Protein AF-A0A162VFV4-F1 (afdb_monomer)

Solvent-accessible surface area (backbone atoms only — not comparable to full-atom values): 24121 Å² total; per-residue (Å²): 110,75,72,62,54,53,55,50,56,59,56,55,60,69,70,59,73,81,79,79,86,73,93,78,83,89,80,93,70,93,70,96,76,67,69,66,65,52,52,51,51,52,40,52,52,50,49,52,54,46,51,55,49,50,52,56,51,53,48,55,54,46,56,59,59,71,70,54,73,95,78,82,79,85,52,70,67,57,56,52,51,50,51,54,50,51,51,51,52,53,51,48,54,52,54,46,49,56,42,50,54,53,48,53,52,52,49,44,57,50,47,54,53,49,45,53,51,32,35,64,72,56,96,61,96,64,74,80,54,72,65,58,58,50,50,56,63,71,41,44,66,61,53,46,49,48,43,57,61,52,67,79,54,94,61,96,65,52,67,66,36,55,36,32,50,51,51,35,53,22,32,71,33,93,87,24,95,55,21,51,56,80,59,48,49,65,52,51,53,63,56,44,54,62,78,65,39,95,84,58,88,44,72,68,42,59,49,49,57,49,35,52,75,74,30,70,67,56,32,50,53,51,49,55,53,49,50,55,48,53,52,51,52,51,48,54,46,48,51,51,48,50,29,30,52,36,19,28,41,62,26,81,91,38,61,48,45,60,61,73,53,95,83,62,79,86,62,81,72,64,70,83,66,62,72,46,36,29,37,60,42,42,97,80,48,84,36,46,80,57,100,88,46,80,42,23,37,3,68,71,72,34,6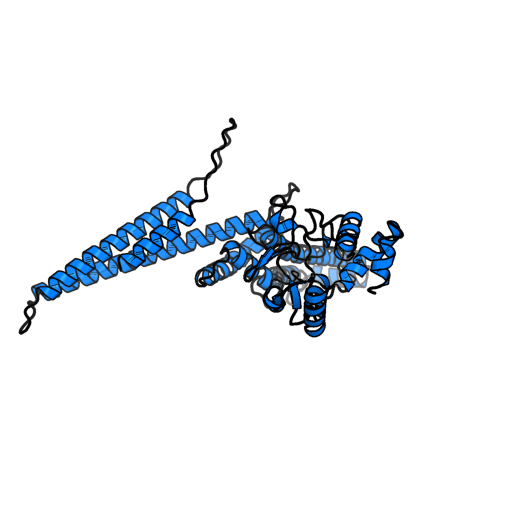1,103,64,54,32,61,58,36,59,71,74,41,62,60,70,58,31,33,50,53,53,46,45,74,70,37,77,89,46,69,71,70,56,65,63,45,49,67,77,85,68,37,75,44,64,68,57,38,50,53,50,44,52,51,48,23,65,76,68,74,41,62,66,93,58,54,47,74,50,77,46,53,58,88,81,46,65,86,33,61,63,74,57,63,60,58,54,44,63,74,29,39,75,53,27,56,77,73,35,78,80,47,37,60,59,60,66,70,73,110

Organism: Didymella rabiei (NCBI:txid5454)

Foldseek 3Di:
DVVVVVVVVVVVVVPPDPPDDDDDDDDDDDDPDDDLVVLLVVLVVLLVVLVVVLVVLVVVLVVLVVPDDPDDDDPVVSVVVNVVSVVVNVVSVVSNVVSVVSNLVSVLVVLLVLLLVQLPPDPDPDDDDPLLVVLCVVCVVVLSVLLVVLVVDDDPDDSSLSSLLLLLVLCPDPNRPSPCCVVVVVVVVVVVVVPPVPPDPDPVVVVLVVCCVPPPPSVVVVVVVVVVVVVVSVVSSVSNSSSSLSSQLRPVVHFAFQDAPDPPPPDCQDLPDDQKWKDKDFPPPADDDDPPDDWHLLVPQNDPCLLSDRLNPDDLLVSLVLLLLVQDPVNVVDDSRNNDDDIDPDPVVSVVVLVVCCVPVVHDSVRMDMDMDGCVVDRRRSDGDPLVSLVVSQVVQVVVDDSSNVSSVPVD

InterPro domains:
  IPR056009 Domain of unknown function DUF7587 [PF24494] (273-393)

Secondary structure (DSSP, 8-state):
-HHHHHHHHHHHHTTS------------------HHHHHHHHHHHHHHHHHHHHHHHHHHHHHHHHSS-SSS---HHHHHHHHHHHHHHHHHHHHHHHHHHHHHHHHHHHHHHHHHHHHT--SS-----HHHHHHHHHTHHHHHHHHHHHHTS--SS-HHHHHHHHHHHHHHSTT-TT-THHHHHHHHHHHHHHHH-TT---HHHHHHHHHHHH-HHHHHHHHHHHHHHHHHHHHHHHHHHHHHHHHHHHSTTPPPP----TT-TTS-------S-EEEEEETTSSSEESSS-EE-SHHHHS-TTTS---GGGS-HHHHHHHHHHHH-GGG-S--TT------BS-HHHHHHHHHHHHHHTT--GGGEEEEEE-GGGS-TTSS--HHHHHHHHHHHHHHH-HHHHHHHTT--

Mean predicted aligned error: 14.33 Å

Radius of gyration: 30.44 Å; Cα contacts (8 Å, |Δi|>4): 358; chains: 1; bounding box: 78×60×94 Å

Sequence (412 aa):
MQNSVNDIEGSIRGFTLSGNASESRKRERPSSIPNHLAYLQDSIQGLDQSTNTIVLQAQSVRDLADDAPAFGCIPIAEVISLHEQTRKLTGIISDLRTTIDKMTESIEISVIRQLNSLGNRTTDIEFCRPPIKQLLSHFDAEIKNIVHESFNISNDQSILLRVAEKCYEQSVNPSGVLHADHYFDPFEEAQQEWPYDPDFESEEYYEHENRLILDDGYAADFQAQAERRSEASQKDRQDWVDFWVRALNHAPGGPTLFHPPVGLHERSLSLDVPKYLFRTFDAVSPGRNDDSIIASRASIVGSENSGQRDILGVEKRRAAKLLHMHLDKYVFGCEEQDNLMSWTSSLLFAIQYAIWRSYNNGRSTSKINICAVDPCKFPLGQFMRDVPLLETFHATAEQLGNPMENIFLREC

pLDDT: mean 74.68, std 18.02, range [26.03, 96.75]

Nearest PDB structures (foldseek):
  5m48-assembly1_A-2  TM=6.465E-01  e=7.325E+00  Saccharomyces cerevisiae S288C

Structure (mmCIF, N/CA/C/O backbone):
data_AF-A0A162VFV4-F1
#
_entry.id   AF-A0A162VFV4-F1
#
loop_
_atom_site.group_PDB
_atom_site.id
_atom_site.type_symbol
_atom_site.label_atom_id
_atom_site.label_alt_id
_atom_site.label_comp_id
_atom_site.label_asym_id
_atom_site.label_entity_id
_atom_site.label_seq_id
_atom_site.pdbx_PDB_ins_code
_atom_site.Cartn_x
_atom_site.Cartn_y
_atom_site.Cartn_z
_atom_site.occupancy
_atom_site.B_iso_or_equiv
_atom_site.auth_seq_id
_atom_site.auth_comp_id
_atom_site.auth_asym_id
_atom_site.auth_atom_id
_atom_site.pdbx_PDB_model_num
ATOM 1 N N . MET A 1 1 ? -0.249 -12.610 38.301 1.00 33.38 1 MET A N 1
ATOM 2 C CA . MET A 1 1 ? -0.887 -11.301 38.035 1.00 33.38 1 MET A CA 1
ATOM 3 C C . MET A 1 1 ? 0.087 -10.141 38.208 1.00 33.38 1 MET A C 1
ATOM 5 O O . MET A 1 1 ? 0.255 -9.428 37.236 1.00 33.38 1 MET A O 1
ATOM 9 N N . GLN A 1 2 ? 0.806 -10.003 39.333 1.00 26.66 2 GLN A N 1
ATOM 10 C CA . GLN A 1 2 ? 1.802 -8.926 39.536 1.00 26.66 2 GLN A CA 1
ATOM 11 C C . GLN A 1 2 ? 2.846 -8.797 38.405 1.00 26.66 2 GLN A C 1
ATOM 13 O O . GLN A 1 2 ? 3.128 -7.698 37.946 1.00 26.66 2 GLN A O 1
ATOM 18 N N . ASN A 1 3 ? 3.359 -9.924 37.896 1.00 26.03 3 ASN A N 1
ATOM 19 C CA . ASN A 1 3 ? 4.365 -9.921 36.823 1.00 26.03 3 ASN A CA 1
ATOM 20 C C . ASN A 1 3 ? 3.812 -9.429 35.472 1.00 26.03 3 ASN A C 1
ATOM 22 O O . ASN A 1 3 ? 4.558 -8.873 34.685 1.00 26.03 3 ASN A O 1
ATOM 26 N N . SER A 1 4 ? 2.502 -9.564 35.233 1.00 33.69 4 SER A N 1
ATOM 27 C CA . SER A 1 4 ? 1.850 -9.125 33.989 1.00 33.69 4 SER A CA 1
ATOM 28 C C . SER A 1 4 ? 1.588 -7.618 33.956 1.00 33.69 4 SER A C 1
ATOM 30 O O . SER A 1 4 ? 1.450 -7.057 32.878 1.00 33.69 4 SER A O 1
ATOM 32 N N . VAL A 1 5 ? 1.497 -6.969 35.121 1.00 35.09 5 VAL A N 1
ATOM 33 C CA . VAL A 1 5 ? 1.289 -5.515 35.240 1.00 35.09 5 VAL A CA 1
ATOM 34 C C . VAL A 1 5 ? 2.613 -4.770 35.034 1.00 35.09 5 VAL A C 1
ATOM 36 O O . VAL A 1 5 ? 2.645 -3.748 34.356 1.00 35.09 5 VAL A O 1
ATOM 39 N N . ASN A 1 6 ? 3.722 -5.340 35.514 1.00 33.44 6 ASN A N 1
ATOM 40 C CA . ASN A 1 6 ? 5.062 -4.781 35.310 1.00 33.44 6 ASN A CA 1
ATOM 41 C C . ASN A 1 6 ? 5.524 -4.866 33.840 1.00 33.44 6 ASN A C 1
ATOM 43 O O . ASN A 1 6 ? 6.211 -3.963 33.366 1.00 33.44 6 ASN A O 1
ATOM 47 N N . ASP A 1 7 ? 5.106 -5.899 33.098 1.00 33.88 7 ASP A N 1
ATOM 48 C CA . ASP A 1 7 ? 5.380 -6.022 31.654 1.00 33.88 7 ASP A CA 1
ATOM 49 C C . ASP A 1 7 ? 4.609 -4.978 30.815 1.00 33.88 7 ASP A C 1
ATOM 51 O O . ASP A 1 7 ? 5.102 -4.491 29.791 1.00 33.88 7 ASP A O 1
ATOM 55 N N . ILE A 1 8 ? 3.424 -4.564 31.282 1.00 35.69 8 ILE A N 1
ATOM 56 C CA . ILE A 1 8 ? 2.628 -3.486 30.676 1.00 35.69 8 ILE A CA 1
ATOM 57 C C . ILE A 1 8 ? 3.259 -2.118 30.983 1.00 35.69 8 ILE A C 1
ATOM 59 O O . ILE A 1 8 ? 3.409 -1.301 30.076 1.00 35.69 8 ILE A O 1
ATOM 63 N N . GLU A 1 9 ? 3.723 -1.882 32.217 1.00 32.41 9 GLU A N 1
ATOM 64 C CA . GLU A 1 9 ? 4.441 -0.648 32.587 1.00 32.41 9 GLU A CA 1
ATOM 65 C C . GLU A 1 9 ? 5.753 -0.483 31.791 1.00 32.41 9 GLU A C 1
ATOM 67 O O . GLU A 1 9 ? 6.088 0.619 31.342 1.00 32.41 9 GLU A O 1
ATOM 72 N N . GLY A 1 10 ? 6.470 -1.588 31.547 1.00 32.25 10 GLY A N 1
ATOM 73 C CA . GLY A 1 10 ? 7.669 -1.617 30.703 1.00 32.25 10 GLY A CA 1
ATOM 74 C C . GLY A 1 10 ? 7.387 -1.268 29.238 1.00 32.25 10 GLY A C 1
ATOM 75 O O . GLY A 1 10 ? 8.144 -0.509 28.631 1.00 32.25 10 GLY A O 1
ATOM 76 N N . SER A 1 11 ? 6.264 -1.746 28.694 1.00 36.16 11 SER A N 1
ATOM 77 C CA . SER A 1 11 ? 5.836 -1.451 27.319 1.00 36.16 11 SER A CA 1
ATOM 78 C C . SER A 1 11 ? 5.369 0.001 27.145 1.00 36.16 11 SER A C 1
ATOM 80 O O . SER A 1 11 ? 5.610 0.612 26.104 1.00 36.16 11 SER A O 1
ATOM 82 N N . ILE A 1 12 ? 4.773 0.602 28.182 1.00 38.94 12 ILE A N 1
ATOM 83 C CA . ILE A 1 12 ? 4.299 1.997 28.171 1.00 38.94 12 ILE A CA 1
ATOM 84 C C . ILE A 1 12 ? 5.465 3.001 28.192 1.00 38.94 12 ILE A C 1
ATOM 86 O O . ILE A 1 12 ? 5.394 4.031 27.520 1.00 38.94 12 ILE A O 1
ATOM 90 N N . ARG A 1 13 ? 6.585 2.701 28.869 1.00 34.56 13 ARG A N 1
ATOM 91 C CA . ARG A 1 13 ? 7.779 3.577 28.846 1.00 34.56 13 ARG A CA 1
ATOM 92 C C . ARG A 1 13 ? 8.432 3.686 27.465 1.00 34.56 13 ARG A C 1
ATOM 94 O O . ARG A 1 13 ? 9.055 4.710 27.182 1.00 34.56 13 ARG A O 1
ATOM 101 N N . GLY A 1 14 ? 8.252 2.687 26.599 1.00 30.97 14 GLY A N 1
ATOM 102 C CA . GLY A 1 14 ? 8.723 2.708 25.209 1.00 30.97 14 GLY A CA 1
ATOM 103 C C . GLY A 1 14 ? 7.986 3.704 24.302 1.00 30.97 14 GLY A C 1
ATOM 104 O O . GLY A 1 14 ? 8.540 4.121 23.289 1.00 30.97 14 GLY A O 1
ATOM 105 N N . PHE A 1 15 ? 6.776 4.139 24.680 1.00 35.66 15 PHE A N 1
ATOM 106 C CA . PHE A 1 15 ? 5.977 5.111 23.919 1.00 35.66 15 PHE A CA 1
ATOM 107 C C . PHE A 1 15 ? 6.298 6.577 24.240 1.00 35.66 15 PHE A C 1
ATOM 109 O O . PHE A 1 15 ? 5.860 7.480 23.522 1.00 35.66 15 PHE A O 1
ATOM 116 N N . THR A 1 16 ? 7.099 6.840 25.274 1.00 29.81 16 THR A N 1
ATOM 117 C CA . THR A 1 16 ? 7.666 8.171 25.517 1.00 29.81 16 THR A CA 1
ATOM 118 C C . THR A 1 16 ? 8.778 8.432 24.504 1.00 29.81 16 THR A C 1
ATOM 120 O O . THR A 1 16 ? 9.950 8.154 24.748 1.00 29.81 16 THR A O 1
ATOM 123 N N . LEU A 1 17 ? 8.397 8.953 23.335 1.00 34.00 17 LEU A N 1
ATOM 124 C CA . LEU A 1 17 ? 9.319 9.516 22.352 1.00 34.00 17 LEU A CA 1
ATOM 125 C C . LEU A 1 17 ? 10.290 10.468 23.059 1.00 34.00 17 LEU A C 1
ATOM 127 O O . LEU A 1 17 ? 9.880 11.467 23.653 1.00 34.00 17 LEU A O 1
ATOM 131 N N . SER A 1 18 ? 11.576 10.119 22.999 1.00 30.80 18 SER A N 1
ATOM 132 C CA . SER A 1 18 ? 12.696 10.917 23.487 1.00 30.80 18 SER A CA 1
ATOM 133 C C . SER A 1 18 ? 12.605 12.338 22.925 1.00 30.80 18 SER A C 1
ATOM 135 O O . SER A 1 18 ? 12.891 12.588 21.752 1.00 30.80 18 SER A O 1
ATOM 137 N N . GLY A 1 19 ? 12.172 13.276 23.766 1.00 28.62 19 GLY A N 1
ATOM 138 C CA . GLY A 1 19 ? 12.260 14.701 23.496 1.00 28.62 19 GLY A CA 1
ATOM 139 C C . GLY A 1 19 ? 13.720 15.117 23.579 1.00 28.62 19 GLY A C 1
ATOM 140 O O . GLY A 1 19 ? 14.217 15.434 24.658 1.00 28.62 19 GLY A O 1
ATOM 141 N N . ASN A 1 20 ? 14.419 15.093 22.446 1.00 29.27 20 ASN A N 1
ATOM 142 C CA . ASN A 1 20 ? 15.765 15.639 22.356 1.00 29.27 20 ASN A CA 1
ATOM 143 C C . ASN A 1 20 ? 15.718 17.141 22.658 1.00 29.27 20 ASN A C 1
ATOM 145 O O . ASN A 1 20 ? 15.183 17.942 21.892 1.00 29.27 20 ASN A O 1
ATOM 149 N N . ALA A 1 21 ? 16.296 17.505 23.799 1.00 32.72 21 ALA A N 1
ATOM 150 C CA . ALA A 1 21 ? 16.601 18.873 24.152 1.00 32.72 21 ALA A CA 1
ATOM 151 C C . ALA A 1 21 ? 17.703 19.401 23.223 1.00 32.72 21 ALA A C 1
ATOM 153 O O . ALA A 1 21 ? 18.863 19.004 23.319 1.00 32.72 21 ALA A O 1
ATOM 154 N N . SER A 1 22 ? 17.348 20.335 22.350 1.00 29.41 22 SER A N 1
ATOM 155 C CA . SER A 1 22 ? 18.295 21.288 21.783 1.00 29.41 22 SER A CA 1
ATOM 156 C C . SER A 1 22 ? 17.670 22.680 21.821 1.00 29.41 22 SER A C 1
ATOM 158 O O . SER A 1 22 ? 16.678 22.994 21.165 1.00 29.41 22 SER A O 1
ATOM 160 N N . GLU A 1 23 ? 18.238 23.518 22.683 1.00 38.91 23 GLU A N 1
ATOM 161 C CA . GLU A 1 23 ? 17.912 24.931 22.803 1.00 38.91 23 GLU A CA 1
ATOM 162 C C . GLU A 1 23 ? 18.188 25.659 21.479 1.00 38.91 23 GLU A C 1
ATOM 164 O O . GLU A 1 23 ? 19.328 25.711 21.028 1.00 38.91 23 GLU A O 1
ATOM 169 N N . SER A 1 24 ? 17.185 26.328 20.899 1.00 28.84 24 SER A N 1
ATOM 170 C CA . SER A 1 24 ? 17.389 27.683 20.364 1.00 28.84 24 SER A CA 1
ATOM 171 C C . SER A 1 24 ? 16.076 28.448 20.117 1.00 28.84 24 SER A C 1
ATOM 173 O O . SER A 1 24 ? 15.231 28.092 19.308 1.00 28.84 24 SER A O 1
ATOM 175 N N . ARG A 1 25 ? 15.951 29.549 20.867 1.00 31.70 25 ARG A N 1
ATOM 176 C CA . ARG A 1 25 ? 15.312 30.847 20.566 1.00 31.70 25 ARG A CA 1
ATOM 177 C C . ARG A 1 25 ? 13.996 30.913 19.759 1.00 31.70 25 ARG A C 1
ATOM 179 O O . ARG A 1 25 ? 13.984 30.973 18.538 1.00 31.70 25 ARG A O 1
ATOM 186 N N . LYS A 1 26 ? 12.938 31.223 20.525 1.00 35.94 26 LYS A N 1
ATOM 187 C CA . LYS A 1 26 ? 11.893 32.254 20.309 1.00 35.94 26 LYS A CA 1
ATOM 188 C C . LYS A 1 26 ? 11.377 32.474 18.875 1.00 35.94 26 LYS A C 1
ATOM 190 O O . LYS A 1 26 ? 11.910 33.302 18.139 1.00 35.94 26 LYS A O 1
ATOM 195 N N . ARG A 1 27 ? 10.163 31.971 18.626 1.00 27.94 27 ARG A N 1
ATOM 196 C CA . ARG A 1 27 ? 9.044 32.783 18.111 1.00 27.94 27 ARG A CA 1
ATOM 197 C C . ARG A 1 27 ? 7.712 32.129 18.473 1.00 27.94 27 ARG A C 1
ATOM 199 O O . ARG A 1 27 ? 7.403 31.037 18.017 1.00 27.94 27 ARG A O 1
ATOM 206 N N . GLU A 1 28 ? 6.951 32.821 19.311 1.00 37.12 28 GLU A N 1
ATOM 207 C CA . GLU A 1 28 ? 5.586 32.470 19.689 1.00 37.12 28 GLU A CA 1
ATOM 208 C C . GLU A 1 28 ? 4.658 32.549 18.470 1.00 37.12 28 GLU A C 1
ATOM 210 O O . GLU A 1 28 ? 4.552 33.586 17.810 1.00 37.12 28 GLU A O 1
ATOM 215 N N . ARG A 1 29 ? 3.953 31.449 18.202 1.00 28.06 29 ARG A N 1
ATOM 216 C CA . ARG A 1 29 ? 2.618 31.440 17.596 1.00 28.06 29 ARG A CA 1
ATOM 217 C C . ARG A 1 29 ? 1.773 30.421 18.367 1.00 28.06 29 ARG A C 1
ATOM 219 O O . ARG A 1 29 ? 2.307 29.374 18.731 1.00 28.06 29 ARG A O 1
ATOM 226 N N . PRO A 1 30 ? 0.490 30.702 18.641 1.00 31.64 30 PRO A N 1
ATOM 227 C CA . PRO A 1 30 ? -0.341 29.836 19.463 1.00 31.64 30 PRO A CA 1
ATOM 228 C C . PRO A 1 30 ? -0.775 28.626 18.630 1.00 31.64 30 PRO A C 1
ATOM 230 O O . PRO A 1 30 ? -1.716 28.706 17.844 1.00 31.64 30 PRO A O 1
ATOM 233 N N . SER A 1 31 ? -0.067 27.505 18.760 1.00 32.19 31 SER A N 1
ATOM 234 C CA . SER A 1 31 ? -0.538 26.225 18.237 1.00 32.19 31 SER A CA 1
ATOM 235 C C . SER A 1 31 ? -1.573 25.657 19.203 1.00 32.19 31 SER A C 1
ATOM 237 O O . SER A 1 31 ? -1.273 25.448 20.378 1.00 32.19 31 SER A O 1
ATOM 239 N N . SER A 1 32 ? -2.778 25.395 18.712 1.00 34.69 32 SER A N 1
ATOM 240 C CA . SER A 1 32 ? -3.899 24.766 19.416 1.00 34.69 32 SER A CA 1
ATOM 241 C C . SER A 1 32 ? -3.643 23.282 19.734 1.00 34.69 32 SER A C 1
ATOM 243 O O . SER A 1 32 ? -4.359 22.397 19.269 1.00 34.69 32 SER A O 1
ATOM 245 N N . ILE A 1 33 ? -2.589 23.001 20.497 1.00 48.66 33 ILE A N 1
ATOM 246 C CA . ILE A 1 33 ? -2.152 21.666 20.910 1.00 48.66 33 ILE A CA 1
ATOM 247 C C . ILE A 1 33 ? -2.204 21.636 22.444 1.00 48.66 33 ILE A C 1
ATOM 249 O O . ILE A 1 33 ? -1.253 22.089 23.077 1.00 48.66 33 ILE A O 1
ATOM 253 N N . PRO A 1 34 ? -3.338 21.239 23.062 1.00 49.69 34 PRO A N 1
ATOM 254 C CA . PRO A 1 34 ? -3.206 20.461 24.306 1.00 49.69 34 PRO A CA 1
ATOM 255 C C . PRO A 1 34 ? -4.309 19.425 24.630 1.00 49.69 34 PRO A C 1
ATOM 257 O O . PRO A 1 34 ? -4.224 18.800 25.680 1.00 49.69 34 PRO A O 1
ATOM 260 N N . ASN A 1 35 ? -5.331 19.184 23.799 1.00 53.50 35 ASN A N 1
ATOM 261 C CA . ASN A 1 35 ? -6.517 18.459 24.309 1.00 53.50 35 ASN A CA 1
ATOM 262 C C . ASN A 1 35 ? -6.455 16.919 24.224 1.00 53.50 35 ASN A C 1
ATOM 264 O O . ASN A 1 35 ? -7.015 16.244 25.082 1.00 53.50 35 ASN A O 1
ATOM 268 N N . HIS A 1 36 ? -5.768 16.332 23.239 1.00 51.59 36 HIS A N 1
ATOM 269 C CA . HIS A 1 36 ? -5.791 14.868 23.050 1.00 51.59 36 HIS A CA 1
ATOM 270 C C . HIS A 1 36 ? -4.813 14.100 23.947 1.00 51.59 36 HIS A C 1
ATOM 272 O O . HIS A 1 36 ? -5.125 12.997 24.385 1.00 51.59 36 HIS A O 1
ATOM 278 N N . LEU A 1 37 ? -3.646 14.681 24.244 1.00 54.59 37 LEU A N 1
ATOM 279 C CA . LEU A 1 37 ? -2.688 14.081 25.180 1.00 54.59 37 LEU A CA 1
ATOM 280 C C . LEU A 1 37 ? -3.233 14.092 26.610 1.00 54.59 37 LEU A C 1
ATOM 282 O O . LEU A 1 37 ? -3.085 13.098 27.310 1.00 54.59 37 LEU A O 1
ATOM 286 N N . ALA A 1 38 ? -3.931 15.167 26.994 1.00 61.12 38 ALA A N 1
ATOM 287 C CA . ALA A 1 38 ? -4.657 15.231 28.258 1.00 61.12 38 ALA A CA 1
ATOM 288 C C . ALA A 1 38 ? -5.726 14.128 28.338 1.00 61.12 38 ALA A C 1
ATOM 290 O O . ALA A 1 38 ? -5.752 13.373 29.298 1.00 61.12 38 ALA A O 1
ATOM 291 N N . TYR A 1 39 ? -6.516 13.941 27.275 1.00 60.34 39 TYR A N 1
ATOM 292 C CA . TYR A 1 39 ? -7.553 12.904 27.230 1.00 60.34 39 TYR A CA 1
ATOM 293 C C . TYR A 1 39 ? -7.002 11.467 27.321 1.00 60.34 39 TYR A C 1
ATOM 295 O O . TYR A 1 39 ? -7.576 10.612 27.997 1.00 60.34 39 TYR A O 1
ATOM 303 N N . LEU A 1 40 ? -5.873 11.186 26.658 1.00 62.50 40 LEU A N 1
ATOM 304 C CA . LEU A 1 40 ? -5.198 9.889 26.757 1.00 62.50 40 LEU A CA 1
ATOM 305 C C . LEU A 1 40 ? -4.637 9.663 28.167 1.00 62.50 40 LEU A C 1
ATOM 307 O O . LEU A 1 40 ? -4.778 8.575 28.717 1.00 62.50 40 LEU A O 1
ATOM 311 N N . GLN A 1 41 ? -4.034 10.692 28.759 1.00 70.00 41 GLN A N 1
ATOM 312 C CA . GLN A 1 41 ? -3.475 10.636 30.105 1.00 70.00 41 GLN A CA 1
ATOM 313 C C . GLN A 1 41 ? -4.564 10.428 31.167 1.00 70.00 41 GLN A C 1
ATOM 315 O O . GLN A 1 41 ? -4.400 9.577 32.041 1.00 70.00 41 GLN A O 1
ATOM 320 N N . ASP A 1 42 ? -5.703 11.108 31.029 1.00 70.69 42 ASP A N 1
ATOM 321 C CA . ASP A 1 42 ? -6.886 10.919 31.873 1.00 70.69 42 ASP A CA 1
ATOM 322 C C . ASP A 1 42 ? -7.443 9.493 31.738 1.00 70.69 42 ASP A C 1
ATOM 324 O O . ASP A 1 42 ? -7.806 8.862 32.732 1.00 70.69 42 ASP A O 1
ATOM 328 N N . SER A 1 43 ? -7.454 8.944 30.518 1.00 64.69 43 SER A N 1
ATOM 329 C CA . SER A 1 43 ? -7.892 7.566 30.269 1.00 64.69 43 SER A CA 1
ATOM 330 C C . SER A 1 43 ? -6.941 6.548 30.907 1.00 64.69 43 SER A C 1
ATOM 332 O O . SER A 1 43 ? -7.396 5.593 31.533 1.00 64.69 43 SER A O 1
ATOM 334 N N . ILE A 1 44 ? -5.622 6.757 30.800 1.00 70.31 44 ILE A N 1
ATOM 335 C CA . ILE A 1 44 ? -4.602 5.897 31.429 1.00 70.31 44 ILE A CA 1
ATOM 336 C C . ILE A 1 44 ? -4.757 5.923 32.949 1.00 70.31 44 ILE A C 1
ATOM 338 O O . ILE A 1 44 ? -4.760 4.871 33.588 1.00 70.31 44 ILE A O 1
ATOM 342 N N . GLN A 1 45 ? -4.951 7.107 33.528 1.00 73.88 45 GLN A N 1
ATOM 343 C CA . GLN A 1 45 ? -5.179 7.252 34.960 1.00 73.88 45 GLN A CA 1
ATOM 344 C C . GLN A 1 45 ? -6.486 6.575 35.404 1.00 73.88 45 GLN A C 1
ATOM 346 O O . GLN A 1 45 ? -6.514 5.919 36.445 1.00 73.88 45 GLN A O 1
ATOM 351 N N . GLY A 1 46 ? -7.552 6.680 34.605 1.00 70.12 46 GLY A N 1
ATOM 352 C CA . GLY A 1 46 ? -8.819 5.988 34.849 1.00 70.12 46 GLY A CA 1
ATOM 353 C C . GLY A 1 46 ? -8.690 4.462 34.798 1.00 70.12 46 GLY A C 1
ATOM 354 O O . GLY A 1 46 ? -9.272 3.763 35.634 1.00 70.12 46 GLY A O 1
ATOM 355 N N . LEU A 1 47 ? -7.878 3.934 33.875 1.00 72.94 47 LEU A N 1
ATOM 356 C CA . LEU A 1 47 ? -7.587 2.502 33.781 1.00 72.94 47 LEU A CA 1
ATOM 357 C C . LEU A 1 47 ? -6.810 2.010 35.008 1.00 72.94 47 LEU A C 1
ATOM 359 O O . LEU A 1 47 ? -7.157 0.976 35.580 1.00 72.94 47 LEU A O 1
ATOM 363 N N . ASP A 1 48 ? -5.800 2.760 35.441 1.00 71.69 48 ASP A N 1
ATOM 364 C CA . ASP A 1 48 ? -4.977 2.415 36.601 1.00 71.69 48 ASP A CA 1
ATOM 365 C C . ASP A 1 48 ? -5.809 2.426 37.899 1.00 71.69 48 ASP A C 1
ATOM 367 O O . ASP A 1 48 ? -5.783 1.484 38.695 1.00 71.69 48 ASP A O 1
ATOM 371 N N . GLN A 1 49 ? -6.670 3.434 38.073 1.00 74.19 49 GLN A N 1
ATOM 372 C CA . GLN A 1 49 ? -7.623 3.500 39.188 1.00 74.19 49 GLN A CA 1
ATOM 373 C C . GLN A 1 49 ? -8.622 2.335 39.178 1.00 74.19 49 GLN A C 1
ATOM 375 O O . GLN A 1 49 ? -8.860 1.708 40.217 1.00 74.19 49 GLN A O 1
ATOM 380 N N . SER A 1 50 ? -9.182 2.012 38.010 1.00 70.31 50 SER A N 1
ATOM 381 C CA . SER A 1 50 ? -10.135 0.907 37.855 1.00 70.31 50 SER A CA 1
ATOM 382 C C . SER A 1 50 ? -9.474 -0.437 38.164 1.00 70.31 50 SER A C 1
ATOM 384 O O . SER A 1 50 ? -10.023 -1.239 38.918 1.00 70.31 50 SER A O 1
ATOM 386 N N . THR A 1 51 ? -8.254 -0.655 37.670 1.00 69.25 51 THR A N 1
ATOM 387 C CA . THR A 1 51 ? -7.484 -1.888 37.889 1.00 69.25 51 THR A CA 1
ATOM 388 C C . THR A 1 51 ? -7.140 -2.077 39.366 1.00 69.25 51 THR A C 1
ATOM 390 O O . THR A 1 51 ? -7.384 -3.149 39.922 1.00 69.25 51 THR A O 1
ATOM 393 N N . ASN A 1 52 ? -6.667 -1.024 40.039 1.00 73.75 52 ASN A N 1
ATOM 394 C CA . ASN A 1 52 ? -6.393 -1.060 41.477 1.00 73.75 52 ASN A CA 1
ATOM 395 C C . ASN A 1 52 ? -7.660 -1.350 42.299 1.00 73.75 52 ASN A C 1
ATOM 397 O O . ASN A 1 52 ? -7.622 -2.118 43.261 1.00 73.75 52 ASN A O 1
ATOM 401 N N . THR A 1 53 ? -8.807 -0.808 41.885 1.00 72.50 53 THR A N 1
ATOM 402 C CA . THR A 1 53 ? -10.093 -1.068 42.547 1.00 72.50 53 THR A CA 1
ATOM 403 C C . THR A 1 53 ? -10.548 -2.520 42.358 1.00 72.50 53 THR A C 1
ATOM 405 O O . THR A 1 53 ? -11.002 -3.137 43.322 1.00 72.50 53 THR A O 1
ATOM 408 N N . ILE A 1 54 ? -10.378 -3.102 41.161 1.00 72.50 54 ILE A N 1
ATOM 409 C CA . ILE A 1 54 ? -10.656 -4.530 40.906 1.00 72.50 54 ILE A CA 1
ATOM 410 C C . ILE A 1 54 ? -9.791 -5.413 41.802 1.00 72.50 54 ILE A C 1
ATOM 412 O O . ILE A 1 54 ? -10.312 -6.350 42.404 1.00 72.50 54 ILE A O 1
ATOM 416 N N . VAL A 1 55 ? -8.492 -5.119 41.911 1.00 75.19 55 VAL A N 1
ATOM 417 C CA . VAL A 1 55 ? -7.566 -5.897 42.748 1.00 75.19 55 VAL A CA 1
ATOM 418 C C . VAL A 1 55 ? -8.018 -5.875 44.209 1.00 75.19 55 VAL A C 1
ATOM 420 O O . VAL A 1 55 ? -8.181 -6.939 44.804 1.00 75.19 55 VAL A O 1
ATOM 423 N N . LEU A 1 56 ? -8.320 -4.692 44.756 1.00 75.88 56 LEU A N 1
ATOM 424 C CA . LEU A 1 56 ? -8.798 -4.538 46.135 1.00 75.88 56 LEU A CA 1
ATOM 425 C C . LEU A 1 56 ? -10.128 -5.265 46.386 1.00 75.88 56 LEU A C 1
ATOM 427 O O . LEU A 1 56 ? -10.298 -5.912 47.419 1.00 75.88 56 LEU A O 1
ATOM 431 N N . GLN A 1 57 ? -11.071 -5.195 45.443 1.00 71.19 57 GLN A N 1
ATOM 432 C CA . GLN A 1 57 ? -12.355 -5.893 45.558 1.00 71.19 57 GLN A CA 1
ATOM 433 C C . GLN A 1 57 ? -12.197 -7.412 45.449 1.00 71.19 57 GLN A C 1
ATOM 435 O O . GLN A 1 57 ? -12.804 -8.142 46.227 1.00 71.19 57 GLN A O 1
ATOM 440 N N . ALA A 1 58 ? -11.357 -7.897 44.533 1.00 69.44 58 ALA A N 1
ATOM 441 C CA . ALA A 1 58 ? -11.069 -9.319 44.388 1.00 69.44 58 ALA A CA 1
ATOM 442 C C . ALA A 1 58 ? -10.380 -9.897 45.636 1.00 69.44 58 ALA A C 1
ATOM 444 O O . ALA A 1 58 ? -10.655 -11.037 46.008 1.00 69.44 58 ALA A O 1
ATOM 445 N N . GLN A 1 59 ? -9.526 -9.111 46.301 1.00 75.88 59 GLN A N 1
ATOM 446 C CA . GLN A 1 59 ? -8.940 -9.471 47.593 1.00 75.88 59 GLN A CA 1
ATOM 447 C C . GLN A 1 59 ? -10.005 -9.549 48.687 1.00 75.88 59 GLN A C 1
ATOM 449 O O . GLN A 1 59 ? -10.105 -10.569 49.353 1.00 75.88 59 GLN A O 1
ATOM 454 N N . SER A 1 60 ? -10.880 -8.546 48.786 1.00 71.94 60 SER A N 1
ATOM 455 C CA . SER A 1 60 ? -11.964 -8.550 49.773 1.00 71.94 60 SER A CA 1
ATOM 456 C C . SER A 1 60 ? -12.951 -9.711 49.588 1.00 71.94 60 SER A C 1
ATOM 458 O O . SER A 1 60 ? -13.431 -10.247 50.581 1.00 71.94 60 SER A O 1
ATOM 460 N N . VAL A 1 61 ? -13.243 -10.116 48.346 1.00 67.31 61 VAL A N 1
ATOM 461 C CA . VAL A 1 61 ? -14.067 -11.304 48.045 1.00 67.31 61 VAL A CA 1
ATOM 462 C C . VAL A 1 61 ? -13.347 -12.592 48.453 1.00 67.31 61 VAL A C 1
ATOM 464 O O . VAL A 1 61 ? -13.987 -13.521 48.939 1.00 67.31 61 VAL A O 1
ATOM 467 N N . ARG A 1 62 ? -12.023 -12.660 48.260 1.00 73.06 62 ARG A N 1
ATOM 468 C CA . ARG A 1 62 ? -11.206 -13.815 48.652 1.00 73.06 62 ARG A CA 1
ATOM 469 C C . ARG A 1 62 ? -11.139 -13.965 50.169 1.00 73.06 62 ARG A C 1
ATOM 471 O O . ARG A 1 62 ? -11.402 -15.055 50.653 1.00 73.06 62 ARG A O 1
ATOM 478 N N . ASP A 1 63 ? -10.879 -12.879 50.890 1.00 74.81 63 ASP A N 1
ATOM 479 C CA . ASP A 1 63 ? -10.831 -12.883 52.356 1.00 74.81 63 ASP A CA 1
ATOM 480 C C . ASP A 1 63 ? -12.179 -13.342 52.944 1.00 74.81 63 ASP A C 1
ATOM 482 O O . ASP A 1 63 ? -12.223 -14.160 53.858 1.00 74.81 63 ASP A O 1
ATOM 486 N N . LEU A 1 64 ? -13.296 -12.904 52.345 1.00 66.81 64 LEU A N 1
ATOM 487 C CA . LEU A 1 64 ? -14.644 -13.335 52.737 1.00 66.81 64 LEU A CA 1
ATOM 488 C C . LEU A 1 64 ? -14.913 -14.823 52.447 1.00 66.81 64 LEU A C 1
ATOM 490 O O . LEU A 1 64 ? -15.691 -15.461 53.151 1.00 66.81 64 LEU A O 1
ATOM 494 N N . ALA A 1 65 ? -14.316 -15.364 51.383 1.00 66.06 65 ALA A N 1
ATOM 495 C CA . ALA A 1 65 ? -14.451 -16.767 51.004 1.00 66.06 65 ALA A CA 1
ATOM 496 C C . ALA A 1 65 ? -13.569 -17.690 51.861 1.00 66.06 65 ALA A C 1
ATOM 498 O O . ALA A 1 65 ? -13.971 -18.821 52.131 1.00 66.06 65 ALA A O 1
ATOM 499 N N . ASP A 1 66 ? -12.404 -17.207 52.301 1.00 68.81 66 ASP A N 1
ATOM 500 C CA . ASP A 1 66 ? -11.473 -17.934 53.171 1.00 68.81 66 ASP A CA 1
ATOM 501 C C . ASP A 1 66 ? -11.974 -17.993 54.634 1.00 68.81 66 ASP A C 1
ATOM 503 O O . ASP A 1 66 ? -11.698 -18.969 55.335 1.00 68.81 66 ASP A O 1
ATOM 507 N N . ASP A 1 67 ? -12.770 -17.008 55.072 1.00 64.31 67 ASP A N 1
ATOM 508 C CA . ASP A 1 67 ? -13.410 -16.967 56.400 1.00 64.31 67 ASP A CA 1
ATOM 509 C C . ASP A 1 67 ? -14.698 -17.819 56.507 1.00 64.31 67 ASP A C 1
ATOM 511 O O . ASP A 1 67 ? -15.231 -18.016 57.606 1.00 64.31 67 ASP A O 1
ATOM 515 N N . ALA A 1 68 ? -15.208 -18.363 55.395 1.00 58.25 68 ALA A N 1
ATOM 516 C CA . ALA A 1 68 ? -16.442 -19.148 55.387 1.00 58.25 68 ALA A CA 1
ATOM 517 C C . ALA A 1 68 ? -16.222 -20.562 55.985 1.00 58.25 68 ALA A C 1
ATOM 519 O O . ALA A 1 68 ? -15.389 -21.330 55.491 1.00 58.25 68 ALA A O 1
ATOM 520 N N . PRO A 1 69 ? -16.969 -20.979 57.031 1.00 55.19 69 PRO A N 1
ATOM 521 C CA . PRO A 1 69 ? -16.744 -22.259 57.697 1.00 55.19 69 PRO A CA 1
ATOM 522 C C . PRO A 1 69 ? -17.052 -23.454 56.785 1.00 55.19 69 PRO A C 1
ATOM 524 O O . PRO A 1 69 ? -18.089 -23.519 56.125 1.00 55.19 69 PRO A O 1
ATOM 527 N N . ALA A 1 70 ? -16.164 -24.453 56.817 1.00 54.47 70 ALA A N 1
ATOM 528 C CA . ALA A 1 70 ? -16.131 -25.582 55.886 1.00 54.47 70 ALA A CA 1
ATOM 529 C C . ALA A 1 70 ? -17.403 -26.456 55.820 1.00 54.47 70 ALA A C 1
ATOM 531 O O . ALA A 1 70 ? -17.528 -27.231 54.878 1.00 54.47 70 ALA A O 1
ATOM 532 N N . PHE A 1 71 ? -18.361 -26.356 56.751 1.00 49.28 71 PHE A N 1
ATOM 533 C CA . PHE A 1 71 ? -19.636 -27.080 56.672 1.00 49.28 71 PHE A CA 1
ATOM 534 C C . PHE A 1 71 ? -20.773 -26.351 57.418 1.00 49.28 71 PHE A C 1
ATOM 536 O O . PHE A 1 71 ? -20.746 -26.257 58.642 1.00 49.28 71 PHE A O 1
ATOM 543 N N . GLY A 1 72 ? -21.822 -25.950 56.683 1.00 56.12 72 GLY A N 1
ATOM 544 C CA . GLY A 1 72 ? -23.189 -25.777 57.205 1.00 56.12 72 GLY A CA 1
ATOM 545 C C . GLY A 1 72 ? -23.714 -24.340 57.326 1.00 56.12 72 GLY A C 1
ATOM 546 O O . GLY A 1 72 ? -23.560 -23.716 58.366 1.00 56.12 72 GLY A O 1
ATOM 547 N N . CYS A 1 73 ? -24.451 -23.898 56.298 1.00 57.25 73 CYS A N 1
ATOM 548 C CA . CYS A 1 73 ? -25.195 -22.631 56.185 1.00 57.25 73 CYS A CA 1
ATOM 549 C C . CYS A 1 73 ? -24.351 -21.349 56.186 1.00 57.25 73 CYS A C 1
ATOM 551 O O . CYS A 1 73 ? -24.078 -20.768 57.231 1.00 57.25 73 CYS A O 1
ATOM 553 N N . ILE A 1 74 ? -24.069 -20.848 54.978 1.00 60.56 74 ILE A N 1
ATOM 554 C CA . ILE A 1 74 ? -23.624 -19.466 54.763 1.00 60.56 74 ILE A CA 1
ATOM 555 C C . ILE A 1 74 ? -24.725 -18.536 55.307 1.00 60.56 74 ILE A C 1
ATOM 557 O O . ILE A 1 74 ? -25.870 -18.619 54.840 1.00 60.56 74 ILE A O 1
ATOM 561 N N . PRO A 1 75 ? -24.437 -17.673 56.294 1.00 71.94 75 PRO A N 1
ATOM 562 C CA . PRO A 1 75 ? -25.384 -16.684 56.783 1.00 71.94 75 PRO A CA 1
ATOM 563 C C . PRO A 1 75 ? -25.921 -15.828 55.632 1.00 71.94 75 PRO A C 1
ATOM 565 O O . PRO A 1 75 ? -25.166 -15.349 54.789 1.00 71.94 75 PRO A O 1
ATOM 568 N N . ILE A 1 76 ? -27.230 -15.561 55.618 1.00 72.12 76 ILE A N 1
ATOM 569 C CA . ILE A 1 76 ? -27.866 -14.690 54.607 1.00 72.12 76 ILE A CA 1
ATOM 570 C C . ILE A 1 76 ? -27.162 -13.321 54.525 1.00 72.12 76 ILE A C 1
ATOM 572 O O . ILE A 1 76 ? -27.072 -12.739 53.449 1.00 72.12 76 ILE A O 1
ATOM 576 N N . ALA A 1 77 ? -26.609 -12.831 55.640 1.00 73.75 77 ALA A N 1
ATOM 577 C CA . ALA A 1 77 ? -25.820 -11.602 55.684 1.00 73.75 77 ALA A CA 1
ATOM 578 C C . ALA A 1 77 ? -24.536 -11.668 54.831 1.00 73.75 77 ALA A C 1
ATOM 580 O O . ALA A 1 77 ? -24.226 -10.704 54.133 1.00 73.75 77 ALA A O 1
ATOM 581 N N . GLU A 1 78 ? -23.824 -12.798 54.828 1.00 70.81 78 GLU A N 1
ATOM 582 C CA . GLU A 1 78 ? -22.638 -13.010 53.986 1.00 70.81 78 GLU A CA 1
ATOM 583 C C . GLU A 1 78 ? -23.022 -13.132 52.509 1.00 70.81 78 GLU A C 1
ATOM 585 O O . GLU A 1 78 ? -22.366 -12.543 51.654 1.00 70.81 78 GLU A O 1
ATOM 590 N N . VAL A 1 79 ? -24.148 -13.790 52.202 1.00 72.00 79 VAL A N 1
ATOM 591 C CA . VAL A 1 79 ? -24.690 -13.859 50.832 1.00 72.00 79 VAL A CA 1
ATOM 592 C C . VAL A 1 79 ? -25.065 -12.466 50.307 1.00 72.00 79 VAL A C 1
ATOM 594 O O . VAL A 1 79 ? -24.756 -12.135 49.162 1.00 72.00 79 VAL A O 1
ATOM 597 N N . ILE A 1 80 ? -25.695 -11.625 51.135 1.00 76.44 80 ILE A N 1
ATOM 598 C CA . ILE A 1 80 ? -26.026 -10.233 50.783 1.00 76.44 80 ILE A CA 1
ATOM 599 C C . ILE A 1 80 ? -24.747 -9.407 50.581 1.00 76.44 80 ILE A C 1
ATOM 601 O O . ILE A 1 80 ? -24.662 -8.646 49.615 1.00 76.44 80 ILE A O 1
ATOM 605 N N . SER A 1 81 ? -23.741 -9.583 51.445 1.00 75.00 81 SER A N 1
ATOM 606 C CA . SER A 1 81 ? -22.437 -8.915 51.326 1.00 75.00 81 SER A CA 1
ATOM 607 C C . SER A 1 81 ? -21.719 -9.287 50.022 1.00 75.00 81 SER A C 1
ATOM 609 O O . SER A 1 81 ? -21.289 -8.411 49.269 1.00 75.00 81 SER A O 1
ATOM 611 N N . LEU A 1 82 ? -21.673 -10.580 49.688 1.00 73.75 82 LEU A N 1
ATOM 612 C CA . LEU A 1 82 ? -21.080 -11.079 48.448 1.00 73.75 82 LEU A CA 1
ATOM 613 C C . LEU A 1 82 ? -21.832 -10.571 47.208 1.00 73.75 82 LEU A C 1
ATOM 615 O O . LEU A 1 82 ? -21.217 -10.195 46.207 1.00 73.75 82 LEU A O 1
ATOM 619 N N . HIS A 1 83 ? -23.165 -10.512 47.264 1.00 74.81 83 HIS A N 1
ATOM 620 C CA . HIS A 1 83 ? -23.980 -9.958 46.183 1.00 74.81 83 HIS A CA 1
ATOM 621 C C . HIS A 1 83 ? -23.707 -8.458 45.959 1.00 74.81 83 HIS A C 1
ATOM 623 O O . HIS A 1 83 ? -23.572 -8.015 44.816 1.00 74.81 83 HIS A O 1
ATOM 629 N N . GLU A 1 84 ? -23.559 -7.678 47.034 1.00 78.94 84 GLU A N 1
ATOM 630 C CA . GLU A 1 84 ? -23.165 -6.264 46.977 1.00 78.94 84 GLU A CA 1
ATOM 631 C C . GLU A 1 84 ? -21.781 -6.089 46.331 1.00 78.94 84 GLU A C 1
ATOM 633 O O . GLU A 1 84 ? -21.615 -5.249 45.444 1.00 78.94 84 GLU A O 1
ATOM 638 N N . GLN A 1 85 ? -20.798 -6.907 46.722 1.00 75.88 85 GLN A N 1
ATOM 639 C CA . GLN A 1 85 ? -19.453 -6.896 46.134 1.00 75.88 85 GLN A CA 1
ATOM 640 C C . GLN A 1 85 ? -19.471 -7.288 44.648 1.00 75.88 85 GLN A C 1
ATOM 642 O O . GLN A 1 85 ? -18.852 -6.619 43.824 1.00 75.88 85 GLN A O 1
ATOM 647 N N . THR A 1 86 ? -20.248 -8.305 44.270 1.00 72.88 86 THR A N 1
ATOM 648 C CA . THR A 1 86 ? -20.381 -8.746 42.868 1.00 72.88 86 THR A CA 1
ATOM 649 C C . THR A 1 86 ? -20.996 -7.650 41.990 1.00 72.88 86 THR A C 1
ATOM 651 O O . THR A 1 86 ? -20.554 -7.423 40.860 1.00 72.88 86 THR A O 1
ATOM 654 N N . ARG A 1 87 ? -21.981 -6.907 42.514 1.00 81.06 87 ARG A N 1
ATOM 655 C CA . ARG A 1 87 ? -22.556 -5.746 41.820 1.00 81.06 87 ARG A CA 1
ATOM 656 C C . ARG A 1 87 ? -21.544 -4.611 41.666 1.00 81.06 87 ARG A C 1
ATOM 658 O O . ARG A 1 87 ? -21.465 -4.033 40.585 1.00 81.06 87 ARG A O 1
ATOM 665 N N . LYS A 1 88 ? -20.750 -4.314 42.701 1.00 80.00 88 LYS A N 1
ATOM 666 C CA . LYS A 1 88 ? -19.667 -3.318 42.609 1.00 80.00 88 LYS A CA 1
ATOM 667 C C . LYS A 1 88 ? -18.633 -3.715 41.556 1.00 80.00 88 LYS A C 1
ATOM 669 O O . LYS A 1 88 ? -18.296 -2.890 40.714 1.00 80.00 88 LYS A O 1
ATOM 674 N N . LEU A 1 89 ? -18.212 -4.980 41.536 1.00 78.38 89 LEU A N 1
ATOM 675 C CA . LEU A 1 89 ? -17.297 -5.505 40.522 1.00 78.38 89 LEU A CA 1
ATOM 676 C C . LEU A 1 89 ? -17.872 -5.380 39.104 1.00 78.38 89 LEU A C 1
ATOM 678 O O . LEU A 1 89 ? -17.163 -4.981 38.185 1.00 78.38 89 LEU A O 1
ATOM 682 N N . THR A 1 90 ? -19.165 -5.659 38.932 1.00 79.75 90 THR A N 1
ATOM 683 C CA . THR A 1 90 ? -19.854 -5.489 37.643 1.00 79.75 90 THR A CA 1
ATOM 684 C C . THR A 1 90 ? -19.828 -4.028 37.179 1.00 79.75 90 THR A C 1
ATOM 686 O O . THR A 1 90 ? -19.572 -3.769 36.004 1.00 79.75 90 THR A O 1
ATOM 689 N N . GLY A 1 91 ? -20.033 -3.077 38.099 1.00 83.62 91 GLY A N 1
ATOM 690 C CA . GLY A 1 91 ? -19.894 -1.645 37.818 1.00 83.62 91 GLY A CA 1
ATOM 691 C C . GLY A 1 91 ? -18.484 -1.281 37.349 1.00 83.62 91 GLY A C 1
ATOM 692 O O . GLY A 1 91 ? -18.327 -0.673 36.297 1.00 83.62 91 GLY A O 1
ATOM 693 N N . ILE A 1 92 ? -17.454 -1.763 38.048 1.00 80.88 92 ILE A N 1
ATOM 694 C CA . ILE A 1 92 ? -16.059 -1.481 37.679 1.00 80.88 92 ILE A CA 1
ATOM 695 C C . ILE A 1 92 ? -15.700 -2.087 36.310 1.00 80.88 92 ILE A C 1
ATOM 697 O O . ILE A 1 92 ? -14.996 -1.464 35.521 1.00 80.88 92 ILE A O 1
ATOM 701 N N . ILE A 1 93 ? -16.204 -3.283 35.985 1.00 79.94 93 ILE A N 1
ATOM 702 C CA . ILE A 1 93 ? -16.006 -3.894 34.658 1.00 79.94 93 ILE A CA 1
ATOM 703 C C . ILE A 1 93 ? -16.648 -3.038 33.555 1.00 79.94 93 ILE A C 1
ATOM 705 O O . ILE A 1 93 ? -16.066 -2.890 32.481 1.00 79.94 93 ILE A O 1
ATOM 709 N N . SER A 1 94 ? -17.831 -2.468 33.806 1.00 84.62 94 SER A N 1
ATOM 710 C CA . SER A 1 94 ? -18.493 -1.534 32.884 1.00 84.62 94 SER A CA 1
ATOM 711 C C . SER A 1 94 ? -17.665 -0.261 32.666 1.00 84.62 94 SER A C 1
ATOM 713 O O . SER A 1 94 ? -17.467 0.161 31.524 1.00 84.62 94 SER A O 1
ATOM 715 N N . ASP A 1 95 ? -17.136 0.322 33.742 1.00 83.69 95 ASP A N 1
ATOM 716 C CA . ASP A 1 95 ? -16.295 1.523 33.675 1.00 83.69 95 ASP A CA 1
ATOM 717 C C . ASP A 1 95 ? -14.986 1.254 32.919 1.00 83.69 95 ASP A C 1
ATOM 719 O O . ASP A 1 95 ? -14.547 2.062 32.093 1.00 83.69 95 ASP A O 1
ATOM 723 N N . LEU A 1 96 ? -14.392 0.077 33.134 1.00 81.88 96 LEU A N 1
ATOM 724 C CA . LEU A 1 96 ? -13.174 -0.347 32.451 1.00 81.88 96 LEU A CA 1
ATOM 725 C C . LEU A 1 96 ? -13.409 -0.556 30.952 1.00 81.88 96 LEU A C 1
ATOM 727 O O . LEU A 1 96 ? -12.604 -0.086 30.152 1.00 81.88 96 LEU A O 1
ATOM 731 N N . ARG A 1 97 ? -14.525 -1.183 30.554 1.00 86.06 97 ARG A N 1
ATOM 732 C CA . ARG A 1 97 ? -14.910 -1.292 29.134 1.00 86.06 97 ARG A CA 1
ATOM 733 C C . ARG A 1 97 ? -15.063 0.082 28.491 1.00 86.06 97 ARG A C 1
ATOM 735 O O . ARG A 1 97 ? -14.426 0.349 27.484 1.00 86.06 97 ARG A O 1
ATOM 742 N N . THR A 1 98 ? -15.791 0.982 29.150 1.00 88.00 98 THR A N 1
ATOM 743 C CA . THR A 1 98 ? -15.978 2.363 28.676 1.00 88.00 98 THR A CA 1
ATOM 744 C C . THR A 1 98 ? -14.644 3.100 28.513 1.00 88.00 98 THR A C 1
ATOM 746 O O . THR A 1 98 ? -14.468 3.897 27.593 1.00 88.00 98 THR A O 1
ATOM 749 N N . THR A 1 99 ? -13.690 2.856 29.414 1.00 84.75 99 THR A N 1
ATOM 750 C CA . THR A 1 99 ? -12.349 3.453 29.344 1.00 84.75 99 THR A CA 1
ATOM 751 C C . THR A 1 99 ? -11.539 2.883 28.181 1.00 84.75 99 THR A C 1
ATOM 753 O O . THR A 1 99 ? -10.889 3.649 27.472 1.00 84.75 99 THR A O 1
ATOM 756 N N . ILE A 1 100 ? -11.605 1.568 27.950 1.00 83.06 100 ILE A N 1
ATOM 757 C CA . ILE A 1 100 ? -10.966 0.919 26.797 1.00 83.06 100 ILE A CA 1
ATOM 758 C C . ILE A 1 100 ? -11.536 1.475 25.490 1.00 83.06 100 ILE A C 1
ATOM 760 O O . ILE A 1 100 ? -10.759 1.886 24.635 1.00 83.06 100 ILE A O 1
ATOM 764 N N . ASP A 1 101 ? -12.861 1.574 25.365 1.00 85.50 101 ASP A N 1
ATOM 765 C CA . ASP A 1 101 ? -13.512 2.083 24.151 1.00 85.50 101 ASP A CA 1
ATOM 766 C C . ASP A 1 101 ? -13.045 3.513 23.820 1.00 85.50 101 ASP A C 1
ATOM 768 O O . ASP A 1 101 ? -12.670 3.810 22.685 1.00 85.50 101 ASP A O 1
ATOM 772 N N . LYS A 1 102 ? -12.954 4.386 24.834 1.00 86.19 102 LYS A N 1
ATOM 773 C CA . LYS A 1 102 ? -12.423 5.755 24.692 1.00 86.19 102 LYS A CA 1
ATOM 774 C C . LYS A 1 102 ? -10.948 5.793 24.298 1.00 86.19 102 LYS A C 1
ATOM 776 O O . LYS A 1 102 ? -10.533 6.672 23.540 1.00 86.19 102 LYS A O 1
ATOM 781 N N . MET A 1 103 ? -10.134 4.882 24.835 1.00 82.56 103 MET A N 1
ATOM 782 C CA . MET A 1 103 ? -8.734 4.770 24.428 1.00 82.56 103 MET A CA 1
ATOM 783 C C . MET A 1 103 ? -8.637 4.365 22.964 1.00 82.56 103 MET A C 1
ATOM 785 O O . MET A 1 103 ? -7.915 5.017 22.216 1.00 82.56 103 MET A O 1
ATOM 789 N N . THR A 1 104 ? -9.381 3.341 22.549 1.00 85.62 104 THR A N 1
ATOM 790 C CA . THR A 1 104 ? -9.401 2.867 21.163 1.00 85.62 104 THR A CA 1
ATOM 791 C C . THR A 1 104 ? -9.797 3.987 20.203 1.00 85.62 104 THR A C 1
ATOM 793 O O . THR A 1 104 ? -9.042 4.267 19.274 1.00 85.62 104 THR A O 1
ATOM 796 N N . GLU A 1 105 ? -10.873 4.723 20.493 1.00 87.88 105 GLU A N 1
ATOM 797 C CA . GLU A 1 105 ? -11.294 5.891 19.705 1.00 87.88 105 GLU A CA 1
ATOM 798 C C . GLU A 1 105 ? -10.189 6.965 19.621 1.00 87.88 105 GLU A C 1
ATOM 800 O O . GLU A 1 105 ? -9.897 7.516 18.557 1.00 87.88 105 GLU A O 1
ATOM 805 N N . SER A 1 106 ? -9.511 7.250 20.736 1.00 85.56 106 SER A N 1
ATOM 806 C CA . SER A 1 106 ? -8.410 8.221 20.770 1.00 85.56 106 SER A CA 1
ATOM 807 C C . SER A 1 106 ? -7.225 7.791 19.897 1.00 85.56 106 SER A C 1
ATOM 809 O O . SER A 1 106 ? -6.626 8.620 19.198 1.00 85.56 106 SER A O 1
ATOM 811 N N . ILE A 1 107 ? -6.886 6.497 19.902 1.00 84.69 107 ILE A N 1
ATOM 812 C CA . ILE A 1 107 ? -5.802 5.973 19.070 1.00 84.69 107 ILE A CA 1
ATOM 813 C C . ILE A 1 107 ? -6.216 5.991 17.594 1.00 84.69 107 ILE A C 1
ATOM 815 O O . ILE A 1 107 ? -5.415 6.434 16.772 1.00 84.69 107 ILE A O 1
ATOM 819 N N . GLU A 1 108 ? -7.453 5.616 17.255 1.00 88.12 108 GLU A N 1
ATOM 820 C CA . GLU A 1 108 ? -7.998 5.719 15.893 1.00 88.12 108 GLU A CA 1
ATOM 821 C C . GLU A 1 108 ? -7.856 7.142 15.343 1.00 88.12 108 GLU A C 1
ATOM 823 O O . GLU A 1 108 ? -7.229 7.360 14.303 1.00 88.12 108 GLU A O 1
ATOM 828 N N . ILE A 1 109 ? -8.325 8.137 16.101 1.00 87.56 109 ILE A N 1
ATOM 829 C CA . ILE A 1 109 ? -8.208 9.555 15.740 1.00 87.56 109 ILE A CA 1
ATOM 830 C C . ILE A 1 109 ? -6.736 9.967 15.571 1.00 87.56 109 ILE A C 1
ATOM 832 O O . ILE A 1 109 ? -6.397 10.741 14.671 1.00 87.56 109 ILE A O 1
ATOM 836 N N . SER A 1 110 ? -5.843 9.488 16.442 1.00 88.00 110 SER A N 1
ATOM 837 C CA . SER A 1 110 ? -4.412 9.801 16.375 1.00 88.00 110 SER A CA 1
ATOM 838 C C . SER A 1 110 ? -3.746 9.205 15.133 1.00 88.00 110 SER A C 1
ATOM 840 O O . SER A 1 110 ? -3.012 9.912 14.440 1.00 88.00 110 SER A O 1
ATOM 842 N N . VAL A 1 111 ? -4.031 7.939 14.821 1.00 89.31 111 VAL A N 1
ATOM 843 C CA . VAL A 1 111 ? -3.500 7.225 13.653 1.00 89.31 111 VAL A CA 1
ATOM 844 C C . VAL A 1 111 ? -3.979 7.885 12.366 1.00 89.31 111 VAL A C 1
ATOM 846 O O . VAL A 1 111 ? -3.148 8.255 11.540 1.00 89.31 111 VAL A O 1
ATOM 849 N N . ILE A 1 112 ? -5.283 8.139 12.232 1.00 89.94 112 ILE A N 1
ATOM 850 C CA . ILE A 1 112 ? -5.860 8.805 11.053 1.00 89.94 112 ILE A CA 1
ATOM 851 C C . ILE A 1 112 ? -5.233 10.188 10.854 1.00 89.94 112 ILE A C 1
ATOM 853 O O . ILE A 1 112 ? -4.835 10.553 9.748 1.00 89.94 112 ILE A O 1
ATOM 857 N N . ARG A 1 113 ? -5.056 10.958 11.935 1.00 89.12 113 ARG A N 1
ATOM 858 C CA . ARG A 1 113 ? -4.396 12.270 11.871 1.00 89.12 113 ARG A CA 1
ATOM 859 C C . ARG A 1 113 ? -2.951 12.170 11.384 1.00 89.12 113 ARG A C 1
ATOM 861 O O . ARG A 1 113 ? -2.509 13.022 10.613 1.00 89.12 113 ARG A O 1
ATOM 868 N N . GLN A 1 114 ? -2.207 11.168 11.845 1.00 88.31 114 GLN A N 1
ATOM 869 C CA . GLN A 1 114 ? -0.827 10.960 11.417 1.00 88.31 114 GLN A CA 1
ATOM 870 C C . GLN A 1 114 ? -0.755 10.519 9.956 1.00 88.31 114 GLN A C 1
ATOM 872 O O . GLN A 1 114 ? 0.019 11.105 9.209 1.00 88.31 114 GLN A O 1
ATOM 877 N N . LEU A 1 115 ? -1.605 9.588 9.519 1.00 89.94 115 LEU A N 1
ATOM 878 C CA . LEU A 1 115 ? -1.694 9.170 8.116 1.00 89.94 115 LEU A CA 1
ATOM 879 C C . LEU A 1 115 ? -2.032 10.342 7.195 1.00 89.94 115 LEU A C 1
ATOM 881 O O . LEU A 1 115 ? -1.349 10.552 6.196 1.00 89.94 115 LEU A O 1
ATOM 885 N N . ASN A 1 116 ? -2.991 11.179 7.593 1.00 89.19 116 ASN A N 1
ATOM 886 C CA . ASN A 1 116 ? -3.300 12.415 6.882 1.00 89.19 116 ASN A CA 1
ATOM 887 C C . ASN A 1 116 ? -2.085 13.341 6.808 1.00 89.19 116 ASN A C 1
ATOM 889 O O . ASN A 1 116 ? -1.808 13.905 5.757 1.00 89.19 116 ASN A O 1
ATOM 893 N N . SER A 1 117 ? -1.324 13.497 7.892 1.00 87.88 117 SER A N 1
ATOM 894 C CA . SER A 1 117 ? -0.085 14.281 7.858 1.00 87.88 117 SER A CA 1
ATOM 895 C C . SER A 1 117 ? 0.928 13.696 6.867 1.00 87.88 117 SER A C 1
ATOM 897 O O . SER A 1 117 ? 1.490 14.436 6.065 1.00 87.88 117 SER A O 1
ATOM 899 N N . LEU A 1 118 ? 1.120 12.375 6.863 1.00 86.50 118 LEU A N 1
ATOM 900 C CA . LEU A 1 118 ? 2.078 11.683 5.995 1.00 86.50 118 LEU A CA 1
ATOM 901 C C . LEU A 1 118 ? 1.699 11.752 4.508 1.00 86.50 118 LEU A C 1
ATOM 903 O O . LEU A 1 118 ? 2.556 12.056 3.678 1.00 86.50 118 LEU A O 1
ATOM 907 N N . GLY A 1 119 ? 0.425 11.539 4.171 1.00 83.06 119 GLY A N 1
ATOM 908 C CA . GLY A 1 119 ? -0.071 11.613 2.792 1.00 83.06 119 GLY A CA 1
ATOM 909 C C . GLY A 1 119 ? -0.088 13.034 2.211 1.00 83.06 119 GLY A C 1
ATOM 910 O O . GLY A 1 119 ? -0.050 13.199 0.990 1.00 83.06 119 GLY A O 1
ATOM 911 N N . ASN A 1 120 ? -0.085 14.058 3.076 1.00 82.81 120 ASN A N 1
ATOM 912 C CA . ASN A 1 120 ? -0.069 15.481 2.705 1.00 82.81 120 ASN A CA 1
ATOM 913 C C . ASN A 1 120 ? 1.315 16.147 2.830 1.00 82.81 120 ASN A C 1
ATOM 915 O O . ASN A 1 120 ? 1.429 17.357 2.637 1.00 82.81 120 ASN A O 1
ATOM 919 N N . ARG A 1 121 ? 2.378 15.404 3.168 1.00 71.00 121 ARG A N 1
ATOM 920 C CA . ARG A 1 121 ? 3.756 15.925 3.157 1.00 71.00 121 ARG A CA 1
ATOM 921 C C . ARG A 1 121 ? 4.229 16.110 1.712 1.00 71.00 121 ARG A C 1
ATOM 923 O O . ARG A 1 121 ? 4.916 15.257 1.162 1.00 71.00 121 ARG A O 1
ATOM 930 N N . THR A 1 122 ? 3.877 17.235 1.105 1.00 57.12 122 THR A N 1
ATOM 931 C CA . THR A 1 122 ? 4.478 17.726 -0.141 1.00 57.12 122 THR A CA 1
ATOM 932 C C . THR A 1 122 ? 5.275 18.999 0.128 1.00 57.12 122 THR A C 1
ATOM 934 O O . THR A 1 122 ? 4.895 19.836 0.944 1.00 57.12 122 THR A O 1
ATOM 937 N N . THR A 1 123 ? 6.416 19.140 -0.553 1.00 46.62 123 THR A N 1
ATOM 938 C CA . THR A 1 123 ? 7.223 20.374 -0.576 1.00 46.62 123 THR A CA 1
ATOM 939 C C . THR A 1 123 ? 6.559 21.500 -1.365 1.00 46.62 123 THR A C 1
ATOM 941 O O . THR A 1 123 ? 6.992 22.646 -1.260 1.00 46.62 123 THR A O 1
ATOM 944 N N . ASP A 1 124 ? 5.502 21.187 -2.113 1.00 42.75 124 ASP A N 1
ATOM 945 C CA . ASP A 1 124 ? 4.661 22.175 -2.766 1.00 42.75 124 ASP A CA 1
ATOM 946 C C . ASP A 1 124 ? 3.549 22.618 -1.819 1.00 42.75 124 ASP A C 1
ATOM 948 O O . ASP A 1 124 ? 2.808 21.814 -1.247 1.00 42.75 124 ASP A O 1
ATOM 952 N N . ILE A 1 125 ? 3.493 23.934 -1.630 1.00 39.88 125 ILE A N 1
ATOM 953 C CA . ILE A 1 125 ? 2.487 24.664 -0.870 1.00 39.88 125 ILE A CA 1
ATOM 954 C C . ILE A 1 125 ? 1.146 24.473 -1.581 1.00 39.88 125 ILE A C 1
ATOM 956 O O . ILE A 1 125 ? 0.742 25.314 -2.371 1.00 39.88 125 ILE A O 1
ATOM 960 N N . GLU A 1 126 ? 0.448 23.379 -1.308 1.00 41.28 126 GLU A N 1
ATOM 961 C CA . GLU A 1 126 ? -0.953 23.237 -1.677 1.00 41.28 126 GLU A CA 1
ATOM 962 C C . GLU A 1 126 ? -1.673 22.404 -0.618 1.00 41.28 126 GLU A C 1
ATOM 964 O O . GLU A 1 126 ? -1.291 21.292 -0.262 1.00 41.28 126 GLU A O 1
ATOM 969 N N . PHE A 1 127 ? -2.707 23.022 -0.054 1.00 45.88 127 PHE A N 1
ATOM 970 C CA . PHE A 1 127 ? -3.706 22.403 0.802 1.00 45.88 127 PHE A CA 1
ATOM 971 C C . PHE A 1 127 ? -4.188 21.085 0.182 1.00 45.88 127 PHE A C 1
ATOM 973 O O . PHE A 1 127 ? -4.254 20.995 -1.043 1.00 45.88 127 PHE A O 1
ATOM 980 N N . CYS A 1 128 ? -4.572 20.096 1.006 1.00 51.16 128 CYS A N 1
ATOM 981 C CA . CYS A 1 128 ? -5.263 18.887 0.538 1.00 51.16 128 CYS A CA 1
ATOM 982 C C . CYS A 1 128 ? -6.238 19.260 -0.582 1.00 51.16 128 CYS A C 1
ATOM 984 O O . CYS A 1 128 ? -7.141 20.073 -0.342 1.00 51.16 128 CYS A O 1
ATOM 986 N N . ARG A 1 129 ? -6.046 18.712 -1.789 1.00 63.06 129 ARG A N 1
ATOM 987 C CA . ARG A 1 129 ? -6.970 18.977 -2.893 1.00 63.06 129 ARG A CA 1
ATOM 988 C C . ARG A 1 129 ? -8.394 18.642 -2.422 1.00 63.06 129 ARG A C 1
ATOM 990 O O . ARG A 1 129 ? -8.561 17.650 -1.703 1.00 63.06 129 ARG A O 1
ATOM 997 N N . PRO A 1 130 ? -9.410 19.449 -2.780 1.00 62.88 130 PRO A N 1
ATOM 998 C CA . PRO A 1 130 ? -10.788 19.247 -2.329 1.00 62.88 130 PRO A CA 1
ATOM 999 C C . PRO A 1 130 ? -11.298 17.793 -2.425 1.00 62.88 130 PRO A C 1
ATOM 1001 O O . PRO A 1 130 ? -11.905 17.353 -1.444 1.00 62.88 130 PRO A O 1
ATOM 1004 N N . PRO A 1 131 ? -10.981 17.018 -3.488 1.00 80.12 131 PRO A N 1
ATOM 1005 C CA . PRO A 1 131 ? -11.402 15.620 -3.612 1.00 80.12 131 PRO A CA 1
ATOM 1006 C C . PRO A 1 131 ? -10.847 14.708 -2.512 1.00 80.12 131 PRO A C 1
ATOM 1008 O O . PRO A 1 131 ? -11.594 13.945 -1.914 1.00 80.12 131 PRO A O 1
ATOM 1011 N N . ILE A 1 132 ? -9.566 14.834 -2.138 1.00 86.88 132 ILE A N 1
ATOM 1012 C CA . ILE A 1 132 ? -8.950 13.976 -1.104 1.00 86.88 132 ILE A CA 1
ATOM 1013 C C . ILE A 1 132 ? -9.615 14.177 0.253 1.00 86.88 132 ILE A C 1
ATOM 1015 O O . ILE A 1 132 ? -9.844 13.226 0.995 1.00 86.88 132 ILE A O 1
ATOM 1019 N N . LYS A 1 133 ? -9.960 15.421 0.591 1.00 87.06 133 LYS A N 1
ATOM 1020 C CA . LYS A 1 133 ? -10.646 15.709 1.853 1.00 87.06 133 LYS A CA 1
ATOM 1021 C C . LYS A 1 133 ? -12.061 15.118 1.875 1.00 87.06 133 LYS A C 1
ATOM 1023 O O . LYS A 1 133 ? -12.512 14.684 2.932 1.00 87.06 133 LYS A O 1
ATOM 1028 N N . GLN A 1 134 ? -12.745 15.115 0.732 1.00 90.12 134 GLN A N 1
ATOM 1029 C CA . GLN A 1 134 ? -14.067 14.507 0.583 1.00 90.12 134 GLN A CA 1
ATOM 1030 C C . GLN A 1 134 ? -13.982 12.981 0.669 1.00 90.12 134 GLN A C 1
ATOM 1032 O O . GLN A 1 134 ? -14.732 12.396 1.443 1.00 90.12 134 GLN A O 1
ATOM 1037 N N . LEU A 1 135 ? -13.009 12.362 -0.004 1.00 91.75 135 LEU A N 1
ATOM 1038 C CA . LEU A 1 135 ? -12.740 10.922 0.059 1.00 91.75 135 LEU A CA 1
ATOM 1039 C C . LEU A 1 135 ? -12.410 10.460 1.485 1.00 91.75 135 LEU A C 1
ATOM 1041 O O . LEU A 1 135 ? -13.016 9.518 1.981 1.00 91.75 135 LEU A O 1
ATOM 1045 N N . LEU A 1 136 ? -11.526 11.172 2.194 1.00 92.50 136 LEU A N 1
ATOM 1046 C CA . LEU A 1 136 ? -11.215 10.876 3.599 1.00 92.50 136 LEU A CA 1
ATOM 1047 C C . LEU A 1 136 ? -12.445 10.970 4.510 1.00 92.50 136 LEU A C 1
ATOM 1049 O O . LEU A 1 136 ? -12.545 10.223 5.476 1.00 92.50 136 LEU A O 1
ATOM 1053 N N . SER A 1 137 ? -13.361 11.899 4.225 1.00 92.62 137 SER A N 1
ATOM 1054 C CA . SER A 1 137 ? -14.610 12.028 4.978 1.00 92.62 137 SER A CA 1
ATOM 1055 C C . SER A 1 137 ? -15.628 10.954 4.606 1.00 92.62 137 SER A C 1
ATOM 1057 O O . SER A 1 137 ? -16.407 10.558 5.468 1.00 92.62 137 SER A O 1
ATOM 1059 N N . HIS A 1 138 ? -15.664 10.536 3.341 1.00 93.88 138 HIS A N 1
ATOM 1060 C CA . HIS A 1 138 ? -16.557 9.496 2.848 1.00 93.88 138 HIS A CA 1
ATOM 1061 C C . HIS A 1 138 ? -16.181 8.135 3.441 1.00 93.88 138 HIS A C 1
ATOM 1063 O O . HIS A 1 138 ? -17.053 7.448 3.955 1.00 93.88 138 HIS A O 1
ATOM 1069 N N . PHE A 1 139 ? -14.883 7.815 3.470 1.00 95.38 139 PHE A N 1
ATOM 1070 C CA . PHE A 1 139 ? -14.355 6.542 3.964 1.00 95.38 139 PHE A CA 1
ATOM 1071 C C . PHE A 1 139 ? -13.957 6.540 5.455 1.00 95.38 139 PHE A C 1
ATOM 1073 O O . PHE A 1 139 ? -13.179 5.691 5.892 1.00 95.38 139 PHE A O 1
ATOM 1080 N N . ASP A 1 140 ? -14.411 7.508 6.263 1.00 93.69 140 ASP A N 1
ATOM 1081 C CA . ASP A 1 140 ? -13.979 7.635 7.670 1.00 93.69 140 ASP A CA 1
ATOM 1082 C C . ASP A 1 140 ? -14.288 6.368 8.489 1.00 93.69 140 ASP A C 1
ATOM 1084 O O . ASP A 1 140 ? -13.460 5.925 9.289 1.00 93.69 140 ASP A O 1
ATOM 1088 N N . ALA A 1 141 ? -15.451 5.751 8.261 1.00 94.06 141 ALA A N 1
ATOM 1089 C CA . ALA A 1 141 ? -15.864 4.538 8.962 1.00 94.06 141 ALA A CA 1
ATOM 1090 C C . ALA A 1 141 ? -15.014 3.323 8.553 1.00 94.06 141 ALA A C 1
ATOM 1092 O O . ALA A 1 141 ? -14.555 2.564 9.407 1.00 94.06 141 ALA A O 1
ATOM 1093 N N . GLU A 1 142 ? -14.755 3.160 7.260 1.00 95.94 142 GLU A N 1
ATOM 1094 C CA . GLU A 1 142 ? -13.943 2.090 6.688 1.00 95.94 142 GLU A CA 1
ATOM 1095 C C . GLU A 1 142 ? -12.490 2.200 7.161 1.00 95.94 142 GLU A C 1
ATOM 1097 O O . GLU A 1 142 ? -11.898 1.209 7.590 1.00 95.94 142 GLU A O 1
ATOM 1102 N N . ILE A 1 143 ? -11.927 3.413 7.171 1.00 94.69 143 ILE A N 1
ATOM 1103 C CA . ILE A 1 143 ? -10.573 3.662 7.678 1.00 94.69 143 ILE A CA 1
ATOM 1104 C C . ILE A 1 143 ? -10.500 3.347 9.178 1.00 94.69 143 ILE A C 1
ATOM 1106 O O . ILE A 1 143 ? -9.555 2.685 9.612 1.00 94.69 143 ILE A O 1
ATOM 1110 N N . LYS A 1 144 ? -11.492 3.756 9.982 1.00 92.44 144 LYS A N 1
ATOM 1111 C CA . LYS A 1 144 ? -11.556 3.395 11.411 1.00 92.44 144 LYS A CA 1
ATOM 1112 C C . LYS A 1 144 ? -11.615 1.887 11.616 1.00 92.44 144 LYS A C 1
ATOM 1114 O O . LYS A 1 144 ? -10.866 1.369 12.439 1.00 92.44 144 LYS A O 1
ATOM 1119 N N . ASN A 1 145 ? -12.412 1.173 10.822 1.00 92.94 145 ASN A N 1
ATOM 1120 C CA . ASN A 1 145 ? -12.469 -0.287 10.874 1.00 92.94 145 ASN A CA 1
ATOM 1121 C C . ASN A 1 145 ? -11.104 -0.922 10.557 1.00 92.94 145 ASN A C 1
ATOM 1123 O O . ASN A 1 145 ? -10.657 -1.806 11.288 1.00 92.94 145 ASN A O 1
ATOM 1127 N N . ILE A 1 146 ? -10.382 -0.429 9.543 1.00 93.31 146 ILE A N 1
ATOM 1128 C CA . ILE A 1 146 ? -9.023 -0.902 9.220 1.00 93.31 146 ILE A CA 1
ATOM 1129 C C . ILE A 1 146 ? -8.060 -0.664 10.390 1.00 93.31 146 ILE A C 1
ATOM 1131 O O . ILE A 1 146 ? -7.243 -1.537 10.715 1.00 93.31 146 ILE A O 1
ATOM 1135 N N . VAL A 1 147 ? -8.140 0.502 11.035 1.00 91.62 147 VAL A N 1
ATOM 1136 C CA . VAL A 1 147 ? -7.332 0.825 12.217 1.00 91.62 147 VAL A CA 1
ATOM 1137 C C . VAL A 1 147 ? -7.668 -0.126 13.368 1.00 91.62 147 VAL A C 1
ATOM 1139 O O . VAL A 1 147 ? -6.759 -0.726 13.946 1.00 91.62 147 VAL A O 1
ATOM 1142 N N . HIS A 1 148 ? -8.957 -0.339 13.628 1.00 88.12 148 HIS A N 1
ATOM 1143 C CA . HIS A 1 148 ? -9.459 -1.241 14.658 1.00 88.12 148 HIS A CA 1
ATOM 1144 C C . HIS A 1 148 ? -8.949 -2.677 14.472 1.00 88.12 148 HIS A C 1
ATOM 1146 O O . HIS A 1 148 ? -8.360 -3.269 15.379 1.00 88.12 148 HIS A O 1
ATOM 1152 N N . GLU A 1 149 ? -9.091 -3.231 13.267 1.00 89.19 149 GLU A N 1
ATOM 1153 C CA . GLU A 1 149 ? -8.591 -4.566 12.929 1.00 89.19 149 GLU A CA 1
ATOM 1154 C C . GLU A 1 149 ? -7.070 -4.686 13.070 1.00 89.19 149 GLU A C 1
ATOM 1156 O O . GLU A 1 149 ? -6.546 -5.757 13.383 1.00 89.19 149 GLU A O 1
ATOM 1161 N N . SER A 1 150 ? -6.345 -3.595 12.827 1.00 86.50 150 SER A N 1
ATOM 1162 C CA . SER A 1 150 ? -4.884 -3.582 12.866 1.00 86.50 150 SER A CA 1
ATOM 1163 C C . SER A 1 150 ? -4.321 -3.624 14.288 1.00 86.50 150 SER A C 1
ATOM 1165 O O . SER A 1 150 ? -3.208 -4.132 14.460 1.00 86.50 150 SER A O 1
ATOM 1167 N N . PHE A 1 151 ? -5.075 -3.170 15.299 1.00 78.44 151 PHE A N 1
ATOM 1168 C CA . PHE A 1 151 ? -4.680 -3.267 16.714 1.00 78.44 151 PHE A CA 1
ATOM 1169 C C . PHE A 1 151 ? -4.692 -4.693 17.252 1.00 78.44 151 PHE A C 1
ATOM 1171 O O . PHE A 1 151 ? -3.870 -5.035 18.098 1.00 78.44 151 PHE A O 1
ATOM 1178 N N . ASN A 1 152 ? -5.594 -5.536 16.751 1.00 70.31 152 ASN A N 1
ATOM 1179 C CA . ASN A 1 152 ? -5.768 -6.898 17.258 1.00 70.31 152 ASN A CA 1
ATOM 1180 C C . ASN A 1 152 ? -4.623 -7.847 16.857 1.00 70.31 152 ASN A C 1
ATOM 1182 O O . ASN A 1 152 ? -4.592 -9.004 17.275 1.00 70.31 152 ASN A O 1
ATOM 1186 N N . ILE A 1 153 ? -3.664 -7.368 16.060 1.00 71.12 153 ILE A N 1
ATOM 1187 C CA . ILE A 1 153 ? -2.535 -8.148 15.561 1.00 71.12 153 ILE A CA 1
ATOM 1188 C C . ILE A 1 153 ? -1.275 -7.767 16.358 1.00 71.12 153 ILE A C 1
ATOM 1190 O O . ILE A 1 153 ? -0.743 -6.663 16.233 1.00 71.12 153 ILE A O 1
ATOM 1194 N N . SER A 1 154 ? -0.767 -8.699 17.167 1.00 56.22 154 SER A N 1
ATOM 1195 C CA . SER A 1 154 ? 0.506 -8.549 17.884 1.00 56.22 154 SER A CA 1
ATOM 1196 C C . SER A 1 154 ? 1.666 -8.779 16.912 1.00 56.22 154 SER A C 1
ATOM 1198 O O . SER A 1 154 ? 1.988 -9.916 16.577 1.00 56.22 154 SER A O 1
ATOM 1200 N N . ASN A 1 155 ? 2.245 -7.698 16.388 1.00 62.12 155 ASN A N 1
ATOM 1201 C CA . ASN A 1 155 ? 3.447 -7.751 15.556 1.00 62.12 155 ASN A CA 1
ATOM 1202 C C . ASN A 1 155 ? 4.280 -6.474 15.759 1.00 62.12 155 ASN A C 1
ATOM 1204 O O . ASN A 1 155 ? 3.698 -5.409 15.977 1.00 62.12 155 ASN A O 1
ATOM 1208 N N . ASP A 1 156 ? 5.607 -6.587 15.648 1.00 61.50 156 ASP A N 1
ATOM 1209 C CA . ASP A 1 156 ? 6.604 -5.533 15.929 1.00 61.50 156 ASP A CA 1
ATOM 1210 C C . ASP A 1 156 ? 6.561 -4.350 14.940 1.00 61.50 156 ASP A C 1
ATOM 1212 O O . ASP A 1 156 ? 7.175 -3.305 15.162 1.00 61.50 156 ASP A O 1
ATOM 1216 N N . GLN A 1 157 ? 5.833 -4.495 13.830 1.00 67.81 157 GLN A N 1
ATOM 1217 C CA . GLN A 1 157 ? 5.663 -3.446 12.826 1.00 67.81 157 GLN A CA 1
ATOM 1218 C C . GLN A 1 157 ? 4.792 -2.306 13.364 1.00 67.81 157 GLN A C 1
ATOM 1220 O O . GLN A 1 157 ? 3.742 -2.556 13.965 1.00 67.81 157 GLN A O 1
ATOM 1225 N N . SER A 1 158 ? 5.187 -1.057 13.088 1.00 82.94 158 SER A N 1
ATOM 1226 C CA . SER A 1 158 ? 4.435 0.120 13.527 1.00 82.94 158 SER A CA 1
ATOM 1227 C C . SER A 1 158 ? 2.975 0.044 13.060 1.00 82.94 158 SER A C 1
ATOM 1229 O O . SER A 1 158 ? 2.686 -0.278 11.906 1.00 82.94 158 SER A O 1
ATOM 1231 N N . ILE A 1 159 ? 2.038 0.341 13.968 1.00 87.19 159 ILE A N 1
ATOM 1232 C CA . ILE A 1 159 ? 0.597 0.353 13.664 1.00 87.19 159 ILE A CA 1
ATOM 1233 C C . ILE A 1 159 ? 0.310 1.295 12.488 1.00 87.19 159 ILE A C 1
ATOM 1235 O O . ILE A 1 159 ? -0.486 0.967 11.617 1.00 87.19 159 ILE A O 1
ATOM 1239 N N . LEU A 1 160 ? 1.011 2.431 12.431 1.00 88.44 160 LEU A N 1
ATOM 1240 C CA . LEU A 1 160 ? 0.902 3.403 11.343 1.00 88.44 160 LEU A CA 1
ATOM 1241 C C . LEU A 1 160 ? 1.215 2.785 9.983 1.00 88.44 160 LEU A C 1
ATOM 1243 O O . LEU A 1 160 ? 0.432 2.954 9.055 1.00 88.44 160 LEU A O 1
ATOM 1247 N N . LEU A 1 161 ? 2.337 2.068 9.872 1.00 88.81 161 LEU A N 1
ATOM 1248 C CA . LEU A 1 161 ? 2.735 1.441 8.618 1.00 88.81 161 LEU A CA 1
ATOM 1249 C C . LEU A 1 161 ? 1.718 0.380 8.200 1.00 88.81 161 LEU A C 1
ATOM 1251 O O . LEU A 1 161 ? 1.255 0.394 7.069 1.00 88.81 161 LEU A O 1
ATOM 1255 N N . ARG A 1 162 ? 1.296 -0.475 9.131 1.00 89.69 162 ARG A N 1
ATOM 1256 C CA . ARG A 1 162 ? 0.322 -1.535 8.849 1.00 89.69 162 ARG A CA 1
ATOM 1257 C C . ARG A 1 162 ? -1.018 -0.993 8.359 1.00 89.69 162 ARG A C 1
ATOM 1259 O O . ARG A 1 162 ? -1.600 -1.533 7.423 1.00 89.69 162 ARG A O 1
ATOM 1266 N N . VAL A 1 163 ? -1.514 0.066 8.997 1.00 92.44 163 VAL A N 1
ATOM 1267 C CA . VAL A 1 163 ? -2.754 0.719 8.567 1.00 92.44 163 VAL A CA 1
ATOM 1268 C C . VAL A 1 163 ? -2.560 1.360 7.196 1.00 92.44 163 VAL A C 1
ATOM 1270 O O . VAL A 1 163 ? -3.414 1.183 6.336 1.00 92.44 163 VAL A O 1
ATOM 1273 N N . ALA A 1 164 ? -1.438 2.045 6.955 1.00 92.81 164 ALA A N 1
ATOM 1274 C CA . ALA A 1 164 ? -1.137 2.612 5.642 1.00 92.81 164 ALA A CA 1
ATOM 1275 C C . ALA A 1 164 ? -1.076 1.535 4.541 1.00 92.81 164 ALA A C 1
ATOM 1277 O O . ALA A 1 164 ? -1.609 1.757 3.458 1.00 92.81 164 ALA A O 1
ATOM 1278 N N . GLU A 1 165 ? -0.484 0.368 4.824 1.00 92.12 165 GLU A N 1
ATOM 1279 C CA . GLU A 1 165 ? -0.381 -0.763 3.886 1.00 92.12 165 GLU A CA 1
ATOM 1280 C C . GLU A 1 165 ? -1.758 -1.308 3.533 1.00 92.12 165 GLU A C 1
ATOM 1282 O O . GLU A 1 165 ? -2.085 -1.421 2.352 1.00 92.12 165 GLU A O 1
ATOM 1287 N N . LYS A 1 166 ? -2.593 -1.563 4.546 1.00 93.00 166 LYS A N 1
ATOM 1288 C CA . LYS A 1 166 ? -3.973 -2.001 4.329 1.00 93.00 166 LYS A CA 1
ATOM 1289 C C . LYS A 1 166 ? -4.789 -0.961 3.567 1.00 93.00 166 LYS A C 1
ATOM 1291 O O . LYS A 1 166 ? -5.505 -1.323 2.641 1.00 93.00 166 LYS A O 1
ATOM 1296 N N . CYS A 1 167 ? -4.695 0.320 3.925 1.00 95.00 167 CYS A N 1
ATOM 1297 C CA . CYS A 1 167 ? -5.440 1.364 3.226 1.00 95.00 167 CYS A CA 1
ATOM 1298 C C . CYS A 1 167 ? -5.019 1.472 1.756 1.00 95.00 167 CYS A C 1
ATOM 1300 O O . CYS A 1 167 ? -5.873 1.566 0.878 1.00 95.00 167 CYS A O 1
ATOM 1302 N N . TYR A 1 168 ? -3.715 1.395 1.481 1.00 94.25 168 TYR A N 1
ATOM 1303 C CA . TYR A 1 168 ? -3.201 1.351 0.117 1.00 94.25 168 TYR A CA 1
ATOM 1304 C C . TYR A 1 168 ? -3.731 0.135 -0.651 1.00 94.25 168 TYR A C 1
ATOM 1306 O O . TYR A 1 168 ? -4.306 0.302 -1.723 1.00 94.25 168 TYR A O 1
ATOM 1314 N N . GLU A 1 169 ? -3.623 -1.071 -0.089 1.00 91.94 169 GLU A N 1
ATOM 1315 C CA . GLU A 1 169 ? -4.135 -2.300 -0.707 1.00 91.94 169 GLU A CA 1
ATOM 1316 C C . GLU A 1 169 ? -5.630 -2.197 -1.049 1.00 91.94 169 GLU A C 1
ATOM 1318 O O . GLU A 1 169 ? -6.035 -2.518 -2.166 1.00 91.94 169 GLU A O 1
ATOM 1323 N N . GLN A 1 170 ? -6.444 -1.686 -0.121 1.00 94.31 170 GLN A N 1
ATOM 1324 C CA . GLN A 1 170 ? -7.880 -1.485 -0.328 1.00 94.31 170 GLN A CA 1
ATOM 1325 C C . GLN A 1 170 ? -8.193 -0.375 -1.342 1.00 94.31 170 GLN A C 1
ATOM 1327 O O . GLN A 1 170 ? -9.259 -0.400 -1.943 1.00 94.31 170 GLN A O 1
ATOM 1332 N N . SER A 1 171 ? -7.298 0.598 -1.528 1.00 92.75 171 SER A N 1
ATOM 1333 C CA . SER A 1 171 ? -7.478 1.680 -2.506 1.00 92.75 171 SER A CA 1
ATOM 1334 C C . SER A 1 171 ? -7.155 1.262 -3.942 1.00 92.75 171 SER A C 1
ATOM 1336 O O . SER A 1 171 ? -7.757 1.783 -4.874 1.00 92.75 171 SER A O 1
ATOM 1338 N N . VAL A 1 172 ? -6.223 0.319 -4.123 1.00 89.06 172 VAL A N 1
ATOM 1339 C CA . VAL A 1 172 ? -5.765 -0.151 -5.443 1.00 89.06 172 VAL A CA 1
ATOM 1340 C C . VAL A 1 172 ? -6.530 -1.383 -5.922 1.00 89.06 172 VAL A C 1
ATOM 1342 O O . VAL A 1 172 ? -6.649 -1.614 -7.123 1.00 89.06 172 VAL A O 1
ATOM 1345 N N . ASN A 1 173 ? -7.031 -2.207 -5.001 1.00 87.94 173 ASN A N 1
ATOM 1346 C CA . ASN A 1 173 ? -7.809 -3.385 -5.355 1.00 87.94 173 ASN A CA 1
ATOM 1347 C C . ASN A 1 173 ? -9.215 -2.972 -5.838 1.00 87.94 173 ASN A C 1
ATOM 1349 O O . ASN A 1 173 ? -9.929 -2.335 -5.064 1.00 87.94 173 ASN A O 1
ATOM 1353 N N . PRO A 1 174 ? -9.666 -3.389 -7.040 1.00 87.81 174 PRO A N 1
ATOM 1354 C CA . PRO A 1 174 ? -11.014 -3.090 -7.536 1.00 87.81 174 PRO A CA 1
ATOM 1355 C C . PRO A 1 174 ? -12.152 -3.570 -6.626 1.00 87.81 174 PRO A C 1
ATOM 1357 O O . PRO A 1 174 ? -13.257 -3.048 -6.693 1.00 87.81 174 PRO A O 1
ATOM 1360 N N . SER A 1 175 ? -11.907 -4.582 -5.786 1.00 89.88 175 SER A N 1
ATOM 1361 C CA . SER A 1 175 ? -12.875 -5.063 -4.792 1.00 89.88 175 SER A CA 1
ATOM 1362 C C . SER A 1 175 ? -12.624 -4.512 -3.385 1.00 89.88 175 SER A C 1
ATOM 1364 O O . SER A 1 175 ? -13.133 -5.070 -2.412 1.00 89.88 175 SER A O 1
ATOM 1366 N N . GLY A 1 176 ? -11.736 -3.530 -3.246 1.00 93.25 176 GLY A N 1
ATOM 1367 C CA . GLY A 1 176 ? -11.333 -2.980 -1.964 1.00 93.25 176 GLY A CA 1
ATOM 1368 C C . GLY A 1 176 ? -12.326 -1.944 -1.450 1.00 93.25 176 GLY A C 1
ATOM 1369 O O . GLY A 1 176 ? -12.858 -1.140 -2.206 1.00 93.25 176 GLY A O 1
ATOM 1370 N N . VAL A 1 177 ? -12.552 -1.922 -0.137 1.00 95.44 177 VAL A N 1
ATOM 1371 C CA . VAL A 1 177 ? -13.561 -1.037 0.480 1.00 95.44 177 VAL A CA 1
ATOM 1372 C C . VAL A 1 177 ? -13.209 0.450 0.390 1.00 95.44 177 VAL A C 1
ATOM 1374 O O . VAL A 1 177 ? -14.068 1.297 0.597 1.00 95.44 177 VAL A O 1
ATOM 1377 N N . LEU A 1 178 ? -11.945 0.767 0.089 1.00 95.88 178 LEU A N 1
ATOM 1378 C CA . LEU A 1 178 ? -11.455 2.130 -0.113 1.00 95.88 178 LEU A CA 1
ATOM 1379 C C . LEU A 1 178 ? -11.259 2.466 -1.597 1.00 95.88 178 LEU A C 1
ATOM 1381 O O . LEU A 1 178 ? -10.583 3.451 -1.903 1.00 95.88 178 LEU A O 1
ATOM 1385 N N . HIS A 1 179 ? -11.773 1.650 -2.519 1.00 94.38 179 HIS A N 1
ATOM 1386 C CA . HIS A 1 179 ? -11.645 1.923 -3.944 1.00 94.38 179 HIS A CA 1
ATOM 1387 C C . HIS A 1 179 ? -12.365 3.229 -4.302 1.00 94.38 179 HIS A C 1
ATOM 1389 O O . HIS A 1 179 ? -13.492 3.466 -3.868 1.00 94.38 179 HIS A O 1
ATOM 1395 N N . ALA A 1 180 ? -11.712 4.086 -5.091 1.00 91.94 180 ALA A N 1
ATOM 1396 C CA . ALA A 1 180 ? -12.207 5.433 -5.385 1.00 91.94 180 ALA A CA 1
ATOM 1397 C C . ALA A 1 180 ? -13.594 5.424 -6.056 1.00 91.94 180 ALA A C 1
ATOM 1399 O O . ALA A 1 180 ? -14.413 6.301 -5.790 1.00 91.94 180 ALA A O 1
ATOM 1400 N N . ASP A 1 181 ? -13.877 4.407 -6.867 1.00 91.38 181 ASP A N 1
ATOM 1401 C CA . ASP A 1 181 ? -15.154 4.240 -7.572 1.00 91.38 181 ASP A CA 1
ATOM 1402 C C . ASP A 1 181 ? -16.357 4.147 -6.622 1.00 91.38 181 ASP A C 1
ATOM 1404 O O . ASP A 1 181 ? -17.434 4.629 -6.952 1.00 91.38 181 ASP A O 1
ATOM 1408 N N . HIS A 1 182 ? -16.181 3.657 -5.388 1.00 92.12 182 HIS A N 1
ATOM 1409 C CA . HIS A 1 182 ? -17.262 3.666 -4.391 1.00 92.12 182 HIS A CA 1
ATOM 1410 C C . HIS A 1 182 ? -17.727 5.079 -4.010 1.00 92.12 182 HIS A C 1
ATOM 1412 O O . HIS A 1 182 ? -18.862 5.254 -3.566 1.00 92.12 182 HIS A O 1
ATOM 1418 N N . TYR A 1 183 ? -16.872 6.083 -4.210 1.00 91.19 183 TYR A N 1
ATOM 1419 C CA . TYR A 1 183 ? -17.218 7.491 -4.062 1.00 91.19 183 TYR A CA 1
ATOM 1420 C C . TYR A 1 183 ? -17.644 8.121 -5.392 1.00 91.19 183 TYR A C 1
ATOM 1422 O O . TYR A 1 183 ? -18.647 8.834 -5.440 1.00 91.19 183 TYR A O 1
ATOM 1430 N N . PHE A 1 184 ? -16.872 7.892 -6.459 1.00 89.12 184 PHE A N 1
ATOM 1431 C CA . PHE A 1 184 ? -17.074 8.589 -7.727 1.00 89.12 184 PHE A CA 1
ATOM 1432 C C . PHE A 1 184 ? -18.238 8.039 -8.548 1.00 89.12 184 PHE A C 1
ATOM 1434 O O . PHE A 1 184 ? -18.949 8.852 -9.124 1.00 89.12 184 PHE A O 1
ATOM 1441 N N . ASP A 1 185 ? -18.489 6.729 -8.576 1.00 88.50 185 ASP A N 1
ATOM 1442 C CA . ASP A 1 185 ? -19.537 6.163 -9.435 1.00 88.50 185 ASP A CA 1
ATOM 1443 C C . ASP A 1 185 ? -20.934 6.647 -9.016 1.00 88.50 185 ASP A C 1
ATOM 1445 O O . ASP A 1 185 ? -21.624 7.218 -9.860 1.00 88.50 185 ASP A O 1
ATOM 1449 N N . PRO A 1 186 ? -21.346 6.584 -7.727 1.00 86.31 186 PRO A N 1
ATOM 1450 C CA . PRO A 1 186 ? -22.647 7.122 -7.322 1.00 86.31 186 PRO A CA 1
ATOM 1451 C C . PRO A 1 186 ? -22.747 8.640 -7.526 1.00 86.31 186 PRO A C 1
ATOM 1453 O O . PRO A 1 186 ? -23.823 9.179 -7.778 1.00 86.31 186 PRO A O 1
ATOM 1456 N N . PHE A 1 187 ? -21.624 9.352 -7.392 1.00 82.62 187 PHE A N 1
ATOM 1457 C CA . PHE A 1 187 ? -21.566 10.797 -7.596 1.00 82.62 187 PHE A CA 1
ATOM 1458 C C . PHE A 1 187 ? -21.709 11.175 -9.076 1.00 82.62 187 PHE A C 1
ATOM 1460 O O . PHE A 1 187 ? -22.399 12.140 -9.400 1.00 82.62 187 PHE A O 1
ATOM 1467 N N . GLU A 1 188 ? -21.071 10.426 -9.971 1.00 82.56 188 GLU A N 1
ATOM 1468 C CA . GLU A 1 188 ? -21.144 10.608 -11.419 1.00 82.56 188 GLU A CA 1
ATOM 1469 C C . GLU A 1 188 ? -22.511 10.170 -11.962 1.00 82.56 188 GLU A C 1
ATOM 1471 O O . GLU A 1 188 ? -23.080 10.893 -12.778 1.00 82.56 188 GLU A O 1
ATOM 1476 N N . GLU A 1 189 ? -23.086 9.072 -11.462 1.00 80.31 189 GLU A N 1
ATOM 1477 C CA . GLU A 1 189 ? -24.460 8.644 -11.767 1.00 80.31 189 GLU A CA 1
ATOM 1478 C C . GLU A 1 189 ? -25.481 9.723 -11.380 1.00 80.31 189 GLU A C 1
ATOM 1480 O O . GLU A 1 189 ? -26.299 10.125 -12.206 1.00 80.31 189 GLU A O 1
ATOM 1485 N N . ALA A 1 190 ? -25.379 10.291 -10.172 1.00 77.75 190 ALA A N 1
ATOM 1486 C CA . ALA A 1 190 ? -26.259 11.378 -9.736 1.00 77.75 190 ALA A CA 1
ATOM 1487 C C . ALA A 1 190 ? -26.113 12.654 -10.590 1.00 77.75 190 ALA A C 1
ATOM 1489 O O . ALA A 1 190 ? -27.054 13.435 -10.718 1.00 77.75 190 ALA A O 1
ATOM 1490 N N . GLN A 1 191 ? -24.945 12.894 -11.197 1.00 70.00 191 GLN A N 1
ATOM 1491 C CA . GLN A 1 191 ? -24.776 13.995 -12.153 1.00 70.00 191 GLN A CA 1
ATOM 1492 C C . GLN A 1 191 ? -25.397 13.706 -13.523 1.00 70.00 191 GLN A C 1
ATOM 1494 O O . GLN A 1 191 ? -25.683 14.654 -14.254 1.00 70.00 191 GLN A O 1
ATOM 1499 N N . GLN A 1 192 ? -25.590 12.436 -13.885 1.00 65.12 192 GLN A N 1
ATOM 1500 C CA . GLN A 1 192 ? -26.213 12.032 -15.147 1.00 65.12 192 GLN A CA 1
ATOM 1501 C C . GLN A 1 192 ? -27.746 12.122 -15.110 1.00 65.12 192 GLN A C 1
ATOM 1503 O O . GLN A 1 192 ? -28.356 12.222 -16.174 1.00 65.12 192 GLN A O 1
ATOM 1508 N N . GLU A 1 193 ? -28.368 12.197 -13.924 1.00 57.53 193 GLU A N 1
ATOM 1509 C CA . GLU A 1 193 ? -29.817 12.437 -13.757 1.00 57.53 193 GLU A CA 1
ATOM 1510 C C . GLU A 1 193 ? -30.301 13.744 -14.425 1.00 57.53 193 GLU A C 1
ATOM 1512 O O . GLU A 1 193 ? -31.492 13.931 -14.651 1.00 57.53 193 GLU A O 1
ATOM 1517 N N . TRP A 1 194 ? -29.386 14.630 -14.830 1.00 47.47 194 TRP A N 1
ATOM 1518 C CA . TRP A 1 194 ? -29.651 15.706 -15.783 1.00 47.47 194 TRP A CA 1
ATOM 1519 C C . TRP A 1 194 ? -28.760 15.546 -17.033 1.00 47.47 194 TRP A C 1
ATOM 1521 O O . TRP A 1 194 ? -27.537 15.655 -16.905 1.00 47.47 194 TRP A O 1
ATOM 1531 N N . PRO A 1 195 ? -29.306 15.349 -18.254 1.00 52.06 195 PRO A N 1
ATOM 1532 C CA . PRO A 1 195 ? -30.713 15.358 -18.653 1.00 52.06 195 PRO A CA 1
ATOM 1533 C C . PRO A 1 195 ? -31.293 13.944 -18.912 1.00 52.06 195 PRO A C 1
ATOM 1535 O O . PRO A 1 195 ? -32.201 13.816 -19.720 1.00 52.06 195 PRO A O 1
ATOM 1538 N N . TYR A 1 196 ? -30.776 12.880 -18.283 1.00 53.06 196 TYR A N 1
ATOM 1539 C CA . TYR A 1 196 ? -31.180 11.486 -18.559 1.00 53.06 196 TYR A CA 1
ATOM 1540 C C . TYR A 1 196 ? -32.173 10.894 -17.543 1.00 53.06 196 TYR A C 1
ATOM 1542 O O . TYR A 1 196 ? -32.163 9.687 -17.299 1.00 53.06 196 TYR A O 1
ATOM 1550 N N . ASP A 1 197 ? -33.034 11.713 -16.940 1.00 53.94 197 ASP A N 1
ATOM 1551 C CA . ASP A 1 197 ? -34.164 11.209 -16.155 1.00 53.94 197 ASP A CA 1
ATOM 1552 C C . ASP A 1 197 ? -35.228 10.608 -17.114 1.00 53.94 197 ASP A C 1
ATOM 1554 O O . ASP A 1 197 ? -35.754 11.331 -17.967 1.00 53.94 197 ASP A O 1
ATOM 1558 N N . PRO A 1 198 ? -35.549 9.297 -17.023 1.00 52.81 198 PRO A N 1
ATOM 1559 C CA . PRO A 1 198 ? -36.528 8.635 -17.893 1.00 52.81 198 PRO A CA 1
ATOM 1560 C C . PRO A 1 198 ? -37.941 9.226 -17.809 1.00 52.81 198 PRO A C 1
ATOM 1562 O O . PRO A 1 198 ? -38.735 9.015 -18.727 1.00 52.81 198 PRO A O 1
ATOM 1565 N N . ASP A 1 199 ? -38.247 9.956 -16.732 1.00 56.81 199 ASP A N 1
ATOM 1566 C CA . ASP A 1 199 ? -39.547 10.585 -16.497 1.00 56.81 199 ASP A CA 1
ATOM 1567 C C . ASP A 1 199 ? -39.550 12.086 -16.882 1.00 56.81 199 ASP A C 1
ATOM 1569 O O . ASP A 1 199 ? -40.572 12.770 -16.749 1.00 56.81 199 ASP A O 1
ATOM 1573 N N . PHE A 1 200 ? -38.431 12.620 -17.393 1.00 52.66 200 PHE A N 1
ATOM 1574 C CA . PHE A 1 200 ? -38.256 14.045 -17.687 1.00 52.66 200 PHE A CA 1
ATOM 1575 C C . PHE A 1 200 ? -38.550 14.370 -19.159 1.00 52.66 200 PHE A C 1
ATOM 1577 O O . PHE A 1 200 ? -37.662 14.610 -19.974 1.00 52.66 200 PHE A O 1
ATOM 1584 N N . GLU A 1 201 ? -39.838 14.448 -19.506 1.00 55.69 201 GLU A N 1
ATOM 1585 C CA . GLU A 1 201 ? -40.322 15.034 -20.769 1.00 55.69 201 GLU A CA 1
ATOM 1586 C C . GLU A 1 201 ? -40.181 16.575 -20.777 1.00 55.69 201 GLU A C 1
ATOM 1588 O O . GLU A 1 201 ? -41.157 17.304 -20.967 1.00 55.69 201 GLU A O 1
ATOM 1593 N N . SER A 1 202 ? -38.985 17.115 -20.533 1.00 61.44 202 SER A N 1
ATOM 1594 C CA . SER A 1 202 ? -38.755 18.555 -20.694 1.00 61.44 202 SER A CA 1
ATOM 1595 C C . SER A 1 202 ? -38.377 18.885 -22.138 1.00 61.44 202 SER A C 1
ATOM 1597 O O . SER A 1 202 ? -37.656 18.138 -22.803 1.00 61.44 202 SER A O 1
ATOM 1599 N N . GLU A 1 203 ? -38.849 20.028 -22.643 1.00 61.41 203 GLU A N 1
ATOM 1600 C CA . GLU A 1 203 ? -38.449 20.536 -23.965 1.00 61.41 203 GLU A CA 1
ATOM 1601 C C . GLU A 1 203 ? -36.917 20.675 -24.075 1.00 61.41 203 GLU A C 1
ATOM 1603 O O . GLU A 1 203 ? -36.354 20.427 -25.138 1.00 61.41 203 GLU A O 1
ATOM 1608 N N . GLU A 1 204 ? -36.231 20.956 -22.962 1.00 62.03 204 GLU A N 1
ATOM 1609 C CA . GLU A 1 204 ? -34.771 21.091 -22.885 1.00 62.03 204 GLU A CA 1
ATOM 1610 C C . GLU A 1 204 ? -34.020 19.787 -23.220 1.00 62.03 204 GLU A C 1
ATOM 1612 O O . GLU A 1 204 ? -32.959 19.840 -23.847 1.00 62.03 204 GLU A O 1
ATOM 1617 N N . TYR A 1 205 ? -34.567 18.614 -22.871 1.00 65.25 205 TYR A N 1
ATOM 1618 C CA . TYR A 1 205 ? -33.975 17.316 -23.230 1.00 65.25 205 TYR A CA 1
ATOM 1619 C C . TYR A 1 205 ? -34.055 17.059 -24.739 1.00 65.25 205 TYR A C 1
ATOM 1621 O O . TYR A 1 205 ? -33.050 16.762 -25.388 1.00 65.25 205 TYR A O 1
ATOM 1629 N N . TYR A 1 206 ? -35.239 17.244 -25.327 1.00 67.25 206 TYR A N 1
ATOM 1630 C CA . TYR A 1 206 ? -35.429 17.061 -26.766 1.00 67.25 206 TYR A CA 1
ATOM 1631 C C . TYR A 1 206 ? -34.669 18.110 -27.588 1.00 67.25 206 TYR A C 1
ATOM 1633 O O . TYR A 1 206 ? -34.215 17.813 -28.693 1.00 67.25 206 TYR A O 1
ATOM 1641 N N . GLU A 1 207 ? -34.487 19.326 -27.068 1.00 72.75 207 GLU A N 1
ATOM 1642 C CA . GLU A 1 207 ? -33.596 20.325 -27.661 1.00 72.75 207 GLU A CA 1
ATOM 1643 C C . GLU A 1 207 ? -32.122 19.903 -27.589 1.00 72.75 207 GLU A C 1
ATOM 1645 O O . GLU A 1 207 ? -31.405 20.068 -28.576 1.00 72.75 207 GLU A O 1
ATOM 1650 N N . HIS A 1 208 ? -31.662 19.327 -26.474 1.00 76.75 208 HIS A N 1
ATOM 1651 C CA . HIS A 1 208 ? -30.300 18.803 -26.338 1.00 76.75 208 HIS A CA 1
ATOM 1652 C C . HIS A 1 208 ? -30.014 17.667 -27.333 1.00 76.75 208 HIS A C 1
ATOM 1654 O O . HIS A 1 208 ? -29.059 17.764 -28.104 1.00 76.75 208 HIS A O 1
ATOM 1660 N N . GLU A 1 209 ? -30.873 16.645 -27.375 1.00 76.75 209 GLU A N 1
ATOM 1661 C CA . GLU A 1 209 ? -30.764 15.505 -28.299 1.00 76.75 209 GLU A CA 1
ATOM 1662 C C . GLU A 1 209 ? -30.808 15.960 -29.766 1.00 76.75 209 GLU A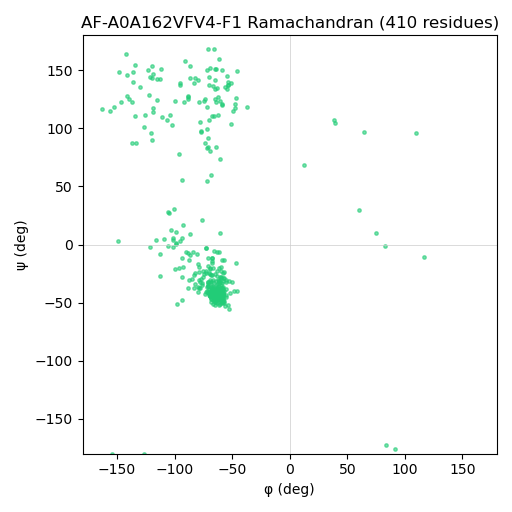 C 1
ATOM 1664 O O . GLU A 1 209 ? -29.969 15.572 -30.581 1.00 76.75 209 GLU A O 1
ATOM 1669 N N . ASN A 1 210 ? -31.726 16.871 -30.113 1.00 78.12 210 ASN A N 1
ATOM 1670 C CA . ASN A 1 210 ? -31.780 17.430 -31.464 1.00 78.12 210 ASN A CA 1
ATOM 1671 C C . ASN A 1 210 ? -30.512 18.218 -31.812 1.00 78.12 210 ASN A C 1
ATOM 1673 O O . ASN A 1 210 ? -30.048 18.143 -32.949 1.00 78.12 210 ASN A O 1
ATOM 1677 N N . ARG A 1 211 ? -29.927 18.964 -30.867 1.00 76.50 211 ARG A N 1
ATOM 1678 C CA . ARG A 1 211 ? -28.681 19.711 -31.100 1.00 76.50 211 ARG A CA 1
ATOM 1679 C C . ARG A 1 211 ? -27.466 18.802 -31.222 1.00 76.50 211 ARG A C 1
ATOM 1681 O O . ARG A 1 211 ? -26.611 19.096 -32.046 1.00 76.50 211 ARG A O 1
ATOM 1688 N N . LEU A 1 212 ? -27.400 17.697 -30.479 1.00 80.75 212 LEU A N 1
ATOM 1689 C CA . LEU A 1 212 ? -26.351 16.687 -30.659 1.00 80.75 212 LEU A CA 1
ATOM 1690 C C . LEU A 1 212 ? -26.375 16.073 -32.068 1.00 80.75 212 LEU A C 1
ATOM 1692 O O . LEU A 1 212 ? -25.325 15.720 -32.595 1.00 80.75 212 LEU A O 1
ATOM 1696 N N . ILE A 1 213 ? -27.557 15.959 -32.683 1.00 79.44 213 ILE A N 1
ATOM 1697 C CA . ILE A 1 213 ? -27.725 15.371 -34.021 1.00 79.44 213 ILE A CA 1
ATOM 1698 C C . ILE A 1 213 ? -27.563 16.409 -35.143 1.00 79.44 213 ILE A C 1
ATOM 1700 O O . ILE A 1 213 ? -27.059 16.078 -36.215 1.00 79.44 213 ILE A O 1
ATOM 1704 N N . LEU A 1 214 ? -28.041 17.642 -34.943 1.00 81.94 214 LEU A N 1
ATOM 1705 C CA . LEU A 1 214 ? -28.148 18.655 -36.003 1.00 81.94 214 LEU A CA 1
ATOM 1706 C C . LEU A 1 214 ? -27.012 19.689 -36.005 1.00 81.94 214 LEU A C 1
ATOM 1708 O O . LEU A 1 214 ? -26.817 20.350 -37.026 1.00 81.94 214 LEU A O 1
ATOM 1712 N N . ASP A 1 215 ? -26.303 19.868 -34.888 1.00 87.00 215 ASP A N 1
ATOM 1713 C CA . ASP A 1 215 ? -25.246 20.869 -34.721 1.00 87.00 215 ASP A CA 1
ATOM 1714 C C . ASP A 1 215 ? -23.913 20.190 -34.380 1.00 87.00 215 ASP A C 1
ATOM 1716 O O . ASP A 1 215 ? -23.601 19.910 -33.221 1.00 87.00 215 ASP A O 1
ATOM 1720 N N . ASP A 1 216 ? -23.102 19.964 -35.417 1.00 86.25 216 ASP A N 1
ATOM 1721 C CA . ASP A 1 216 ? -21.766 19.368 -35.300 1.00 86.25 216 ASP A CA 1
ATOM 1722 C C . ASP A 1 216 ? -20.860 20.137 -34.317 1.00 86.25 216 ASP A C 1
ATOM 1724 O O . ASP A 1 216 ? -20.016 19.537 -33.649 1.00 86.25 216 ASP A O 1
ATOM 1728 N N . GLY A 1 217 ? -21.025 21.463 -34.207 1.00 85.62 217 GLY A N 1
ATOM 1729 C CA . GLY A 1 217 ? -20.260 22.290 -33.273 1.00 85.62 217 GLY A CA 1
ATOM 1730 C C . GLY A 1 217 ? -20.668 22.033 -31.825 1.00 85.62 217 GLY A C 1
ATOM 1731 O O . GLY A 1 217 ? -19.813 21.859 -30.959 1.00 85.62 217 GLY A O 1
ATOM 1732 N N . TYR A 1 218 ? -21.973 21.929 -31.574 1.00 82.56 218 TYR A N 1
ATOM 1733 C CA . TYR A 1 218 ? -22.504 21.579 -30.259 1.00 82.56 218 TYR A CA 1
ATOM 1734 C C . TYR A 1 218 ? -22.115 20.160 -29.827 1.00 82.56 218 TYR A C 1
ATOM 1736 O O . TYR A 1 218 ? -21.707 19.962 -28.682 1.00 82.56 218 TYR A O 1
ATOM 1744 N N . ALA A 1 219 ? -22.200 19.184 -30.736 1.00 80.94 219 ALA A N 1
ATOM 1745 C CA . ALA A 1 219 ? -21.786 17.807 -30.474 1.00 80.94 219 ALA A CA 1
ATOM 1746 C C . ALA A 1 219 ? -20.292 17.720 -30.116 1.00 80.94 219 ALA A C 1
ATOM 1748 O O . ALA A 1 219 ? -19.930 17.079 -29.126 1.00 80.94 219 ALA A O 1
ATOM 1749 N N . ALA A 1 220 ? -19.434 18.423 -30.864 1.00 86.00 220 ALA A N 1
ATOM 1750 C CA . ALA A 1 220 ? -18.000 18.481 -30.591 1.00 86.00 220 ALA A CA 1
ATOM 1751 C C . ALA A 1 220 ? -17.684 19.146 -29.237 1.00 86.00 220 ALA A C 1
ATOM 1753 O O . ALA A 1 220 ? -16.883 18.615 -28.465 1.00 86.00 220 ALA A O 1
ATOM 1754 N N . ASP A 1 221 ? -18.334 20.268 -28.911 1.00 83.75 221 ASP A N 1
ATOM 1755 C CA . ASP A 1 221 ? -18.148 20.957 -27.627 1.00 83.75 221 ASP A CA 1
ATOM 1756 C C . ASP A 1 221 ? -18.613 20.097 -26.442 1.00 83.75 221 ASP A C 1
ATOM 1758 O O . ASP A 1 221 ? -17.952 20.051 -25.395 1.00 83.75 221 ASP A O 1
ATOM 1762 N N . PHE A 1 222 ? -19.732 19.383 -26.605 1.00 82.06 222 PHE A N 1
ATOM 1763 C CA . PHE A 1 222 ? -20.254 18.467 -25.597 1.00 82.06 222 PHE A CA 1
ATOM 1764 C C . PHE A 1 222 ? -19.306 17.287 -25.365 1.00 82.06 222 PHE A C 1
ATOM 1766 O O . PHE A 1 222 ? -18.969 16.997 -24.213 1.00 82.06 222 PHE A O 1
ATOM 1773 N N . GLN A 1 223 ? -18.812 16.662 -26.437 1.00 82.88 223 GLN A N 1
ATOM 1774 C CA . GLN A 1 223 ? -17.833 15.582 -26.349 1.00 82.88 223 GLN A CA 1
ATOM 1775 C C . GLN A 1 223 ? -16.541 16.057 -25.671 1.00 82.88 223 GLN A C 1
ATOM 1777 O O . GLN A 1 223 ? -16.092 15.438 -24.709 1.00 82.88 223 GLN A O 1
ATOM 1782 N N . ALA A 1 224 ? -15.996 17.209 -26.071 1.00 85.12 224 ALA A N 1
ATOM 1783 C CA . ALA A 1 224 ? -14.796 17.772 -25.452 1.00 85.12 224 ALA A CA 1
ATOM 1784 C C . ALA A 1 224 ? -14.997 18.111 -23.962 1.00 85.12 224 ALA A C 1
ATOM 1786 O O . ALA A 1 224 ? -14.055 18.086 -23.168 1.00 85.12 224 ALA A O 1
ATOM 1787 N N . GLN A 1 225 ? -16.214 18.474 -23.548 1.00 83.00 225 GLN A N 1
ATOM 1788 C CA . GLN A 1 225 ? -16.554 18.690 -22.141 1.00 83.00 225 GLN A CA 1
ATOM 1789 C C . GLN A 1 225 ? -16.731 17.369 -21.374 1.00 83.00 225 GLN A C 1
ATOM 1791 O O . GLN A 1 225 ? -16.440 17.324 -20.177 1.00 83.00 225 GLN A O 1
ATOM 1796 N N . ALA A 1 226 ? -17.227 16.313 -22.019 1.00 79.75 226 ALA A N 1
ATOM 1797 C CA . ALA A 1 226 ? -17.324 14.976 -21.438 1.00 79.75 226 ALA A CA 1
ATOM 1798 C C . ALA A 1 226 ? -15.930 14.360 -21.235 1.00 79.75 226 ALA A C 1
ATOM 1800 O O . ALA A 1 226 ? -15.619 13.913 -20.135 1.00 79.75 226 ALA A O 1
ATOM 1801 N N . GLU A 1 227 ? -15.058 14.451 -22.241 1.00 85.00 227 GLU A N 1
ATOM 1802 C CA . GLU A 1 227 ? -13.664 13.998 -22.175 1.00 85.00 227 GLU A CA 1
ATOM 1803 C C . GLU A 1 227 ? -12.899 14.719 -21.058 1.00 85.00 227 GLU A C 1
ATOM 1805 O O . GLU A 1 227 ? -12.339 14.067 -20.180 1.00 85.00 227 GLU A O 1
ATOM 1810 N N . ARG A 1 228 ? -12.977 16.058 -20.986 1.00 84.50 228 ARG A N 1
ATOM 1811 C CA . ARG A 1 228 ? -12.345 16.831 -19.897 1.00 84.50 228 ARG A CA 1
ATOM 1812 C C . ARG A 1 228 ? -12.831 16.428 -18.505 1.00 84.50 228 ARG A C 1
ATOM 1814 O O . ARG A 1 228 ? -12.049 16.454 -17.557 1.00 84.50 228 ARG A O 1
ATOM 1821 N N . ARG A 1 229 ? -14.117 16.088 -18.362 1.00 81.06 229 ARG A N 1
ATOM 1822 C CA . ARG A 1 229 ? -14.673 15.588 -17.095 1.00 81.06 229 ARG A CA 1
ATOM 1823 C C . ARG A 1 229 ? -14.123 14.205 -16.768 1.00 81.06 229 ARG A C 1
ATOM 1825 O O . ARG A 1 229 ? -13.630 14.022 -15.664 1.00 81.06 229 ARG A O 1
ATOM 1832 N N . SER A 1 230 ? -14.120 13.290 -17.735 1.00 79.38 230 SER A N 1
ATOM 1833 C CA . SER A 1 230 ? -13.551 11.949 -17.576 1.00 79.38 230 SER A CA 1
ATOM 1834 C C . SER A 1 230 ? -12.068 11.992 -17.193 1.00 79.38 230 SER A C 1
ATOM 1836 O O . SER A 1 230 ? -11.647 11.261 -16.302 1.00 79.38 230 SER A O 1
ATOM 1838 N N . GLU A 1 231 ? -11.273 12.861 -17.820 1.00 84.81 231 GLU A N 1
ATOM 1839 C CA . GLU A 1 231 ? -9.853 13.038 -17.496 1.00 84.81 231 GLU A CA 1
ATOM 1840 C C . GLU A 1 231 ? -9.646 13.593 -16.080 1.00 84.81 231 GLU A C 1
ATOM 1842 O O . GLU A 1 231 ? -8.774 13.119 -15.349 1.00 84.81 231 GLU A O 1
ATOM 1847 N N . ALA A 1 232 ? -10.450 14.582 -15.671 1.00 82.62 232 ALA A N 1
ATOM 1848 C CA . ALA A 1 232 ? -10.402 15.136 -14.319 1.00 82.62 232 ALA A CA 1
ATOM 1849 C C . ALA A 1 232 ? -10.781 14.082 -13.266 1.00 82.62 232 ALA A C 1
ATOM 1851 O O . ALA A 1 232 ? -10.058 13.898 -12.291 1.00 82.62 232 ALA A O 1
ATOM 1852 N N . SER A 1 233 ? -11.851 13.332 -13.520 1.00 81.88 233 SER A N 1
ATOM 1853 C CA . SER A 1 233 ? -12.311 12.209 -12.705 1.00 81.88 233 SER A CA 1
ATOM 1854 C C . SER A 1 233 ? -11.253 11.110 -12.564 1.00 81.88 233 SER A C 1
ATOM 1856 O O . SER A 1 233 ? -11.000 10.627 -11.460 1.00 81.88 233 SER A O 1
ATOM 1858 N N . GLN A 1 234 ? -10.579 10.735 -13.656 1.00 84.25 234 GLN A N 1
ATOM 1859 C CA . GLN A 1 234 ? -9.496 9.749 -13.621 1.00 84.25 234 GLN A CA 1
ATOM 1860 C C . GLN A 1 234 ? -8.297 10.254 -12.814 1.00 84.25 234 GLN A C 1
ATOM 1862 O O . GLN A 1 234 ? -7.669 9.500 -12.068 1.00 84.25 234 GLN A O 1
ATOM 1867 N N . LYS A 1 235 ? -7.978 11.543 -12.944 1.00 84.94 235 LYS A N 1
ATOM 1868 C CA . LYS A 1 235 ? -6.913 12.178 -12.171 1.00 84.94 235 LYS A CA 1
ATOM 1869 C C . LYS A 1 235 ? -7.232 12.194 -10.679 1.00 84.94 235 LYS A C 1
ATOM 1871 O O . LYS A 1 235 ? -6.352 11.878 -9.888 1.00 84.94 235 LYS A O 1
ATOM 1876 N N . ASP A 1 236 ? -8.465 12.510 -10.296 1.00 86.62 236 ASP A N 1
ATOM 1877 C CA . ASP A 1 236 ? -8.876 12.527 -8.890 1.00 86.62 236 ASP A CA 1
ATOM 1878 C C . ASP A 1 236 ? -8.873 11.111 -8.278 1.00 86.62 236 ASP A C 1
ATOM 1880 O O . ASP A 1 236 ? -8.432 10.930 -7.139 1.00 86.62 236 ASP A O 1
ATOM 1884 N N . ARG A 1 237 ? -9.268 10.088 -9.054 1.00 88.44 237 ARG A N 1
ATOM 1885 C CA . ARG A 1 237 ? -9.114 8.668 -8.683 1.00 88.44 237 ARG A CA 1
ATOM 1886 C C . ARG A 1 237 ? -7.643 8.293 -8.470 1.00 88.44 237 ARG A C 1
ATOM 1888 O O . ARG A 1 237 ? -7.308 7.647 -7.480 1.00 88.44 237 ARG A O 1
ATOM 1895 N N . GLN A 1 238 ? -6.749 8.734 -9.353 1.00 86.50 238 GLN A N 1
ATOM 1896 C CA . GLN A 1 238 ? -5.313 8.481 -9.210 1.00 86.50 238 GLN A CA 1
ATOM 1897 C C . GLN A 1 238 ? -4.705 9.234 -8.018 1.00 86.50 238 GLN A C 1
ATOM 1899 O O . GLN A 1 238 ? -3.918 8.661 -7.268 1.00 86.50 238 GLN A O 1
ATOM 1904 N N . ASP A 1 239 ? -5.109 10.486 -7.788 1.00 87.75 239 ASP A N 1
ATOM 1905 C CA . ASP A 1 239 ? -4.655 11.299 -6.655 1.00 87.75 239 ASP A CA 1
ATOM 1906 C C . ASP A 1 239 ? -4.960 10.606 -5.307 1.00 87.75 239 ASP A C 1
ATOM 1908 O O . ASP A 1 239 ? -4.194 10.766 -4.346 1.00 87.75 239 ASP A O 1
ATOM 1912 N N . TRP A 1 240 ? -6.050 9.827 -5.231 1.00 91.69 240 TRP A N 1
ATOM 1913 C CA . TRP A 1 240 ? -6.410 9.014 -4.064 1.00 91.69 240 TRP A CA 1
ATOM 1914 C C . TRP A 1 240 ? -5.412 7.886 -3.799 1.00 91.69 240 TRP A C 1
ATOM 1916 O O . TRP A 1 240 ? -4.941 7.725 -2.672 1.00 91.69 240 TRP A O 1
ATOM 1926 N N . VAL A 1 241 ? -5.029 7.145 -4.838 1.00 90.25 241 VAL A N 1
ATOM 1927 C CA . VAL A 1 241 ? -3.982 6.119 -4.738 1.00 90.25 241 VAL A CA 1
ATOM 1928 C C . VAL A 1 241 ? -2.645 6.767 -4.377 1.00 90.25 241 VAL A C 1
ATOM 1930 O O . VAL A 1 241 ? -1.959 6.321 -3.455 1.00 90.25 241 VAL A O 1
ATOM 1933 N N . ASP A 1 242 ? -2.301 7.876 -5.032 1.00 87.00 242 ASP A N 1
ATOM 1934 C CA . ASP A 1 242 ? -1.056 8.605 -4.792 1.00 87.00 242 ASP A CA 1
ATOM 1935 C C . ASP A 1 242 ? -0.967 9.129 -3.349 1.00 87.00 242 ASP A C 1
ATOM 1937 O O . ASP A 1 242 ? 0.123 9.204 -2.775 1.00 87.00 242 ASP A O 1
ATOM 1941 N N . PHE A 1 243 ? -2.100 9.493 -2.737 1.00 91.00 243 PHE A N 1
ATOM 1942 C CA . PHE A 1 243 ? -2.161 9.874 -1.326 1.00 91.00 243 PHE A CA 1
ATOM 1943 C C . PHE A 1 243 ? -1.694 8.737 -0.414 1.00 91.00 243 PHE A C 1
ATOM 1945 O O . PHE A 1 243 ? -0.862 8.973 0.468 1.00 91.00 243 PHE A O 1
ATOM 1952 N N . TRP A 1 244 ? -2.155 7.508 -0.651 1.00 92.00 244 TRP A N 1
ATOM 1953 C CA . TRP A 1 244 ? -1.737 6.347 0.132 1.00 92.00 244 TRP A CA 1
ATOM 1954 C C . TRP A 1 244 ? -0.296 5.927 -0.160 1.00 92.00 244 TRP A C 1
ATOM 1956 O O . TRP A 1 244 ? 0.431 5.606 0.779 1.00 92.00 244 TRP A O 1
ATOM 1966 N N . VAL A 1 245 ? 0.164 6.036 -1.411 1.00 89.00 245 VAL A N 1
ATOM 1967 C CA . VAL A 1 245 ? 1.583 5.846 -1.767 1.00 89.00 245 VAL A CA 1
ATOM 1968 C C . VAL A 1 245 ? 2.470 6.820 -0.987 1.00 89.00 245 VAL A C 1
ATOM 1970 O O . VAL A 1 245 ? 3.472 6.414 -0.398 1.00 89.00 245 VAL A O 1
ATOM 1973 N N . ARG A 1 246 ? 2.092 8.104 -0.907 1.00 87.38 246 ARG A N 1
ATOM 1974 C CA . ARG A 1 246 ? 2.812 9.100 -0.092 1.00 87.38 246 ARG A CA 1
ATOM 1975 C C . ARG A 1 246 ? 2.763 8.766 1.395 1.00 87.38 246 ARG A C 1
ATOM 1977 O O . ARG A 1 246 ? 3.785 8.872 2.070 1.00 87.38 246 ARG A O 1
ATOM 1984 N N . ALA A 1 247 ? 1.601 8.367 1.910 1.00 89.69 247 ALA A N 1
ATOM 1985 C CA . ALA A 1 247 ? 1.454 7.998 3.313 1.00 89.69 247 ALA A CA 1
ATOM 1986 C C . ALA A 1 247 ? 2.363 6.815 3.683 1.00 89.69 247 ALA A C 1
ATOM 1988 O O . ALA A 1 247 ? 3.028 6.866 4.717 1.00 89.69 247 ALA A O 1
ATOM 1989 N N . LEU A 1 248 ? 2.443 5.804 2.813 1.00 89.06 248 LEU A N 1
ATOM 1990 C CA . LEU A 1 248 ? 3.325 4.647 2.952 1.00 89.06 248 LEU A CA 1
ATOM 1991 C C . LEU A 1 248 ? 4.801 5.014 2.880 1.00 89.06 248 LEU A C 1
ATOM 1993 O O . LEU A 1 248 ? 5.556 4.672 3.789 1.00 89.06 248 LEU A O 1
ATOM 1997 N N . ASN A 1 249 ? 5.198 5.744 1.838 1.00 84.50 249 ASN A N 1
ATOM 1998 C CA . ASN A 1 249 ? 6.587 6.144 1.639 1.00 84.50 249 ASN A CA 1
ATOM 1999 C C . ASN A 1 249 ? 7.103 6.978 2.820 1.00 84.50 249 ASN A C 1
ATOM 2001 O O . ASN A 1 249 ? 8.248 6.815 3.220 1.00 84.50 249 ASN A O 1
ATOM 2005 N N . HIS A 1 250 ? 6.271 7.845 3.410 1.00 84.12 250 HIS A N 1
ATOM 2006 C CA . HIS A 1 250 ? 6.666 8.683 4.546 1.00 84.12 250 HIS A CA 1
ATOM 2007 C C . HIS A 1 250 ? 6.461 8.025 5.919 1.00 84.12 250 HIS A C 1
ATOM 2009 O O . HIS A 1 250 ? 6.864 8.604 6.935 1.00 84.12 250 HIS A O 1
ATOM 2015 N N . ALA A 1 251 ? 5.825 6.854 5.991 1.00 85.06 251 ALA A N 1
ATOM 2016 C CA . ALA A 1 251 ? 5.649 6.149 7.251 1.00 85.06 251 ALA A CA 1
ATOM 2017 C C . ALA A 1 251 ? 7.016 5.701 7.809 1.00 85.06 251 ALA A C 1
ATOM 2019 O O . ALA A 1 251 ? 7.888 5.265 7.051 1.00 85.06 251 ALA A O 1
ATOM 2020 N N . PRO A 1 252 ? 7.240 5.773 9.135 1.00 79.62 252 PRO A N 1
ATOM 2021 C CA . PRO A 1 252 ? 8.472 5.272 9.736 1.00 79.62 252 PRO A CA 1
ATOM 2022 C C . PRO A 1 252 ? 8.669 3.780 9.442 1.00 79.62 252 PRO A C 1
ATOM 2024 O O . PRO A 1 252 ? 7.834 2.952 9.814 1.00 79.62 252 PRO A O 1
ATOM 2027 N N . GLY A 1 253 ? 9.782 3.448 8.782 1.00 77.56 253 GLY A N 1
ATOM 2028 C CA . GLY A 1 253 ? 10.075 2.085 8.330 1.00 77.56 253 GLY A CA 1
ATOM 2029 C C . GLY A 1 253 ? 9.267 1.633 7.108 1.00 77.56 253 GLY 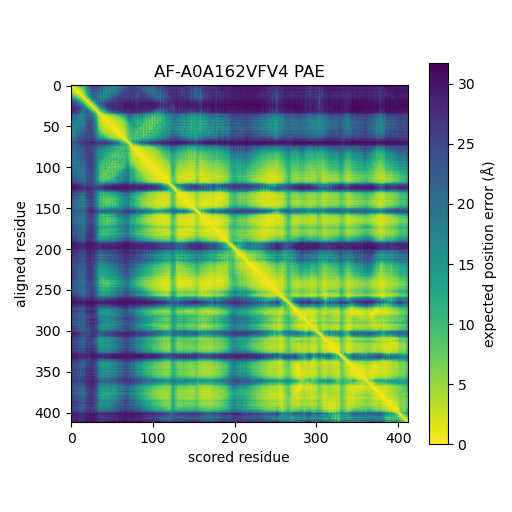A C 1
ATOM 2030 O O . GLY A 1 253 ? 9.293 0.448 6.790 1.00 77.56 253 GLY A O 1
ATOM 2031 N N . GLY A 1 254 ? 8.551 2.546 6.446 1.00 80.94 254 GLY A N 1
ATOM 2032 C CA . GLY A 1 254 ? 7.779 2.253 5.245 1.00 80.94 254 GLY A CA 1
ATOM 2033 C C . GLY A 1 254 ? 8.653 1.945 4.026 1.00 80.94 254 GLY A C 1
ATOM 2034 O O . GLY A 1 254 ? 9.799 2.413 3.947 1.00 80.94 254 GLY A O 1
ATOM 2035 N N . PRO A 1 255 ? 8.136 1.137 3.082 1.00 85.75 255 PRO A N 1
ATOM 2036 C CA . PRO A 1 255 ? 8.851 0.794 1.864 1.00 85.75 255 PRO A CA 1
ATOM 2037 C C . PRO A 1 255 ? 8.932 1.995 0.918 1.00 85.75 255 PRO A C 1
ATOM 2039 O O . PRO A 1 255 ? 8.248 2.999 1.083 1.00 85.75 255 PRO A O 1
ATOM 2042 N N . THR A 1 256 ? 9.770 1.870 -0.106 1.00 85.94 256 THR A N 1
ATOM 2043 C CA . THR A 1 256 ? 9.690 2.720 -1.299 1.00 85.94 256 THR A CA 1
ATOM 2044 C C . THR A 1 256 ? 8.970 1.931 -2.375 1.00 85.94 256 THR A C 1
ATOM 2046 O O . THR A 1 256 ? 9.404 0.825 -2.699 1.00 85.94 256 THR A O 1
ATOM 2049 N N . LEU A 1 257 ? 7.880 2.481 -2.900 1.00 87.44 257 LEU A N 1
ATOM 2050 C CA . LEU A 1 257 ? 7.130 1.864 -3.992 1.00 87.44 257 LEU A CA 1
ATOM 2051 C C . LEU A 1 257 ? 7.575 2.441 -5.339 1.00 87.44 257 LEU A C 1
ATOM 2053 O O . LEU A 1 257 ? 7.748 3.652 -5.463 1.00 87.44 257 LEU A O 1
ATOM 2057 N N . PHE A 1 258 ? 7.734 1.574 -6.336 1.00 85.75 258 PHE A N 1
ATOM 2058 C CA . PHE A 1 258 ? 7.799 1.928 -7.749 1.00 85.75 258 PHE A CA 1
ATOM 2059 C C . PHE A 1 258 ? 6.399 2.336 -8.201 1.00 85.75 258 PHE A C 1
ATOM 2061 O O . PHE A 1 258 ? 5.548 1.485 -8.467 1.00 85.75 258 PHE A O 1
ATOM 2068 N N . HIS A 1 259 ? 6.159 3.642 -8.264 1.00 80.00 259 HIS A N 1
ATOM 2069 C CA . HIS A 1 259 ? 4.865 4.210 -8.601 1.00 80.00 259 HIS A CA 1
ATOM 2070 C C . HIS A 1 259 ? 5.023 5.198 -9.761 1.00 80.00 259 HIS A C 1
ATOM 2072 O O . HIS A 1 259 ? 5.482 6.326 -9.563 1.00 80.00 259 HIS A O 1
ATOM 2078 N N . PRO A 1 260 ? 4.692 4.791 -11.000 1.00 69.50 260 PRO A N 1
ATOM 2079 C CA . PRO A 1 260 ? 4.939 5.622 -12.167 1.00 69.50 260 PRO A CA 1
ATOM 2080 C C . PRO A 1 260 ? 4.142 6.932 -12.072 1.00 69.50 260 PRO A C 1
ATOM 2082 O O . PRO A 1 260 ? 2.923 6.882 -11.909 1.00 69.50 260 PRO A O 1
ATOM 2085 N N . PRO A 1 261 ? 4.782 8.109 -12.216 1.00 64.00 261 PRO A N 1
ATOM 2086 C CA . PRO A 1 261 ? 4.056 9.370 -12.248 1.00 64.00 261 PRO A CA 1
ATOM 2087 C C . PRO A 1 261 ? 3.040 9.408 -13.396 1.00 64.00 261 PRO A C 1
ATOM 2089 O O . PRO A 1 261 ? 3.238 8.807 -14.460 1.00 64.00 261 PRO A O 1
ATOM 2092 N N . VAL A 1 262 ? 1.963 10.165 -13.170 1.00 54.56 262 VAL A N 1
ATOM 2093 C CA . VAL A 1 262 ? 0.882 10.409 -14.134 1.00 54.56 262 VAL A CA 1
ATOM 2094 C C . VAL A 1 262 ? 1.485 10.822 -15.484 1.00 54.56 262 VAL A C 1
ATOM 2096 O O . VAL A 1 262 ? 2.148 11.853 -15.587 1.00 54.56 262 VAL A O 1
ATOM 2099 N N . GLY A 1 263 ? 1.299 9.982 -16.510 1.00 51.62 263 GLY A N 1
ATOM 2100 C CA . GLY A 1 263 ? 1.844 10.178 -17.863 1.00 51.62 263 GLY A CA 1
ATOM 2101 C C . GLY A 1 263 ? 2.854 9.124 -18.343 1.00 51.62 263 GLY A C 1
ATOM 2102 O O . GLY A 1 263 ? 3.149 9.080 -19.532 1.00 51.62 263 GLY A O 1
ATOM 2103 N N . LEU A 1 264 ? 3.350 8.231 -17.476 1.00 54.41 264 LEU A N 1
ATOM 2104 C CA . LEU A 1 264 ? 4.128 7.042 -17.891 1.00 54.41 264 LEU A CA 1
ATOM 2105 C C . LEU A 1 264 ? 3.247 5.817 -18.223 1.00 54.41 264 LEU A C 1
ATOM 2107 O O . LEU A 1 264 ? 3.758 4.718 -18.427 1.00 54.41 264 LEU A O 1
ATOM 2111 N N . HIS A 1 265 ? 1.925 5.998 -18.293 1.00 49.72 265 HIS A N 1
ATOM 2112 C CA . HIS A 1 265 ? 0.927 4.925 -18.385 1.00 49.72 265 HIS A CA 1
ATOM 2113 C C . HIS A 1 265 ? 0.839 4.180 -19.731 1.00 49.72 265 HIS A C 1
ATOM 2115 O O . HIS A 1 265 ? 0.093 3.213 -19.830 1.00 49.72 265 HIS A O 1
ATOM 2121 N N . GLU A 1 266 ? 1.603 4.544 -20.762 1.00 44.34 266 GLU A N 1
ATOM 2122 C CA . GLU A 1 266 ? 1.365 3.990 -22.108 1.00 44.34 266 GLU A CA 1
ATOM 2123 C C . GLU A 1 266 ? 2.266 2.819 -22.521 1.00 44.34 266 GLU A C 1
ATOM 2125 O O . GLU A 1 266 ? 2.093 2.251 -23.600 1.00 44.34 266 GLU A O 1
ATOM 2130 N N . ARG A 1 267 ? 3.192 2.369 -21.669 1.00 42.50 267 ARG A N 1
ATOM 2131 C CA . ARG A 1 267 ? 3.922 1.116 -21.914 1.00 42.50 267 ARG A CA 1
ATOM 2132 C C . ARG A 1 267 ? 3.957 0.264 -20.665 1.00 42.50 267 ARG A C 1
ATOM 2134 O O . ARG A 1 267 ? 4.900 0.368 -19.898 1.00 42.50 267 ARG A O 1
ATOM 2141 N N . SER A 1 268 ? 2.911 -0.550 -20.491 1.00 49.03 268 SER A N 1
ATOM 2142 C CA . SER A 1 268 ? 2.865 -1.803 -19.716 1.00 49.03 268 SER A CA 1
ATOM 2143 C C . SER A 1 268 ? 4.079 -2.039 -18.809 1.00 49.03 268 SER A C 1
ATOM 2145 O O . SER A 1 268 ? 4.871 -2.954 -19.050 1.00 49.03 268 SER A O 1
ATOM 2147 N N . LEU A 1 269 ? 4.229 -1.235 -17.752 1.00 57.38 269 LEU A N 1
ATOM 2148 C CA . LEU A 1 269 ? 5.147 -1.555 -16.667 1.00 57.38 269 LEU A CA 1
ATOM 2149 C C . LEU A 1 269 ? 4.502 -2.721 -15.930 1.00 57.38 269 LEU A C 1
ATOM 2151 O O . LEU A 1 269 ? 3.726 -2.551 -14.995 1.00 57.38 269 LEU A O 1
ATOM 2155 N N . SER A 1 270 ? 4.734 -3.920 -16.457 1.00 58.16 270 SER A N 1
ATOM 2156 C CA . SER A 1 270 ? 4.185 -5.136 -15.898 1.00 58.16 270 SER A CA 1
ATOM 2157 C C . SER A 1 270 ? 4.808 -5.339 -14.523 1.00 58.16 270 SER A C 1
ATOM 2159 O O . SER A 1 270 ? 5.995 -5.647 -14.397 1.00 58.16 270 SER A O 1
ATOM 2161 N N . LEU A 1 271 ? 3.982 -5.179 -13.492 1.00 66.25 271 LEU A N 1
ATOM 2162 C CA . LEU A 1 271 ? 4.284 -5.589 -12.125 1.00 66.25 271 LEU A CA 1
ATOM 2163 C C . LEU A 1 271 ? 4.155 -7.114 -11.957 1.00 66.25 271 LEU A C 1
ATOM 2165 O O . LEU A 1 271 ? 3.973 -7.586 -10.839 1.00 66.25 271 LEU A O 1
ATOM 2169 N N . ASP A 1 272 ? 4.224 -7.894 -13.046 1.00 73.31 272 ASP A N 1
ATOM 2170 C CA . ASP A 1 272 ? 4.244 -9.357 -13.003 1.00 73.31 272 ASP A CA 1
ATOM 2171 C C . ASP A 1 272 ? 5.569 -9.829 -12.397 1.00 73.31 272 ASP A C 1
ATOM 2173 O O . ASP A 1 272 ? 6.560 -10.125 -13.075 1.00 73.31 272 ASP A O 1
ATOM 2177 N N . VAL A 1 273 ? 5.609 -9.789 -11.070 1.00 81.75 273 VAL A N 1
ATOM 2178 C CA . VAL A 1 273 ? 6.728 -10.240 -10.265 1.00 81.75 273 VAL A CA 1
ATOM 2179 C C . VAL A 1 273 ? 6.531 -11.733 -9.993 1.00 81.75 273 VAL A C 1
ATOM 2181 O O . VAL A 1 273 ? 5.477 -12.139 -9.501 1.00 81.75 273 VAL A O 1
ATOM 2184 N N . PRO A 1 274 ? 7.541 -12.578 -10.267 1.00 88.25 274 PRO A N 1
ATOM 2185 C CA . PRO A 1 274 ? 7.465 -14.003 -9.976 1.00 88.25 274 PRO A CA 1
ATOM 2186 C C . PRO A 1 274 ? 7.112 -14.292 -8.513 1.00 88.25 274 PRO A C 1
ATOM 2188 O O . PRO A 1 274 ? 7.589 -13.613 -7.606 1.00 88.25 274 PRO A O 1
ATOM 2191 N N . LYS A 1 275 ? 6.351 -15.372 -8.286 1.00 90.06 275 LYS A N 1
ATOM 2192 C CA . LYS A 1 275 ? 5.859 -15.788 -6.957 1.00 90.06 275 LYS A CA 1
ATOM 2193 C C . LYS A 1 275 ? 6.941 -15.860 -5.874 1.00 90.06 275 LYS A C 1
ATOM 2195 O O . LYS A 1 275 ? 6.650 -15.643 -4.706 1.00 90.06 275 LYS A O 1
ATOM 2200 N N . TYR A 1 276 ? 8.170 -16.206 -6.249 1.00 94.31 276 TYR A N 1
ATOM 2201 C CA . TYR A 1 276 ? 9.298 -16.194 -5.330 1.00 94.31 276 TYR A CA 1
ATOM 2202 C C . TYR A 1 276 ? 10.474 -15.445 -5.933 1.00 94.31 276 TYR A C 1
ATOM 2204 O O . TYR A 1 276 ? 10.852 -15.672 -7.085 1.00 94.31 276 TYR A O 1
ATOM 2212 N N . LEU A 1 277 ? 11.077 -14.602 -5.105 1.00 95.88 277 LEU A N 1
ATOM 2213 C CA . LEU A 1 277 ? 12.328 -13.925 -5.393 1.00 95.88 277 LEU A CA 1
ATOM 2214 C C . LEU A 1 277 ? 13.401 -14.397 -4.420 1.00 95.88 277 LEU A C 1
ATOM 2216 O O . LEU A 1 277 ? 13.140 -14.609 -3.237 1.00 95.88 277 LEU A O 1
ATOM 2220 N N . PHE A 1 278 ? 14.620 -14.536 -4.925 1.00 95.81 278 PHE A N 1
ATOM 2221 C CA . PHE A 1 278 ? 15.770 -15.026 -4.184 1.00 95.81 278 PHE A CA 1
ATOM 2222 C C . PHE A 1 278 ? 16.891 -13.992 -4.174 1.00 95.81 278 PHE A C 1
ATOM 2224 O O . PHE A 1 278 ? 17.137 -13.308 -5.169 1.00 95.81 278 PHE A O 1
ATOM 2231 N N . ARG A 1 279 ? 17.617 -13.907 -3.061 1.00 93.69 279 ARG A N 1
ATOM 2232 C CA . ARG A 1 279 ? 18.820 -13.079 -2.945 1.00 93.69 279 ARG A CA 1
ATOM 2233 C C . ARG A 1 279 ? 19.888 -13.818 -2.162 1.00 93.69 279 ARG A C 1
ATOM 2235 O O . ARG A 1 279 ? 19.671 -14.212 -1.020 1.00 93.69 279 ARG A O 1
ATOM 2242 N N . THR A 1 280 ? 21.062 -13.947 -2.764 1.00 93.06 280 THR A N 1
ATOM 2243 C CA . THR A 1 280 ? 22.251 -14.470 -2.090 1.00 93.06 280 THR A CA 1
ATOM 2244 C C . THR A 1 280 ? 22.999 -13.327 -1.417 1.00 93.06 280 THR A C 1
ATOM 2246 O O . THR A 1 280 ? 23.351 -12.349 -2.080 1.00 93.06 280 THR A O 1
ATOM 2249 N N . PHE A 1 281 ? 23.287 -13.459 -0.126 1.00 91.69 281 PHE A N 1
ATOM 2250 C CA . PHE A 1 281 ? 24.013 -12.448 0.637 1.00 91.69 281 PHE A CA 1
ATOM 2251 C C . PHE A 1 281 ? 24.984 -13.066 1.647 1.00 91.69 281 PHE A C 1
ATOM 2253 O O . PHE A 1 281 ? 24.941 -14.253 1.963 1.00 91.69 281 PHE A O 1
ATOM 2260 N N . ASP A 1 282 ? 25.894 -12.235 2.133 1.00 88.62 282 ASP A N 1
ATOM 2261 C CA . ASP A 1 282 ? 26.890 -12.548 3.151 1.00 88.62 282 ASP A CA 1
ATOM 2262 C C . ASP A 1 282 ? 27.300 -11.262 3.893 1.00 88.62 282 ASP A C 1
ATOM 2264 O O . ASP A 1 282 ? 26.840 -10.170 3.561 1.00 88.62 282 ASP A O 1
ATOM 2268 N N . ALA A 1 283 ? 28.211 -11.365 4.863 1.00 84.75 283 ALA A N 1
ATOM 2269 C CA . ALA A 1 283 ? 28.620 -10.238 5.711 1.00 84.75 283 ALA A CA 1
ATOM 2270 C C . ALA A 1 283 ? 29.308 -9.056 4.985 1.00 84.75 283 ALA A C 1
ATOM 2272 O O . ALA A 1 283 ? 29.599 -8.056 5.630 1.00 84.75 283 ALA A O 1
ATOM 2273 N N . VAL A 1 284 ? 29.622 -9.157 3.684 1.00 82.69 284 VAL A N 1
ATOM 2274 C CA . VAL A 1 284 ? 30.150 -8.008 2.904 1.00 82.69 284 VAL A CA 1
ATOM 2275 C C . VAL A 1 284 ? 29.225 -7.581 1.781 1.00 82.69 284 VAL A C 1
ATOM 2277 O O . VAL A 1 284 ? 29.570 -6.703 0.993 1.00 82.69 284 VAL A O 1
ATOM 2280 N N . SER A 1 285 ? 28.060 -8.210 1.684 1.00 84.56 285 SER A N 1
ATOM 2281 C CA . SER A 1 285 ? 27.042 -7.763 0.755 1.00 84.56 285 SER A CA 1
ATOM 2282 C C . SER A 1 285 ? 26.574 -6.370 1.184 1.00 84.56 285 SER A C 1
ATOM 2284 O O . SER A 1 285 ? 26.358 -6.146 2.376 1.00 84.56 285 SER A O 1
ATOM 2286 N N . PRO A 1 286 ? 26.453 -5.416 0.246 1.00 80.50 286 PRO A N 1
ATOM 2287 C CA . PRO A 1 286 ? 26.050 -4.058 0.575 1.00 80.50 286 PRO A CA 1
ATOM 2288 C C . PRO A 1 286 ? 24.622 -4.029 1.138 1.00 80.50 286 PRO A C 1
ATOM 2290 O O . PRO A 1 286 ? 23.780 -4.866 0.791 1.00 80.50 286 PRO A O 1
ATOM 2293 N N . GLY A 1 287 ? 24.358 -3.040 1.995 1.00 83.62 287 GLY A N 1
ATOM 2294 C CA . GLY A 1 287 ? 23.068 -2.871 2.662 1.00 83.62 287 GLY A CA 1
ATOM 2295 C C . GLY A 1 287 ? 22.908 -3.722 3.925 1.00 83.62 287 GLY A C 1
ATOM 2296 O O . GLY A 1 287 ? 23.856 -4.345 4.408 1.00 83.62 287 GLY A O 1
ATOM 2297 N N . ARG A 1 288 ? 21.694 -3.719 4.479 1.00 86.44 288 ARG A N 1
ATOM 2298 C CA . ARG A 1 288 ? 21.322 -4.517 5.650 1.00 86.44 288 ARG A CA 1
ATOM 2299 C C . ARG A 1 288 ? 20.775 -5.828 5.122 1.00 86.44 288 ARG A C 1
ATOM 2301 O O . ARG A 1 288 ? 19.859 -5.816 4.309 1.00 86.44 288 ARG A O 1
ATOM 2308 N N . ASN A 1 289 ? 21.376 -6.936 5.527 1.00 88.31 289 ASN A N 1
ATOM 2309 C CA . ASN A 1 289 ? 20.942 -8.257 5.106 1.00 88.31 289 ASN A CA 1
ATOM 2310 C C . ASN A 1 289 ? 20.962 -9.159 6.347 1.00 88.31 289 ASN A C 1
ATOM 2312 O O . ASN A 1 289 ? 21.991 -9.760 6.658 1.00 88.31 289 ASN A O 1
ATOM 2316 N N . ASP A 1 290 ? 19.866 -9.171 7.100 1.00 84.44 290 ASP A N 1
ATOM 2317 C CA . ASP A 1 290 ? 19.678 -10.039 8.264 1.00 84.44 290 ASP A CA 1
ATOM 2318 C C . ASP A 1 290 ? 18.370 -10.840 8.142 1.00 84.44 290 ASP A C 1
ATOM 2320 O O . ASP A 1 290 ? 17.668 -10.754 7.132 1.00 84.44 290 ASP A O 1
ATOM 2324 N N . ASP A 1 291 ? 18.080 -11.671 9.145 1.00 82.00 291 ASP A N 1
ATOM 2325 C CA . ASP A 1 291 ? 16.940 -12.594 9.118 1.00 82.00 291 ASP A CA 1
ATOM 2326 C C . ASP A 1 291 ? 15.577 -11.877 9.158 1.00 82.00 291 ASP A C 1
ATOM 2328 O O . ASP A 1 291 ? 14.556 -12.505 8.882 1.00 82.00 291 ASP A O 1
ATOM 2332 N N . SER A 1 292 ? 15.542 -10.581 9.492 1.00 81.50 292 SER A N 1
ATOM 2333 C CA . SER A 1 292 ? 14.307 -9.796 9.577 1.00 81.50 292 SER A CA 1
ATOM 2334 C C . SER A 1 292 ? 14.197 -8.703 8.515 1.00 81.50 292 SER A C 1
ATOM 2336 O O . SER A 1 292 ? 13.082 -8.332 8.153 1.00 81.50 292 SER A O 1
ATOM 2338 N N . ILE A 1 293 ? 15.314 -8.181 8.001 1.00 86.00 293 ILE A N 1
ATOM 2339 C CA . ILE A 1 293 ? 15.346 -7.026 7.102 1.00 86.00 293 ILE A CA 1
ATOM 2340 C C . ILE A 1 293 ? 16.396 -7.205 6.002 1.00 86.00 293 ILE A C 1
ATOM 2342 O O . ILE A 1 293 ? 17.596 -7.368 6.246 1.00 86.00 293 ILE A O 1
ATOM 2346 N N . ILE A 1 294 ? 15.932 -7.029 4.763 1.00 88.94 294 ILE A N 1
ATOM 2347 C CA . ILE A 1 294 ? 16.767 -6.807 3.584 1.00 88.94 294 ILE A CA 1
ATOM 2348 C C . ILE A 1 294 ? 16.555 -5.361 3.120 1.00 88.94 294 ILE A C 1
ATOM 2350 O O . ILE A 1 294 ? 15.490 -5.025 2.611 1.00 88.94 294 ILE A O 1
ATOM 2354 N N . ALA A 1 295 ? 17.560 -4.502 3.287 1.00 87.62 295 ALA A N 1
ATOM 2355 C CA . ALA A 1 295 ? 17.480 -3.088 2.925 1.00 87.62 295 ALA A CA 1
ATOM 2356 C C . ALA A 1 295 ? 18.739 -2.605 2.199 1.00 87.62 295 ALA A C 1
ATOM 2358 O O . ALA A 1 295 ? 19.849 -3.083 2.445 1.00 87.62 295 ALA A O 1
ATOM 2359 N N . SER A 1 296 ? 18.562 -1.641 1.299 1.00 86.38 296 SER A N 1
ATOM 2360 C CA . SER A 1 296 ? 19.647 -1.019 0.541 1.00 86.38 296 SER A CA 1
ATOM 2361 C C . SER A 1 296 ? 20.600 -0.231 1.435 1.00 86.38 296 SER A C 1
ATOM 2363 O O . SER A 1 296 ? 20.339 0.031 2.612 1.00 86.38 296 SER A O 1
ATOM 2365 N N . ARG A 1 297 ? 21.751 0.167 0.888 1.00 80.12 297 ARG A N 1
ATOM 2366 C CA . ARG A 1 297 ? 22.745 0.906 1.670 1.00 80.12 297 ARG A CA 1
ATOM 2367 C C . ARG A 1 297 ? 22.291 2.329 1.989 1.00 80.12 297 ARG A C 1
ATOM 2369 O O . ARG A 1 297 ? 22.580 2.810 3.086 1.00 80.12 297 ARG A O 1
ATOM 2376 N N . ALA A 1 298 ? 21.519 2.949 1.095 1.00 79.94 298 ALA A N 1
ATOM 2377 C CA . ALA A 1 298 ? 20.874 4.232 1.362 1.00 79.94 298 ALA A CA 1
ATOM 2378 C C . ALA A 1 298 ? 19.927 4.179 2.573 1.00 79.94 298 ALA A C 1
ATOM 2380 O O . ALA A 1 298 ? 19.793 5.174 3.274 1.00 79.94 298 ALA A O 1
ATOM 2381 N N . SER A 1 299 ? 19.333 3.019 2.884 1.00 77.50 299 SER A N 1
ATOM 2382 C CA . SER A 1 299 ? 18.510 2.847 4.090 1.00 77.50 299 SER A CA 1
ATOM 2383 C C . SER A 1 299 ? 19.316 2.833 5.398 1.00 77.50 299 SER A C 1
ATOM 2385 O O . SER A 1 299 ? 18.722 2.993 6.460 1.00 77.50 299 SER A O 1
ATOM 2387 N N . ILE A 1 300 ? 20.635 2.604 5.349 1.00 75.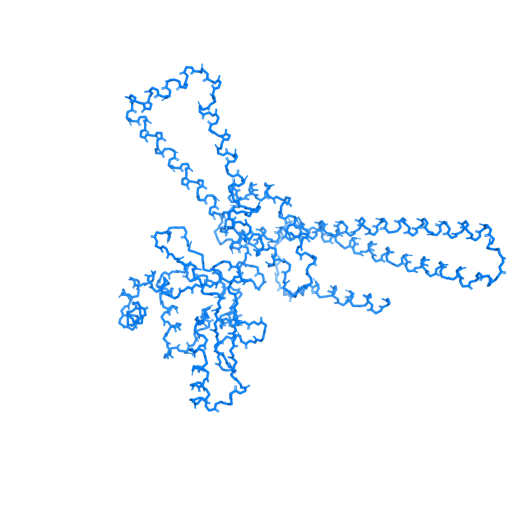19 300 ILE A N 1
ATOM 2388 C CA . ILE A 1 300 ? 21.512 2.582 6.536 1.00 75.19 300 ILE A CA 1
ATOM 2389 C C . ILE A 1 300 ? 22.227 3.921 6.716 1.00 75.19 300 ILE A C 1
ATOM 2391 O O . ILE A 1 300 ? 22.286 4.450 7.820 1.00 75.19 300 ILE A O 1
ATOM 2395 N N . VAL A 1 301 ? 22.860 4.402 5.643 1.00 67.31 301 VAL A N 1
ATOM 2396 C CA . VAL A 1 301 ? 23.815 5.525 5.683 1.00 67.31 301 VAL A CA 1
ATOM 2397 C C . VAL A 1 301 ? 23.140 6.851 5.334 1.00 67.31 301 VAL A C 1
ATOM 2399 O O . VAL A 1 301 ? 23.650 7.923 5.651 1.00 67.31 301 VAL A O 1
ATOM 2402 N N . GLY A 1 302 ? 21.992 6.781 4.669 1.00 58.22 302 GLY A N 1
ATOM 2403 C CA . GLY A 1 302 ? 21.281 7.938 4.174 1.00 58.22 302 GLY A CA 1
ATOM 2404 C C . GLY A 1 302 ? 20.758 8.871 5.267 1.00 58.22 302 GLY A C 1
ATOM 2405 O O . GLY A 1 302 ? 20.396 8.440 6.358 1.00 58.22 302 GLY A O 1
ATOM 2406 N N . SER A 1 303 ? 20.641 10.165 4.944 1.00 58.91 303 SER A N 1
ATOM 2407 C CA . SER A 1 303 ? 19.762 11.066 5.702 1.00 58.91 303 SER A CA 1
ATOM 2408 C C . SER A 1 303 ? 18.311 10.581 5.607 1.00 58.91 303 SER A C 1
ATOM 2410 O O . SER A 1 303 ? 17.983 9.872 4.649 1.00 58.91 303 SER A O 1
ATOM 2412 N N . GLU A 1 304 ? 17.453 11.004 6.548 1.00 55.62 304 GLU A N 1
ATOM 2413 C CA . GLU A 1 304 ? 16.059 10.543 6.750 1.00 55.62 304 GLU A CA 1
ATOM 2414 C C . GLU A 1 304 ? 15.183 10.458 5.478 1.00 55.62 304 GLU A C 1
ATOM 2416 O O . GLU A 1 304 ? 14.188 9.750 5.493 1.00 55.62 304 GLU A O 1
ATOM 2421 N N . ASN A 1 305 ? 15.573 11.074 4.354 1.00 55.44 305 ASN A N 1
ATOM 2422 C CA . ASN A 1 305 ? 14.807 11.086 3.099 1.00 55.44 305 ASN A CA 1
ATOM 2423 C C . ASN A 1 305 ? 15.543 10.496 1.879 1.00 55.44 305 ASN A C 1
ATOM 2425 O O . ASN A 1 305 ? 15.016 10.489 0.770 1.00 55.44 305 ASN A O 1
ATOM 2429 N N . SER A 1 306 ? 16.798 10.063 2.017 1.00 58.03 306 SER A N 1
ATOM 2430 C CA . SER A 1 306 ? 17.619 9.699 0.849 1.00 58.03 306 SER A CA 1
ATOM 2431 C C . SER A 1 306 ? 17.380 8.276 0.335 1.00 58.03 306 SER A C 1
ATOM 2433 O O . SER A 1 306 ? 17.574 8.052 -0.864 1.00 58.03 306 SER A O 1
ATOM 2435 N N . GLY A 1 307 ? 16.928 7.365 1.208 1.00 59.19 307 GLY A N 1
ATOM 2436 C CA . GLY A 1 307 ? 16.537 5.993 0.868 1.00 59.19 307 GLY A CA 1
ATOM 2437 C C . GLY A 1 307 ? 15.114 5.861 0.310 1.00 59.19 307 GLY A C 1
ATOM 2438 O O . GLY A 1 307 ? 14.861 4.944 -0.465 1.00 59.19 307 GLY A O 1
ATOM 2439 N N . GLN A 1 308 ? 14.221 6.804 0.630 1.00 71.12 308 GLN A N 1
ATOM 2440 C CA . GLN A 1 308 ? 12.800 6.795 0.253 1.00 71.12 308 GLN A CA 1
ATOM 2441 C C . GLN A 1 308 ? 12.536 7.571 -1.044 1.00 71.12 308 GLN A C 1
ATOM 2443 O O . GLN A 1 308 ? 11.772 8.533 -1.076 1.00 71.12 308 GLN A O 1
ATOM 2448 N N . ARG A 1 309 ? 13.234 7.206 -2.123 1.00 78.81 309 ARG A N 1
ATOM 2449 C CA . ARG A 1 309 ? 13.090 7.862 -3.430 1.00 78.81 309 ARG A CA 1
ATOM 2450 C C . ARG A 1 309 ? 12.773 6.843 -4.504 1.00 78.81 309 ARG A C 1
ATOM 2452 O O . ARG A 1 309 ? 13.634 6.049 -4.871 1.00 78.81 309 ARG A O 1
ATOM 2459 N N . ASP A 1 310 ? 11.558 6.895 -5.025 1.00 85.69 310 ASP A N 1
ATOM 2460 C CA . ASP A 1 310 ? 11.196 6.109 -6.195 1.00 85.69 310 ASP A CA 1
ATOM 2461 C C . ASP A 1 310 ? 12.020 6.570 -7.404 1.00 85.69 310 ASP A C 1
ATOM 2463 O O . ASP A 1 310 ? 11.988 7.743 -7.778 1.00 85.69 310 ASP A O 1
ATOM 2467 N N . ILE A 1 311 ? 12.755 5.644 -8.022 1.00 86.88 311 ILE A N 1
ATOM 2468 C CA . ILE A 1 311 ? 13.574 5.911 -9.206 1.00 86.88 311 ILE A CA 1
ATOM 2469 C C . ILE A 1 311 ? 12.748 6.461 -10.378 1.00 86.88 311 ILE A C 1
ATOM 2471 O O . ILE A 1 311 ? 13.285 7.230 -11.176 1.00 86.88 311 ILE A O 1
ATOM 2475 N N . LEU A 1 312 ? 11.457 6.118 -10.468 1.00 84.06 312 LEU A N 1
ATOM 2476 C CA . LEU A 1 312 ? 10.547 6.620 -11.502 1.00 84.06 312 LEU A CA 1
ATOM 2477 C C . LEU A 1 312 ? 10.167 8.093 -11.282 1.00 84.06 312 LEU A C 1
ATOM 2479 O O . LEU A 1 312 ? 9.855 8.796 -12.243 1.00 84.06 312 LEU A O 1
ATOM 2483 N N . GLY A 1 313 ? 10.242 8.576 -10.038 1.00 80.56 313 GLY A N 1
ATOM 2484 C CA . GLY A 1 313 ? 10.005 9.973 -9.666 1.00 80.56 313 GLY A CA 1
ATOM 2485 C C . GLY A 1 313 ? 11.254 10.864 -9.700 1.00 80.56 313 GLY A C 1
ATOM 2486 O O . GLY A 1 313 ? 11.152 12.078 -9.519 1.00 80.56 313 GLY A O 1
ATOM 2487 N N . VAL A 1 314 ? 12.445 10.297 -9.919 1.00 82.44 314 VAL A N 1
ATOM 2488 C CA . VAL A 1 314 ? 13.706 11.055 -10.003 1.00 82.44 314 VAL A CA 1
ATOM 2489 C C . VAL A 1 314 ? 13.942 11.558 -11.437 1.00 82.44 314 VAL A C 1
ATOM 2491 O O . VAL A 1 314 ? 13.500 10.954 -12.411 1.00 82.44 314 VAL A O 1
ATOM 2494 N N . GLU A 1 315 ? 14.684 12.664 -11.596 1.00 87.06 315 GLU A N 1
ATOM 2495 C CA . GLU A 1 315 ? 15.125 13.163 -12.908 1.00 87.06 315 GLU A CA 1
ATOM 2496 C C . GLU A 1 315 ? 15.710 12.025 -13.768 1.00 87.06 315 GLU A C 1
ATOM 2498 O O . GLU A 1 315 ? 16.659 11.354 -13.351 1.00 87.06 315 GLU A O 1
ATOM 2503 N N . LYS A 1 316 ? 15.197 11.848 -14.996 1.00 86.88 316 LYS A N 1
ATOM 2504 C CA . LYS A 1 316 ? 15.534 10.723 -15.894 1.00 86.88 316 LYS A CA 1
ATOM 2505 C C . LYS A 1 316 ? 17.038 10.467 -16.031 1.00 86.88 316 LYS A C 1
ATOM 2507 O O . LYS A 1 316 ? 17.472 9.320 -16.037 1.00 86.88 316 LYS A O 1
ATOM 2512 N N . ARG A 1 317 ? 17.860 11.524 -16.103 1.00 85.44 317 ARG A N 1
ATOM 2513 C CA . ARG A 1 317 ? 19.329 11.398 -16.183 1.00 85.44 317 ARG A CA 1
ATOM 2514 C C . ARG A 1 317 ? 19.943 10.828 -14.909 1.00 85.44 317 ARG A C 1
ATOM 2516 O O . ARG A 1 317 ? 20.897 10.058 -14.987 1.00 85.44 317 ARG A O 1
ATOM 2523 N N . ARG A 1 318 ? 19.438 11.218 -13.736 1.00 85.00 318 ARG A N 1
ATOM 2524 C CA . ARG A 1 318 ? 19.891 10.670 -12.452 1.00 85.00 318 ARG A CA 1
ATOM 2525 C C . ARG A 1 318 ? 19.386 9.241 -12.275 1.00 85.00 318 ARG A C 1
ATOM 2527 O O . ARG A 1 318 ? 20.184 8.407 -11.864 1.00 85.00 318 ARG A O 1
ATOM 2534 N N . ALA A 1 319 ? 18.143 8.952 -12.651 1.00 87.25 319 ALA A N 1
ATOM 2535 C CA . ALA A 1 319 ? 17.586 7.602 -12.644 1.00 87.25 319 ALA A CA 1
ATOM 2536 C C . ALA A 1 319 ? 18.395 6.633 -13.528 1.00 87.25 319 ALA A C 1
ATOM 2538 O O . ALA A 1 319 ? 18.861 5.608 -13.038 1.00 87.25 319 ALA A O 1
ATOM 2539 N N . ALA A 1 320 ? 18.685 7.005 -14.782 1.00 86.50 320 ALA A N 1
ATOM 2540 C CA . ALA A 1 320 ? 19.510 6.200 -15.690 1.00 86.50 320 ALA A CA 1
ATOM 2541 C C . ALA A 1 320 ? 20.913 5.917 -15.118 1.00 86.50 320 ALA A C 1
ATOM 2543 O O . ALA A 1 320 ? 21.404 4.792 -15.196 1.00 86.50 320 ALA A O 1
ATOM 2544 N N . LYS A 1 321 ? 21.542 6.918 -14.481 1.00 83.81 321 LYS A N 1
ATOM 2545 C CA . LYS A 1 321 ? 22.831 6.745 -13.793 1.00 83.81 321 LYS A CA 1
ATOM 2546 C C . LYS A 1 321 ? 22.732 5.801 -12.594 1.00 83.81 321 LYS A C 1
ATOM 2548 O O . LYS A 1 321 ? 23.606 4.958 -12.440 1.00 83.81 321 LYS A O 1
ATOM 2553 N N . LEU A 1 322 ? 21.705 5.946 -11.751 1.00 83.81 322 LEU A N 1
ATOM 2554 C CA . LEU A 1 322 ? 21.481 5.065 -10.598 1.00 83.81 322 LEU A CA 1
ATOM 2555 C C . LEU A 1 322 ? 21.305 3.613 -11.051 1.00 83.81 322 LEU A C 1
ATOM 2557 O O . LEU A 1 322 ? 21.971 2.730 -10.519 1.00 83.81 322 LEU A O 1
ATOM 2561 N N . LEU A 1 323 ? 20.491 3.385 -12.085 1.00 86.62 323 LEU A N 1
ATOM 2562 C CA . LEU A 1 323 ? 20.263 2.054 -12.642 1.00 86.62 323 LEU A CA 1
ATOM 2563 C C . LEU A 1 323 ? 21.537 1.456 -13.252 1.00 86.62 323 LEU A C 1
ATOM 2565 O O . LEU A 1 323 ? 21.877 0.313 -12.962 1.00 86.62 323 LEU A O 1
ATOM 2569 N N . HIS A 1 324 ? 22.284 2.238 -14.036 1.00 82.81 324 HIS A N 1
ATOM 2570 C CA . HIS A 1 324 ? 23.559 1.796 -14.598 1.00 82.81 324 HIS A CA 1
ATOM 2571 C C . HIS A 1 324 ? 24.560 1.385 -13.513 1.00 82.81 324 HIS A C 1
ATOM 2573 O O . HIS A 1 324 ? 25.143 0.309 -13.598 1.00 82.81 324 HIS A O 1
ATOM 2579 N N . MET A 1 325 ? 24.733 2.215 -12.478 1.00 79.44 325 MET A N 1
ATOM 2580 C CA . MET A 1 325 ? 25.631 1.907 -11.360 1.00 79.44 325 MET A CA 1
ATOM 2581 C C . MET A 1 325 ? 25.190 0.658 -10.594 1.00 79.44 325 MET A C 1
ATOM 2583 O O . MET A 1 325 ? 26.038 -0.111 -10.154 1.00 79.44 325 MET A O 1
ATOM 2587 N N . HIS A 1 326 ? 23.880 0.447 -10.439 1.00 83.19 326 HIS A N 1
ATOM 2588 C CA . HIS A 1 326 ? 23.347 -0.727 -9.752 1.00 83.19 326 HIS A CA 1
ATOM 2589 C C . HIS A 1 326 ? 23.610 -2.031 -10.527 1.00 83.19 326 HIS A C 1
ATOM 2591 O O . HIS A 1 326 ? 23.872 -3.073 -9.925 1.00 83.19 326 HIS A O 1
ATOM 2597 N N . LEU A 1 327 ? 23.560 -1.975 -11.861 1.00 80.81 327 LEU A N 1
ATOM 2598 C CA . LEU A 1 327 ? 23.774 -3.129 -12.738 1.00 80.81 327 LEU A CA 1
ATOM 2599 C C . LEU A 1 327 ? 25.259 -3.385 -13.046 1.00 80.81 327 LEU A C 1
ATOM 2601 O O . LEU A 1 327 ? 25.658 -4.539 -13.242 1.00 80.81 327 LEU A O 1
ATOM 2605 N N . ASP A 1 328 ? 26.099 -2.344 -13.068 1.00 75.62 328 ASP A N 1
ATOM 2606 C CA . ASP A 1 328 ? 27.531 -2.490 -13.327 1.00 75.62 328 ASP A CA 1
ATOM 2607 C C . ASP A 1 328 ? 28.300 -2.990 -12.095 1.00 75.62 328 ASP A C 1
ATOM 2609 O O . ASP A 1 328 ? 28.632 -2.258 -11.158 1.00 75.62 328 ASP A O 1
ATOM 2613 N N . LYS A 1 329 ? 28.685 -4.266 -12.153 1.00 60.97 329 LYS A N 1
ATOM 2614 C CA . LYS A 1 329 ? 29.478 -4.948 -11.126 1.00 60.97 329 LYS A CA 1
ATOM 2615 C C . LYS A 1 329 ? 30.867 -4.336 -10.897 1.00 60.97 329 LYS A C 1
ATOM 2617 O O . LYS A 1 329 ? 31.466 -4.585 -9.854 1.00 60.97 329 LYS A O 1
ATOM 2622 N N . TYR A 1 330 ? 31.424 -3.566 -11.831 1.00 50.78 330 TYR A N 1
ATOM 2623 C CA . TYR A 1 330 ? 32.730 -2.926 -11.623 1.00 50.78 330 TYR A CA 1
ATOM 2624 C C . TYR A 1 330 ? 32.638 -1.664 -10.755 1.00 50.78 330 TYR A C 1
ATOM 2626 O O . TYR A 1 330 ? 33.628 -1.270 -10.138 1.00 50.78 330 TYR A O 1
ATOM 2634 N N . VAL A 1 331 ? 31.438 -1.088 -10.636 1.00 48.62 331 VAL A N 1
ATOM 2635 C CA . VAL A 1 331 ? 31.139 0.120 -9.854 1.00 48.62 331 VAL A CA 1
ATOM 2636 C C . VAL A 1 331 ? 30.395 -0.237 -8.558 1.00 48.62 331 VAL A C 1
ATOM 2638 O O . VAL A 1 331 ? 29.739 0.600 -7.952 1.00 48.62 331 VAL A O 1
ATOM 2641 N N . PHE A 1 332 ? 30.607 -1.446 -8.010 1.00 49.94 332 PHE A N 1
ATOM 2642 C CA . PHE A 1 332 ? 30.242 -1.785 -6.617 1.00 49.94 332 PHE A CA 1
ATOM 2643 C C . PHE A 1 332 ? 30.949 -0.910 -5.556 1.00 49.94 332 PHE A C 1
ATOM 2645 O O . PHE A 1 332 ? 30.841 -1.172 -4.354 1.00 49.94 332 PHE A O 1
ATOM 2652 N N . GLY A 1 333 ? 31.634 0.163 -5.962 1.00 47.09 333 GLY A N 1
ATOM 2653 C CA . GLY A 1 333 ? 31.717 1.385 -5.173 1.00 47.09 333 GLY A CA 1
ATOM 2654 C C . GLY A 1 333 ? 30.312 1.946 -4.986 1.00 47.09 333 GLY A C 1
ATOM 2655 O O . GLY A 1 333 ? 29.932 2.917 -5.626 1.00 47.09 333 GLY A O 1
ATOM 2656 N N . CYS A 1 334 ? 29.535 1.284 -4.129 1.00 51.69 334 CYS A N 1
ATOM 2657 C CA . CYS A 1 334 ? 28.205 1.699 -3.738 1.00 51.69 334 CYS A CA 1
ATOM 2658 C C . CYS A 1 334 ? 28.312 3.194 -3.388 1.00 51.69 334 CYS A C 1
ATOM 2660 O O . CYS A 1 334 ? 29.144 3.572 -2.556 1.00 51.69 334 CYS A O 1
ATOM 2662 N N . GLU A 1 335 ? 27.565 4.064 -4.068 1.00 60.75 335 GLU A N 1
ATOM 2663 C CA . GLU A 1 335 ? 27.365 5.435 -3.596 1.00 60.75 335 GLU A CA 1
ATOM 2664 C C . GLU A 1 335 ? 26.440 5.363 -2.382 1.00 60.75 335 GLU A C 1
ATOM 2666 O O . GLU A 1 335 ? 25.652 4.426 -2.233 1.00 60.75 335 GLU A O 1
ATOM 2671 N N . GLU A 1 336 ? 26.555 6.283 -1.425 1.00 63.31 336 GLU A N 1
ATOM 2672 C CA . GLU A 1 336 ? 25.702 6.282 -0.212 1.00 63.31 336 GLU A CA 1
ATOM 2673 C C . GLU A 1 336 ? 24.209 6.437 -0.552 1.00 63.31 336 GLU A C 1
ATOM 2675 O O . GLU A 1 336 ? 23.348 6.303 0.307 1.00 63.31 336 GLU A O 1
ATOM 2680 N N . GLN A 1 337 ? 23.913 6.674 -1.831 1.00 69.75 337 GLN A N 1
ATOM 2681 C CA . GLN A 1 337 ? 22.606 6.968 -2.386 1.00 69.75 337 GLN A CA 1
ATOM 2682 C C . GLN A 1 337 ? 21.979 5.804 -3.171 1.00 69.75 337 GLN A C 1
ATOM 2684 O O . GLN A 1 337 ? 20.867 5.985 -3.654 1.00 69.75 337 GLN A O 1
ATOM 2689 N N . ASP A 1 338 ? 22.645 4.646 -3.321 1.00 78.25 338 ASP A N 1
ATOM 2690 C CA . ASP A 1 338 ? 22.011 3.472 -3.947 1.00 78.25 338 ASP A CA 1
ATOM 2691 C C . ASP A 1 338 ? 20.932 2.909 -3.015 1.00 78.25 338 ASP A C 1
ATOM 2693 O O . ASP A 1 338 ? 21.227 2.329 -1.958 1.00 78.25 338 ASP A O 1
ATOM 2697 N N . ASN A 1 339 ? 19.677 3.138 -3.400 1.00 84.06 339 ASN A N 1
ATOM 2698 C CA . ASN A 1 339 ? 18.508 2.684 -2.674 1.00 84.06 339 ASN A CA 1
ATOM 2699 C C . ASN A 1 339 ? 17.848 1.435 -3.281 1.00 84.06 339 ASN A C 1
ATOM 2701 O O . ASN A 1 339 ? 16.831 0.992 -2.749 1.00 84.06 339 ASN A O 1
ATOM 2705 N N . LEU A 1 340 ? 18.445 0.828 -4.313 1.00 87.44 340 LEU A N 1
ATOM 2706 C CA . LEU A 1 340 ? 17.934 -0.373 -4.971 1.00 87.44 340 LEU A CA 1
ATOM 2707 C C . LEU A 1 340 ? 18.492 -1.662 -4.351 1.00 87.44 340 LEU A C 1
ATOM 2709 O O . LEU A 1 340 ? 19.557 -1.693 -3.730 1.00 87.44 340 LEU A O 1
ATOM 2713 N N . MET A 1 341 ? 17.765 -2.764 -4.549 1.00 88.31 341 MET A N 1
ATOM 2714 C CA . MET A 1 341 ? 18.174 -4.109 -4.146 1.00 88.31 341 MET A CA 1
ATOM 2715 C C . MET A 1 341 ? 17.854 -5.108 -5.252 1.00 88.31 341 MET A C 1
ATOM 2717 O O . MET A 1 341 ? 16.696 -5.278 -5.617 1.00 88.31 341 MET A O 1
ATOM 2721 N N . SER A 1 342 ? 18.870 -5.818 -5.740 1.00 89.19 342 SER A N 1
ATOM 2722 C CA . SER A 1 342 ? 18.675 -6.852 -6.756 1.00 89.19 342 SER A CA 1
ATOM 2723 C C . SER A 1 342 ? 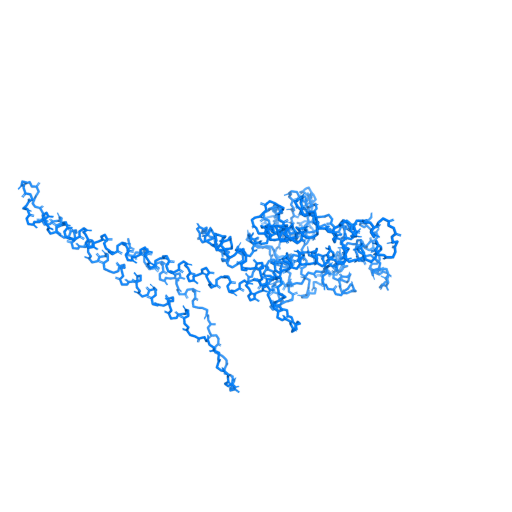18.157 -8.160 -6.154 1.00 89.19 342 SER A C 1
ATOM 2725 O O . SER A 1 342 ? 18.611 -8.600 -5.087 1.00 89.19 342 SER A O 1
ATOM 2727 N N . TRP A 1 343 ? 17.256 -8.794 -6.898 1.00 93.00 343 TRP A N 1
ATOM 2728 C CA . TRP A 1 343 ? 16.659 -10.097 -6.626 1.00 93.00 343 TRP A CA 1
ATOM 2729 C C . TRP A 1 343 ? 16.664 -10.937 -7.907 1.00 93.00 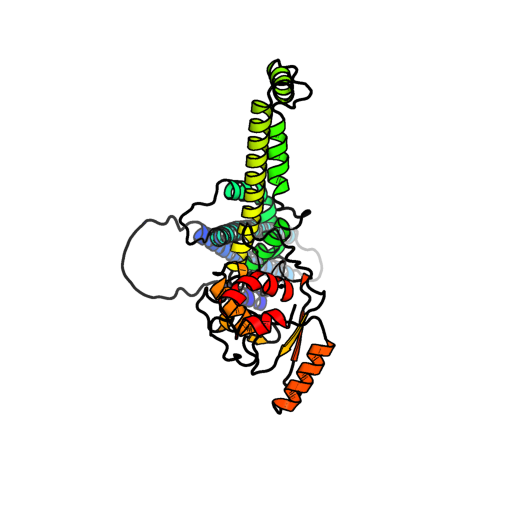343 TRP A C 1
ATOM 2731 O O . TRP A 1 343 ? 16.658 -10.392 -9.005 1.00 93.00 343 TRP A O 1
ATOM 2741 N N . THR A 1 344 ? 16.669 -12.263 -7.783 1.00 93.19 344 THR A N 1
ATOM 2742 C CA . THR A 1 344 ? 16.536 -13.185 -8.920 1.00 93.19 344 THR A CA 1
ATOM 2743 C C . THR A 1 344 ? 15.293 -14.051 -8.769 1.00 93.19 344 THR A C 1
ATOM 2745 O O . THR A 1 344 ? 14.945 -14.453 -7.664 1.00 93.19 344 THR A O 1
ATOM 2748 N N . SER A 1 345 ? 14.645 -14.403 -9.874 1.00 93.88 345 SER A N 1
ATOM 2749 C CA . SER A 1 345 ? 13.546 -15.377 -9.893 1.00 93.88 345 SER A CA 1
ATOM 2750 C C . SER A 1 345 ? 14.025 -16.834 -9.962 1.00 93.88 345 SER A C 1
ATOM 2752 O O . SER A 1 345 ? 13.224 -17.760 -9.847 1.00 93.88 345 SER A O 1
ATOM 2754 N N . SER A 1 346 ? 15.333 -17.068 -10.133 1.00 95.06 346 SER A N 1
ATOM 2755 C CA . SER A 1 346 ? 15.912 -18.405 -10.281 1.00 95.06 346 SER A CA 1
ATOM 2756 C C . SER A 1 346 ? 16.659 -18.838 -9.021 1.00 95.06 346 SER A C 1
ATOM 2758 O O . SER A 1 346 ? 17.781 -18.399 -8.753 1.00 95.06 346 SER A O 1
ATOM 2760 N N . LEU A 1 347 ? 16.073 -19.779 -8.273 1.00 95.88 347 LEU A N 1
ATOM 2761 C CA . LEU A 1 347 ? 16.745 -20.410 -7.132 1.00 95.88 347 LEU A CA 1
ATOM 2762 C C . LEU A 1 347 ? 18.058 -21.084 -7.555 1.00 95.88 347 LEU A C 1
ATOM 2764 O O . LEU A 1 347 ? 19.057 -21.006 -6.842 1.00 95.88 347 LEU A O 1
ATOM 2768 N N . LEU A 1 348 ? 18.082 -21.716 -8.733 1.00 96.75 348 LEU A N 1
ATOM 2769 C CA . LEU A 1 348 ? 19.291 -22.351 -9.254 1.00 96.75 348 LEU A CA 1
ATOM 2770 C C . LEU A 1 348 ? 20.407 -21.323 -9.463 1.00 96.75 348 LEU A C 1
ATOM 2772 O O . LEU A 1 348 ? 21.543 -21.574 -9.062 1.00 96.75 348 LEU A O 1
ATOM 2776 N N . PHE A 1 349 ? 20.081 -20.155 -10.024 1.00 95.31 349 PHE A N 1
ATOM 2777 C CA . PHE A 1 349 ? 21.041 -19.065 -10.179 1.00 95.31 349 PHE A CA 1
ATOM 2778 C C . PHE A 1 349 ? 21.540 -18.560 -8.819 1.00 95.31 349 PHE A C 1
ATOM 2780 O O . PHE A 1 349 ? 22.746 -18.402 -8.636 1.00 95.31 349 PHE A O 1
ATOM 2787 N N . ALA A 1 350 ? 20.650 -18.376 -7.837 1.00 95.50 350 ALA A N 1
ATOM 2788 C CA . ALA A 1 350 ? 21.037 -17.974 -6.482 1.00 95.50 350 ALA A CA 1
ATOM 2789 C C . ALA A 1 350 ? 22.020 -18.972 -5.833 1.00 95.50 350 ALA A C 1
ATOM 2791 O O . ALA A 1 350 ? 23.026 -18.557 -5.249 1.00 95.50 350 ALA A O 1
ATOM 2792 N N . ILE A 1 351 ? 21.782 -20.281 -5.994 1.00 95.31 351 ILE A N 1
ATOM 2793 C CA . ILE A 1 351 ? 22.666 -21.354 -5.507 1.00 95.31 351 ILE A CA 1
ATOM 2794 C C . ILE A 1 351 ? 24.012 -21.337 -6.239 1.00 95.31 351 ILE A C 1
ATOM 2796 O O . ILE A 1 351 ? 25.063 -21.354 -5.598 1.00 95.31 351 ILE A O 1
ATOM 2800 N N . GLN A 1 352 ? 24.006 -21.269 -7.572 1.00 95.12 352 GLN A N 1
ATOM 2801 C CA . GLN A 1 352 ? 25.235 -21.183 -8.366 1.00 95.12 352 GLN A CA 1
ATOM 2802 C C . GLN A 1 352 ? 26.065 -19.959 -7.968 1.00 95.12 352 GLN A C 1
ATOM 2804 O O . GLN A 1 352 ? 27.282 -20.054 -7.801 1.00 95.12 352 GLN A O 1
ATOM 2809 N N . TYR A 1 353 ? 25.406 -18.824 -7.745 1.00 92.06 353 TYR A N 1
ATOM 2810 C CA . TYR A 1 353 ? 26.054 -17.599 -7.307 1.00 92.06 353 TYR A CA 1
ATOM 2811 C C . TYR A 1 353 ? 26.603 -17.700 -5.876 1.00 92.06 353 TYR A C 1
ATOM 2813 O O . TYR A 1 353 ? 27.697 -17.205 -5.607 1.00 92.06 353 TYR A O 1
ATOM 2821 N N . ALA A 1 354 ? 25.910 -18.398 -4.971 1.00 92.44 354 ALA A N 1
ATOM 2822 C CA . ALA A 1 354 ? 26.407 -18.693 -3.625 1.00 92.44 354 ALA A CA 1
ATOM 2823 C C . ALA A 1 354 ? 27.685 -19.546 -3.659 1.00 92.44 354 ALA A C 1
ATOM 2825 O O . ALA A 1 354 ? 28.663 -19.224 -2.980 1.00 92.44 354 ALA A O 1
ATOM 2826 N N . ILE A 1 355 ? 27.716 -20.582 -4.502 1.00 92.56 355 ILE A N 1
ATOM 2827 C CA . ILE A 1 355 ? 28.900 -21.429 -4.713 1.00 92.56 355 ILE A CA 1
ATOM 2828 C C . ILE A 1 355 ? 30.052 -20.600 -5.296 1.00 92.56 355 ILE A C 1
ATOM 2830 O O . ILE A 1 355 ? 31.169 -20.643 -4.780 1.00 92.56 355 ILE A O 1
ATOM 2834 N N . TRP A 1 356 ? 29.778 -19.791 -6.326 1.00 91.50 356 TRP A N 1
ATOM 2835 C CA . TRP A 1 356 ? 30.767 -18.896 -6.932 1.00 91.50 356 TRP A CA 1
ATOM 2836 C C . TRP A 1 356 ? 31.348 -17.904 -5.913 1.00 91.50 356 TRP A C 1
ATOM 2838 O O . TRP A 1 356 ? 32.562 -17.697 -5.887 1.00 91.50 356 TRP A O 1
ATOM 2848 N N . ARG A 1 357 ? 30.515 -17.324 -5.036 1.00 87.62 357 ARG A N 1
ATOM 2849 C CA . ARG A 1 357 ? 30.967 -16.428 -3.958 1.00 87.62 357 ARG A CA 1
ATOM 2850 C C . ARG A 1 357 ? 31.822 -17.154 -2.927 1.00 87.62 357 ARG A C 1
ATOM 2852 O O . ARG A 1 357 ? 32.836 -16.605 -2.508 1.00 87.62 357 ARG A O 1
ATOM 2859 N N . SER A 1 358 ? 31.445 -18.371 -2.530 1.00 89.88 358 SER A N 1
ATOM 2860 C CA . SER A 1 358 ? 32.240 -19.191 -1.606 1.00 89.88 358 SER A CA 1
ATOM 2861 C C . SER A 1 358 ? 33.639 -19.442 -2.166 1.00 89.88 358 SER A C 1
ATOM 2863 O O . SER A 1 358 ? 34.626 -19.196 -1.472 1.00 89.88 358 SER A O 1
ATOM 2865 N N . TYR A 1 359 ? 33.716 -19.833 -3.440 1.00 89.19 359 TYR A N 1
ATOM 2866 C CA . TYR A 1 359 ? 34.974 -20.133 -4.116 1.00 89.19 359 TYR A CA 1
ATOM 2867 C C . TYR A 1 359 ? 35.860 -18.893 -4.298 1.00 89.19 359 TYR A C 1
ATOM 2869 O O . TYR A 1 359 ? 37.020 -18.906 -3.894 1.00 89.19 359 TYR A O 1
ATOM 2877 N N . ASN A 1 360 ? 35.326 -17.800 -4.856 1.00 85.00 360 ASN A N 1
ATOM 2878 C CA . ASN A 1 360 ? 36.140 -16.622 -5.188 1.00 85.00 360 ASN A CA 1
ATOM 2879 C C . ASN A 1 360 ? 36.496 -15.749 -3.983 1.00 85.00 360 ASN A C 1
ATOM 2881 O O . ASN A 1 360 ? 37.556 -15.131 -3.979 1.00 85.00 360 ASN A O 1
ATOM 2885 N N . ASN A 1 361 ? 35.649 -15.710 -2.950 1.00 80.94 361 ASN A N 1
ATOM 2886 C CA . ASN A 1 361 ? 35.914 -14.906 -1.753 1.00 80.94 361 ASN A CA 1
ATOM 2887 C C . ASN A 1 361 ? 36.578 -15.721 -0.630 1.00 80.94 361 ASN A C 1
ATOM 2889 O O . ASN A 1 361 ? 36.757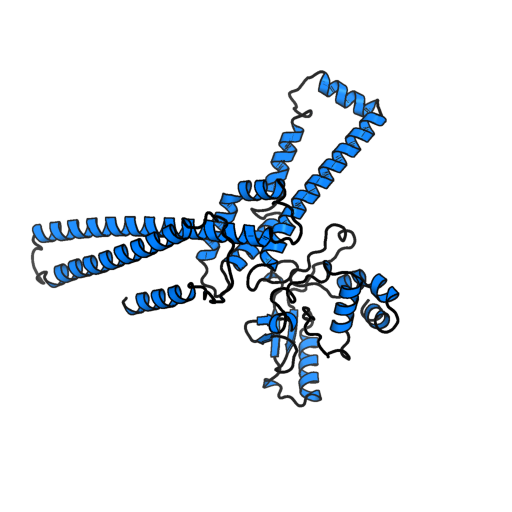 -15.193 0.469 1.00 80.94 361 ASN A O 1
ATOM 2893 N N . GLY A 1 362 ? 36.890 -17.005 -0.866 1.00 78.56 362 GLY A N 1
ATOM 2894 C CA . GLY A 1 362 ? 37.468 -17.909 0.136 1.00 78.56 362 GLY A CA 1
ATOM 2895 C C . GLY A 1 362 ? 36.580 -18.096 1.369 1.00 78.56 362 GLY A C 1
ATOM 2896 O O . GLY A 1 362 ? 37.081 -18.268 2.481 1.00 78.56 362 GLY A O 1
ATOM 2897 N N . ARG A 1 363 ? 35.256 -17.994 1.206 1.00 77.38 363 ARG A N 1
ATOM 2898 C CA . ARG A 1 363 ? 34.303 -17.996 2.323 1.00 77.38 363 ARG A CA 1
ATOM 2899 C C . ARG A 1 363 ? 33.751 -19.379 2.575 1.00 77.38 363 ARG A C 1
ATOM 2901 O O . ARG A 1 363 ? 33.345 -20.072 1.646 1.00 77.38 363 ARG A O 1
ATOM 2908 N N . SER A 1 364 ? 33.632 -19.718 3.856 1.00 84.94 364 SER A N 1
ATOM 2909 C CA . SER A 1 364 ? 32.832 -20.863 4.281 1.00 84.94 364 SER A CA 1
ATOM 2910 C C . SER A 1 364 ? 31.398 -20.711 3.778 1.00 84.94 364 SER A C 1
ATOM 2912 O O . SER A 1 364 ? 30.792 -19.649 3.928 1.00 84.94 364 SER A O 1
ATOM 2914 N N . THR A 1 365 ? 30.840 -21.790 3.238 1.00 83.19 365 THR A N 1
ATOM 2915 C CA . THR A 1 365 ? 29.438 -21.862 2.807 1.00 83.19 365 THR A CA 1
ATOM 2916 C C . THR A 1 365 ? 28.471 -21.536 3.946 1.00 83.19 365 THR A C 1
ATOM 2918 O O . THR A 1 365 ? 27.436 -20.932 3.703 1.00 83.19 365 THR A O 1
ATOM 2921 N N . SER A 1 366 ? 28.848 -21.812 5.201 1.00 86.38 366 SER A N 1
ATOM 2922 C CA . SER A 1 366 ? 28.073 -21.451 6.402 1.00 86.38 366 SER A CA 1
ATOM 2923 C C . SER A 1 366 ? 27.939 -19.945 6.667 1.00 86.38 366 SER A C 1
ATOM 2925 O O . SER A 1 366 ? 27.269 -19.548 7.617 1.00 86.38 366 SER A O 1
ATOM 2927 N N . LYS A 1 367 ? 28.610 -19.096 5.881 1.00 88.62 367 LYS A N 1
ATOM 2928 C CA . LYS A 1 367 ? 28.545 -17.628 5.974 1.00 88.62 367 LYS A CA 1
ATOM 2929 C C . LYS A 1 367 ? 27.809 -16.985 4.796 1.00 88.62 367 LYS A C 1
ATOM 2931 O O . LYS A 1 367 ? 27.795 -15.759 4.708 1.00 88.62 367 LYS A O 1
ATOM 2936 N N . ILE A 1 368 ? 27.248 -17.793 3.897 1.00 92.31 368 ILE A N 1
ATOM 2937 C CA . ILE A 1 368 ? 26.489 -17.338 2.734 1.00 92.31 368 ILE A CA 1
ATOM 2938 C C . ILE A 1 368 ? 25.050 -17.806 2.905 1.00 92.31 368 ILE A C 1
ATOM 2940 O O . ILE A 1 368 ? 24.792 -18.997 3.053 1.00 92.31 368 ILE A O 1
ATOM 2944 N N . ASN A 1 369 ? 24.128 -16.857 2.849 1.00 93.94 369 ASN A N 1
ATOM 2945 C CA . ASN A 1 369 ? 22.706 -17.089 3.028 1.00 93.94 369 ASN A CA 1
ATOM 2946 C C . ASN A 1 369 ? 21.969 -16.850 1.709 1.00 93.94 369 ASN A C 1
ATOM 2948 O O . ASN A 1 369 ? 22.393 -16.037 0.882 1.00 93.94 369 ASN A O 1
ATOM 2952 N N . ILE A 1 370 ? 20.848 -17.544 1.525 1.00 94.50 370 ILE A N 1
ATOM 2953 C CA . ILE A 1 370 ? 19.898 -17.289 0.442 1.00 94.50 370 ILE A CA 1
ATOM 2954 C C . ILE A 1 370 ? 18.570 -16.918 1.095 1.00 94.50 370 ILE A C 1
ATOM 2956 O O . ILE A 1 370 ? 17.958 -17.743 1.768 1.00 94.50 370 ILE A O 1
ATOM 2960 N N . CYS A 1 371 ? 18.142 -15.673 0.906 1.00 94.62 371 CYS A N 1
ATOM 2961 C CA . CYS A 1 371 ? 16.809 -15.215 1.280 1.00 94.62 371 CYS A CA 1
ATOM 2962 C C . CYS A 1 371 ? 15.828 -15.582 0.165 1.00 94.62 371 CYS A C 1
ATOM 2964 O O . CYS A 1 371 ? 16.164 -15.421 -1.010 1.00 94.62 371 CYS A O 1
ATOM 2966 N N . ALA A 1 372 ? 14.636 -16.044 0.536 1.00 95.00 372 ALA A N 1
ATOM 2967 C CA . ALA A 1 372 ? 13.508 -16.226 -0.365 1.00 95.00 372 ALA A CA 1
ATOM 2968 C C . ALA A 1 372 ? 12.328 -15.403 0.155 1.00 95.00 372 ALA A C 1
ATOM 2970 O O . ALA A 1 372 ? 11.964 -15.525 1.325 1.00 95.00 372 ALA A O 1
ATOM 2971 N N . VAL A 1 373 ? 11.731 -14.587 -0.707 1.00 94.19 373 VAL A N 1
ATOM 2972 C CA . VAL A 1 373 ? 10.558 -13.771 -0.377 1.00 94.19 373 VAL A CA 1
ATOM 2973 C C . VAL A 1 373 ? 9.414 -14.085 -1.326 1.00 94.19 373 VAL A C 1
ATOM 2975 O O . VAL A 1 373 ? 9.638 -14.469 -2.473 1.00 94.19 373 VAL A O 1
ATOM 2978 N N . ASP A 1 374 ? 8.195 -13.932 -0.819 1.00 93.38 374 ASP A N 1
ATOM 2979 C CA . ASP A 1 374 ? 6.949 -13.999 -1.580 1.00 93.38 374 ASP A CA 1
ATOM 2980 C C . ASP A 1 374 ? 6.458 -12.559 -1.802 1.00 93.38 374 ASP A C 1
ATOM 2982 O O . ASP A 1 374 ? 5.963 -11.955 -0.845 1.00 93.38 374 ASP A O 1
ATOM 2986 N N . PRO A 1 375 ? 6.633 -11.977 -3.005 1.00 90.88 375 PRO A N 1
ATOM 2987 C CA . PRO A 1 375 ? 6.288 -10.583 -3.284 1.00 90.88 375 PRO A CA 1
ATOM 2988 C C . PRO A 1 375 ? 4.808 -10.263 -3.071 1.00 90.88 375 PRO A C 1
ATOM 2990 O O . PRO A 1 375 ? 4.484 -9.116 -2.793 1.00 90.88 375 PRO A O 1
ATOM 2993 N N . CYS A 1 376 ? 3.915 -11.261 -3.120 1.00 87.69 376 CYS A N 1
ATOM 2994 C CA . CYS A 1 376 ? 2.487 -11.073 -2.854 1.00 87.69 376 CYS A CA 1
ATOM 2995 C C . CYS A 1 376 ? 2.184 -10.721 -1.388 1.00 87.69 376 CYS A C 1
ATOM 2997 O O . CYS A 1 376 ? 1.056 -10.363 -1.068 1.00 87.69 376 CYS A O 1
ATOM 2999 N N . LYS A 1 377 ? 3.166 -10.845 -0.486 1.00 89.50 377 LYS A N 1
ATOM 3000 C CA . LYS A 1 377 ? 3.054 -10.448 0.928 1.00 89.50 377 LYS A CA 1
ATOM 3001 C C . LYS A 1 377 ? 3.552 -9.028 1.198 1.00 89.50 377 LYS A C 1
ATOM 3003 O O . LYS A 1 377 ? 3.661 -8.641 2.358 1.00 89.50 377 LYS A O 1
ATOM 3008 N N . PHE A 1 378 ? 3.904 -8.293 0.150 1.00 89.25 378 PHE A N 1
ATOM 3009 C CA . PHE A 1 378 ? 4.404 -6.929 0.221 1.00 89.25 378 PHE A CA 1
ATOM 3010 C C . PHE A 1 378 ? 3.466 -6.001 -0.557 1.00 89.25 378 PHE A C 1
ATOM 3012 O O . PHE A 1 378 ? 2.804 -6.461 -1.491 1.00 89.25 378 PHE A O 1
ATOM 3019 N N . PRO A 1 379 ? 3.408 -4.705 -0.208 1.00 88.62 379 PRO A N 1
ATOM 3020 C CA . PRO A 1 379 ? 2.651 -3.726 -0.973 1.00 88.62 379 PRO A CA 1
ATOM 3021 C C . PRO A 1 379 ? 2.978 -3.768 -2.468 1.00 88.62 379 PRO A C 1
ATOM 3023 O O . PRO A 1 379 ? 4.142 -3.893 -2.874 1.00 88.62 379 PRO A O 1
ATOM 3026 N N . LEU A 1 380 ? 1.933 -3.636 -3.288 1.00 86.19 380 LEU A N 1
ATOM 3027 C CA . LEU A 1 380 ? 2.075 -3.552 -4.736 1.00 86.19 380 LEU A CA 1
ATOM 3028 C C . LEU A 1 380 ? 3.064 -2.435 -5.103 1.00 86.19 380 LEU A C 1
ATOM 3030 O O . LEU A 1 380 ? 3.065 -1.362 -4.505 1.00 86.19 380 LEU A O 1
ATOM 3034 N N . GLY A 1 381 ?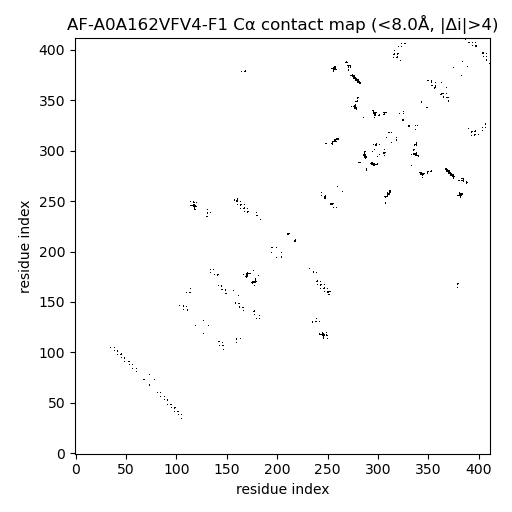 3.941 -2.713 -6.065 1.00 86.50 381 GLY A N 1
ATOM 3035 C CA . GLY A 1 381 ? 4.978 -1.771 -6.475 1.00 86.50 381 GLY A CA 1
ATOM 3036 C C . GLY A 1 381 ? 6.233 -1.780 -5.601 1.00 86.50 381 GLY A C 1
ATOM 3037 O O . GLY A 1 381 ? 7.172 -1.080 -5.936 1.00 86.50 381 GLY A O 1
ATOM 3038 N N . GLN A 1 382 ? 6.352 -2.579 -4.532 1.00 89.19 382 GLN A N 1
ATOM 3039 C CA . GLN A 1 382 ? 7.631 -2.680 -3.801 1.00 89.19 382 GLN A CA 1
ATOM 3040 C C . GLN A 1 382 ? 8.727 -3.419 -4.597 1.00 89.19 382 GLN A C 1
ATOM 3042 O O . GLN A 1 382 ? 9.923 -3.208 -4.386 1.00 89.19 382 GLN A O 1
ATOM 3047 N N . PHE A 1 383 ? 8.325 -4.283 -5.529 1.00 90.50 383 PHE A N 1
ATOM 3048 C CA . PHE A 1 383 ? 9.215 -5.000 -6.435 1.00 90.50 383 PHE A CA 1
ATOM 3049 C C . PHE A 1 383 ? 8.873 -4.647 -7.877 1.00 90.50 383 PHE A C 1
ATOM 3051 O O . PHE A 1 383 ? 7.705 -4.508 -8.233 1.00 90.50 383 PHE A O 1
ATOM 3058 N N . MET A 1 384 ? 9.900 -4.553 -8.716 1.00 87.50 384 MET A N 1
ATOM 3059 C CA . MET A 1 384 ? 9.752 -4.269 -10.135 1.00 87.50 384 MET A CA 1
ATOM 3060 C C . MET A 1 384 ? 10.749 -5.099 -10.932 1.00 87.50 384 MET A C 1
ATOM 3062 O O . MET A 1 384 ? 11.863 -5.363 -10.473 1.00 87.50 384 MET A O 1
ATOM 3066 N N . ARG A 1 385 ? 10.341 -5.521 -12.131 1.00 86.38 385 ARG A N 1
ATOM 3067 C CA . ARG A 1 385 ? 11.258 -6.144 -13.083 1.00 86.38 385 ARG A CA 1
ATOM 3068 C C . ARG A 1 385 ? 12.239 -5.103 -13.621 1.00 86.38 385 ARG A C 1
ATOM 3070 O O . ARG A 1 385 ? 11.889 -3.951 -13.854 1.00 86.38 385 ARG A O 1
ATOM 3077 N N . ASP A 1 386 ? 13.462 -5.547 -13.843 1.00 84.50 386 ASP A N 1
ATOM 3078 C CA . ASP A 1 386 ? 14.548 -4.774 -14.438 1.00 84.50 386 ASP A CA 1
ATOM 3079 C C . ASP A 1 386 ? 14.269 -4.379 -15.894 1.00 84.50 386 ASP A C 1
ATOM 3081 O O . ASP A 1 386 ? 14.482 -3.224 -16.245 1.00 84.50 386 ASP A O 1
ATOM 3085 N N . VAL A 1 387 ? 13.745 -5.288 -16.722 1.00 84.56 387 VAL A N 1
ATOM 3086 C CA . VAL A 1 387 ? 13.525 -5.039 -18.161 1.00 84.56 387 VAL A CA 1
ATOM 3087 C C . VAL A 1 387 ? 12.643 -3.807 -18.429 1.00 84.56 387 VAL A C 1
ATOM 3089 O O . VAL A 1 387 ? 13.113 -2.900 -19.115 1.00 84.56 387 VAL A O 1
ATOM 3092 N N . PRO A 1 388 ? 11.429 -3.663 -17.853 1.00 83.69 388 PRO A N 1
ATOM 3093 C CA . PRO A 1 388 ? 10.625 -2.456 -18.074 1.00 83.69 388 PRO A CA 1
ATOM 3094 C C . PRO A 1 388 ? 11.311 -1.173 -17.576 1.00 83.69 388 PRO A C 1
ATOM 3096 O O . PRO A 1 388 ? 11.139 -0.093 -18.148 1.00 83.69 388 PRO A O 1
ATOM 3099 N N . LEU A 1 389 ? 12.118 -1.277 -16.516 1.00 83.94 389 LEU A N 1
ATOM 3100 C CA . LEU A 1 389 ? 12.878 -0.154 -15.972 1.00 83.94 389 LEU A CA 1
ATOM 3101 C C . LEU A 1 389 ? 14.013 0.268 -16.921 1.00 83.94 389 LEU A C 1
ATOM 3103 O O . LEU A 1 389 ? 14.216 1.460 -17.159 1.00 83.94 389 LEU A O 1
ATOM 3107 N N . LEU A 1 390 ? 14.715 -0.704 -17.508 1.00 84.56 390 LEU A N 1
ATOM 3108 C CA . LEU A 1 390 ? 15.735 -0.491 -18.531 1.00 84.56 390 LEU A CA 1
ATOM 3109 C C . LEU A 1 390 ? 15.138 0.158 -19.781 1.00 84.56 390 LEU A C 1
ATOM 3111 O O . LEU A 1 390 ? 15.656 1.175 -20.239 1.00 84.56 390 LEU A O 1
ATOM 3115 N N . GLU A 1 391 ? 14.016 -0.363 -20.281 1.00 84.31 391 GLU A N 1
ATOM 3116 C CA . GLU A 1 391 ? 13.297 0.202 -21.429 1.00 84.31 391 GLU A CA 1
ATOM 3117 C C . GLU A 1 391 ? 12.882 1.660 -21.184 1.00 84.31 391 GLU A C 1
ATOM 3119 O O . GLU A 1 391 ? 13.065 2.518 -22.051 1.00 84.31 391 GLU A O 1
ATOM 3124 N N . THR A 1 392 ? 12.387 1.964 -19.979 1.00 83.69 392 THR A N 1
ATOM 3125 C CA . THR A 1 392 ? 11.956 3.316 -19.584 1.00 83.69 392 THR A CA 1
ATOM 3126 C C . THR A 1 392 ? 13.095 4.334 -19.672 1.00 83.69 392 THR A C 1
ATOM 3128 O O . THR A 1 392 ? 12.887 5.477 -20.095 1.00 83.69 392 THR A O 1
ATOM 3131 N N . PHE A 1 393 ? 14.313 3.939 -19.293 1.00 85.62 393 PHE A N 1
ATOM 3132 C CA . PHE A 1 393 ? 15.469 4.837 -19.257 1.00 85.62 393 PHE A CA 1
ATOM 3133 C C . PHE A 1 393 ? 16.422 4.689 -20.449 1.00 85.62 393 PHE A C 1
ATOM 3135 O O . PHE A 1 393 ? 17.352 5.492 -20.561 1.00 85.62 393 PHE A O 1
ATOM 3142 N N . HIS A 1 394 ? 16.160 3.763 -21.376 1.00 83.31 394 HIS A N 1
ATOM 3143 C CA . HIS A 1 394 ? 17.017 3.456 -22.525 1.00 83.31 394 HIS A CA 1
ATOM 3144 C C . HIS A 1 394 ? 17.380 4.698 -23.347 1.00 83.31 394 HIS A C 1
ATOM 3146 O O . HIS A 1 394 ? 18.552 5.042 -23.478 1.00 83.31 394 HIS A O 1
ATOM 3152 N N . ALA A 1 395 ? 16.375 5.450 -23.808 1.00 83.31 395 ALA A N 1
ATOM 3153 C CA . ALA A 1 395 ? 16.594 6.658 -24.611 1.00 83.31 395 ALA A CA 1
ATOM 3154 C C . ALA A 1 395 ? 17.403 7.736 -23.864 1.00 83.31 395 ALA A C 1
ATOM 3156 O O . ALA A 1 395 ? 18.093 8.551 -24.473 1.00 83.31 395 ALA A O 1
ATOM 3157 N N . THR A 1 396 ? 17.325 7.760 -22.529 1.00 84.44 396 THR A N 1
ATOM 3158 C CA . THR A 1 396 ? 18.133 8.679 -21.715 1.00 84.44 396 THR A CA 1
ATOM 3159 C C . THR A 1 396 ? 19.567 8.171 -21.571 1.00 84.44 396 THR A C 1
ATOM 3161 O O . THR A 1 396 ? 20.496 8.976 -21.594 1.00 84.44 396 THR A O 1
ATOM 3164 N N . ALA A 1 397 ? 19.760 6.857 -21.443 1.00 81.94 397 ALA A N 1
ATOM 3165 C CA . ALA A 1 397 ? 21.076 6.231 -21.384 1.00 81.94 397 ALA A CA 1
ATOM 3166 C C . ALA A 1 397 ? 21.859 6.423 -22.697 1.00 81.94 397 ALA A C 1
ATOM 3168 O O . ALA A 1 397 ? 23.021 6.824 -22.639 1.00 81.94 397 ALA A O 1
ATOM 3169 N N . GLU A 1 398 ? 21.213 6.259 -23.859 1.00 80.06 398 GLU A N 1
ATOM 3170 C CA . GLU A 1 398 ? 21.807 6.524 -25.185 1.00 80.06 398 GLU A CA 1
ATOM 3171 C C . GLU A 1 398 ? 22.356 7.955 -25.291 1.00 80.06 398 GLU A C 1
ATOM 3173 O O . GLU A 1 398 ? 23.480 8.182 -25.737 1.00 80.06 398 GLU A O 1
ATOM 3178 N N . GLN A 1 399 ? 21.602 8.943 -24.798 1.00 80.50 399 GLN A N 1
ATOM 3179 C CA . GLN A 1 399 ? 22.021 10.350 -24.810 1.00 80.50 399 GLN A CA 1
ATOM 3180 C C . GLN A 1 399 ? 23.226 10.643 -23.903 1.00 80.50 399 GLN A C 1
ATOM 3182 O O . GLN A 1 399 ? 23.880 11.675 -24.070 1.00 80.50 399 GLN A O 1
ATOM 3187 N N . LEU A 1 400 ? 23.508 9.783 -22.920 1.00 77.44 400 LEU A N 1
ATOM 3188 C CA . LEU A 1 400 ? 24.603 9.966 -21.967 1.00 77.44 400 LEU A CA 1
ATOM 3189 C C . LEU A 1 400 ? 25.912 9.264 -22.392 1.00 77.44 400 LEU A C 1
ATOM 3191 O O . LEU A 1 400 ? 26.959 9.569 -21.817 1.00 77.44 400 LEU A O 1
ATOM 3195 N N . GLY A 1 401 ? 25.885 8.393 -23.409 1.00 68.00 401 GLY A N 1
ATOM 3196 C CA . GLY A 1 401 ? 27.067 7.816 -24.060 1.00 68.00 401 GLY A CA 1
ATOM 3197 C C . GLY A 1 401 ? 27.606 6.481 -23.504 1.00 68.00 401 GLY A C 1
ATOM 3198 O O . GLY A 1 401 ? 27.061 5.859 -22.593 1.00 68.00 401 GLY A O 1
ATOM 3199 N N . ASN A 1 402 ? 28.731 6.057 -24.096 1.00 56.59 402 ASN A N 1
ATOM 3200 C CA . ASN A 1 402 ? 29.184 4.666 -24.290 1.00 56.59 402 ASN A CA 1
ATOM 3201 C C . ASN A 1 402 ? 29.371 3.721 -23.066 1.00 56.59 402 ASN A C 1
ATOM 3203 O O . ASN A 1 402 ? 29.282 2.508 -23.265 1.00 56.59 402 ASN A O 1
ATOM 3207 N N . PRO A 1 403 ? 29.618 4.149 -21.808 1.00 59.28 403 PRO A N 1
ATOM 3208 C CA . PRO A 1 403 ? 29.620 3.194 -20.693 1.00 59.28 403 PRO A CA 1
ATOM 3209 C C . PRO A 1 403 ? 28.207 2.697 -20.362 1.00 59.28 403 PRO A C 1
ATOM 3211 O O . PRO A 1 403 ? 28.029 1.528 -20.034 1.00 59.28 403 PRO A O 1
ATOM 3214 N N . MET A 1 404 ? 27.201 3.573 -20.487 1.00 58.00 404 MET A N 1
ATOM 3215 C CA . MET A 1 404 ? 25.822 3.277 -20.091 1.00 58.00 404 MET A CA 1
ATOM 3216 C C . MET A 1 404 ? 25.092 2.441 -21.137 1.00 58.00 404 MET A C 1
ATOM 3218 O O . MET A 1 404 ? 24.431 1.474 -20.785 1.00 58.00 404 MET A O 1
ATOM 3222 N N . GLU A 1 405 ? 25.289 2.738 -22.416 1.00 55.12 405 GLU A N 1
ATOM 3223 C CA . GLU A 1 405 ? 24.609 2.081 -23.539 1.00 55.12 405 GLU A CA 1
ATOM 3224 C C . GLU A 1 405 ? 24.803 0.548 -23.561 1.00 55.12 405 GLU A C 1
ATOM 3226 O O . GLU A 1 405 ? 23.857 -0.210 -23.758 1.00 55.12 405 GLU A O 1
ATOM 3231 N N . ASN A 1 406 ? 26.007 0.062 -23.241 1.00 59.81 406 ASN A N 1
ATOM 3232 C CA . ASN A 1 406 ? 26.343 -1.365 -23.322 1.00 59.81 406 ASN A CA 1
ATOM 3233 C C . ASN A 1 406 ? 25.604 -2.264 -22.314 1.00 59.81 406 ASN A C 1
ATOM 3235 O O . ASN A 1 406 ? 25.464 -3.460 -22.568 1.00 59.81 406 ASN A O 1
ATOM 3239 N N . ILE A 1 407 ? 25.169 -1.729 -21.169 1.00 62.28 407 ILE A N 1
ATOM 3240 C CA . ILE A 1 407 ? 24.418 -2.501 -20.162 1.00 62.28 407 ILE A CA 1
ATOM 3241 C C . ILE A 1 407 ? 22.935 -2.563 -20.533 1.00 62.28 407 ILE A C 1
ATOM 3243 O O . ILE A 1 407 ? 22.320 -3.615 -20.402 1.00 62.28 407 ILE A O 1
ATOM 3247 N N . PHE A 1 408 ? 22.393 -1.475 -21.080 1.00 61.31 408 PHE A N 1
ATOM 3248 C CA . PHE A 1 408 ? 21.000 -1.407 -21.521 1.00 61.31 408 PHE A CA 1
ATOM 3249 C C . PHE A 1 408 ? 20.750 -2.217 -22.808 1.00 61.31 408 PHE A C 1
ATOM 3251 O O . PHE A 1 408 ? 19.630 -2.656 -23.030 1.00 61.31 408 PHE A O 1
ATOM 3258 N N . LEU A 1 409 ? 21.789 -2.476 -23.614 1.00 55.22 409 LEU A N 1
ATOM 3259 C CA . LEU A 1 409 ? 21.727 -3.319 -24.819 1.00 55.22 409 LEU A CA 1
ATOM 3260 C C . LEU A 1 409 ? 21.966 -4.823 -24.574 1.00 55.22 409 LEU A C 1
ATOM 3262 O O . LEU A 1 409 ? 21.769 -5.617 -25.487 1.00 55.22 409 LEU A O 1
ATOM 3266 N N . ARG A 1 410 ? 22.474 -5.230 -23.400 1.00 54.34 410 ARG A N 1
ATOM 3267 C CA . ARG A 1 410 ? 22.805 -6.643 -23.101 1.00 54.34 410 ARG A CA 1
ATOM 3268 C C . ARG A 1 410 ? 21.676 -7.421 -22.425 1.00 54.34 410 ARG A C 1
ATOM 3270 O O . ARG A 1 410 ? 21.739 -8.647 -22.405 1.00 54.34 410 ARG A O 1
ATOM 3277 N N . GLU A 1 411 ? 20.726 -6.711 -21.830 1.00 48.53 411 G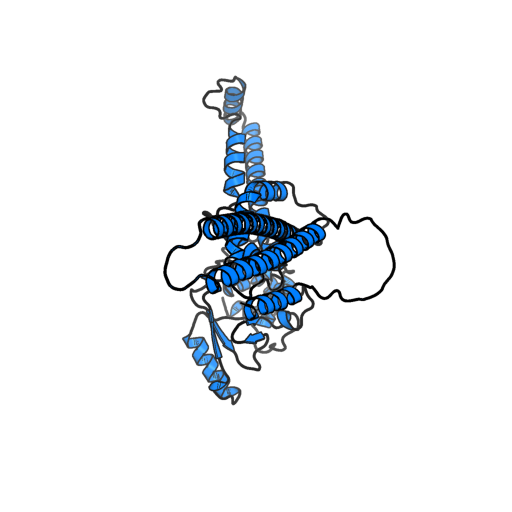LU A N 1
ATOM 3278 C CA . GLU A 1 411 ? 19.653 -7.258 -20.984 1.00 48.53 411 GLU A CA 1
ATOM 3279 C C . GLU A 1 411 ? 18.256 -7.115 -21.633 1.00 48.53 411 GLU A C 1
ATOM 3281 O O . GLU A 1 411 ? 17.292 -7.689 -21.128 1.00 48.53 411 GLU A O 1
ATOM 3286 N N . CYS A 1 412 ? 18.163 -6.394 -22.760 1.00 37.78 412 CYS A N 1
ATOM 3287 C CA . CYS A 1 412 ? 17.038 -6.418 -23.703 1.00 37.78 412 CYS A CA 1
ATOM 3288 C C . CYS A 1 412 ? 17.340 -7.421 -24.823 1.00 37.78 412 CYS A C 1
ATOM 3290 O O . CYS A 1 412 ? 16.407 -8.143 -25.242 1.00 37.78 412 CYS A O 1
#